Protein 1XM8 (pdb70)

CATH classification: 3.60.15.10

Organism: Arabidopsis thaliana (NCBI:txid3702)

Foldseek 3Di:
DDWDWFDDDPWWTKIWDADDVPRAIEIFQCLAQVSVVVVCVVVVGAYAEYEYQDQDSSRQVHPVVNCVVRVHAYEFAPQCVVRRPRHDHHDDQQDWDDRPNFTWGWHQQAFLHRRGIKIQRVVVLEIEREQLDDQQEHHQRPHDALVSSLVSLVVQLVRDQARWYFYTTQCNQVSLVLQCLQCVPLVLSVVLNVVSVVCVVVPHGPPGDTSNSCCSGHCLNVLQDPSNCVSQVPDNPDDSSRSNVSSSVVSVVD/DDWDWFDDDPWWTKTWDADPVPRAIEIFQCLAQVRVVVVCVVVVGAYAEYEYQDQDSSRQVHPVVNCVVRVHAYEFAPQCVVRRPRHDHHDYQQDWDDDPNFTWGWHQQAFLHRRGIKIDGVVVLEIEREQLDDQQEHHQGPHDALVSSLVNLVVQLVRDQARWYFYTTQCNQVSLVLQCLQCVPLVLSVVLNVVSVVCVVVVHGPDTDTSNSCCSGHVLNVLQPPSNCVSQVNDNPDDSSVSSVSSSVVSVVD

InterPro domains:
  IPR001279 Metallo-beta-lactamase [PF00753] (91-239)
  IPR001279 Metallo-beta-lactamase [SM00849] (81-239)
  IPR017782 Hydroxyacylglutathione hydrolase [MF_01374] (71-324)
  IPR017782 Hydroxyacylglutathione hydrolase [TIGR03413] (74-324)
  IPR032282 Hydroxyacylglutathione hydrolase, C-terminal domain [PF16123] (240-324)
  IPR035680 Hydroxyacylglutathione hydrolase, MBL domain [cd07723] (76-239)
  IPR036866 Ribonuclease Z/Hydroxyacylglutathione hydrolase-like [G3DSA:3.60.15.10] (71-324)
  IPR036866 Ribonuclease Z/Hydroxyacylglutathione hydrolase-like [SSF56281] (71-323)
  IPR050110 Glyoxalase II family hydroxyacylglutathione hydrolases [PTHR43705] (71-324)

Sequence (508 aa):
MQIELVPCLKDNYAYILHDEDTGTVGVVDPSEAEPIIDSLKRSGRNLTYILNTHHHYDHTGGNLELKDRYGAKVIGSAMDKDRIPGIDMALKDGDKWMFAGHEVHVMDTPGHTKGHISLYFPGSRAIFTGDTMFSLSCGKLFEGTPKQMLASLQKITSLPDDTSIYCGHEYTLSNSKFALSLEPNNEVLQSYAAHVAELRSKKLPTIPTTVKMEKACNPFLRSSNTDIRRALRIPEAADEAEALGIIRKAKDDFMQIELVPCLKDNYAYILHDEDTGTVGVVDPSEAEPIIDSLKRSGRNLTYILNTHHHYDHTGGNLELKDRYGAKVIGSAMDKDRIPGIDMALKDGDKWMFAGHEVHVMDTPGHTKGHISLYFPGSRAIFTGDTMFSLSCGKLFEGTPKQMLASLQKITSLPDDTSIYCGHEYTLSNSKFALSLEPNNEVLQSYAAHVAELRSKKLPTIPTTVKMEKACNPFLRSSNTDIRRALRIPEAADEAEALGIIRKAKDDF

Secondary structure (DSSP, 8-state):
-EEEEEEETTTEEEEEEE-TTT--EEEE--SSHHHHHHHHHHHT----EEE-SS--HHHHTTHHHHHHHH-PEEEEEGGGGGGSTTEEEEE-TT-EEEETTEEEEEEE--SSSSS-EEEEEGGGTEEEEETTEETTEE---SSS-HHHHHHHHHHHHTS-TT-EEEESB--HHHHHHHHHHH-TT-HHHHHHHHHHHHHHHTT-----EEHHHHHHH-GGG-TT-HHHHHHHT--TT--HHHHHHHHHHHHHT-/-EEEEEEETTTEEEEEEE-TTT--EEEE--S-HHHHHHHHHHHT----EEE-SS--HHHHTTHHHHHHHH--EEEEEGGGTTTSTTEEEEE-TT-EEEETTEEEEEEE--SSSTT-EEEEEGGGTEEEEETTEETTEE---SSS-HHHHHHHHHHHHTS-TT-EEEESB--HHHHHHHHHHH-TT-HHHHHHHHHHHHHHHTT-----EEHHHHHHH-GGG-TT-HHHHHHHT--TT--HHHHHHHHHHHHHT-

GO terms:
  GO:0005506 iron ion binding (F, IDA)
  GO:0008270 zinc ion binding (F, IDA)
  GO:0004416 hydroxyacylglutathione hydrolase activity (F, IDA)

Structure (mmCIF, N/CA/C/O backbone):
data_1XM8
#
_entry.id   1XM8
#
_cell.length_a   68.494
_cell.length_b   58.782
_cell.length_c   69.049
_cell.angle_alpha   90.00
_cell.angle_beta   109.22
_cell.angle_gamma   90.00
#
_symmetry.space_group_name_H-M   'P 1 21 1'
#
loop_
_entity.id
_entity.type
_entity.pdbx_description
1 polymer 'glyoxalase II'
2 non-polymer 'ZINC ION'
3 non-polymer 'FE (III) ION'
4 non-polymer 'ACETIC ACID'
5 non-polymer DI(HYDROXYETHYL)ETHER
6 water water
#
loop_
_atom_site.group_PDB
_atom_site.id
_atom_site.type_symbol
_atom_site.label_atom_id
_atom_site.label_alt_id
_atom_site.label_comp_id
_atom_site.label_asym_id
_atom_site.label_entity_id
_atom_site.label_seq_id
_atom_site.pdbx_PDB_ins_code
_atom_site.Cartn_x
_atom_site.Cartn_y
_atom_site.Cartn_z
_atom_site.occupancy
_atom_site.B_iso_or_equiv
_atom_site.auth_seq_id
_atom_site.auth_comp_id
_atom_site.auth_asym_id
_atom_site.auth_atom_id
_atom_site.pdbx_PDB_model_num
ATOM 1 N N . MET A 1 1 ? 65.351 22.343 0.955 1.00 23.88 1 MET A N 1
ATOM 2 C CA . MET A 1 1 ? 64.804 23.605 1.562 1.00 22.48 1 MET A CA 1
ATOM 3 C C . MET A 1 1 ? 64.917 23.535 3.086 1.00 21.44 1 MET A C 1
ATOM 4 O O . MET A 1 1 ? 64.513 22.531 3.669 1.00 21.74 1 MET A O 1
ATOM 9 N N . GLN A 1 2 ? 65.463 24.565 3.709 1.00 17.86 2 GLN A N 1
ATOM 10 C CA . GLN A 1 2 ? 65.581 24.616 5.162 1.00 20.35 2 GLN A CA 1
ATOM 11 C C . GLN A 1 2 ? 64.324 25.341 5.637 1.00 18.16 2 GLN A C 1
ATOM 12 O O . GLN A 1 2 ? 63.983 26.362 5.121 1.00 18.00 2 GLN A O 1
ATOM 18 N N . ILE A 1 3 ? 63.627 24.770 6.603 1.00 16.00 3 ILE A N 1
ATOM 19 C CA . ILE A 1 3 ? 62.407 25.366 7.164 1.00 16.39 3 ILE A CA 1
ATOM 20 C C . ILE A 1 3 ? 62.753 25.844 8.575 1.00 16.55 3 ILE A C 1
ATOM 21 O O . ILE A 1 3 ? 63.102 25.017 9.438 1.00 19.63 3 ILE A O 1
ATOM 26 N N . GLU A 1 4 ? 62.692 27.146 8.821 1.00 13.73 4 GLU A N 1
ATOM 27 C CA . GLU A 1 4 ? 63.010 27.701 10.115 1.00 15.14 4 GLU A CA 1
ATOM 28 C C . GLU A 1 4 ? 61.724 28.120 10.809 1.00 14.15 4 GLU A C 1
ATOM 29 O O . GLU A 1 4 ? 61.059 28.995 10.353 1.00 12.84 4 GLU A O 1
ATOM 35 N N . LEU A 1 5 ? 61.447 27.520 11.974 1.00 14.37 5 LEU A N 1
ATOM 36 C CA . LEU A 1 5 ? 60.356 27.996 12.807 1.00 15.03 5 LEU A CA 1
ATOM 37 C C . LEU A 1 5 ? 60.706 29.276 13.451 1.00 17.11 5 LEU A C 1
ATOM 38 O O . LEU A 1 5 ? 61.797 29.429 14.020 1.00 15.86 5 LEU A O 1
ATOM 43 N N . VAL A 1 6 ? 59.763 30.201 13.425 1.00 15.50 6 VAL A N 1
ATOM 44 C CA . VAL A 1 6 ? 59.908 31.518 13.999 1.00 13.06 6 VAL A CA 1
ATOM 45 C C . VAL A 1 6 ? 58.723 31.755 14.947 1.00 13.12 6 VAL A C 1
ATOM 46 O O . VAL A 1 6 ? 57.646 32.030 14.532 1.00 12.41 6 VAL A O 1
ATOM 50 N N . PRO A 1 7 ? 58.959 31.641 16.262 1.00 12.08 7 PRO A N 1
ATOM 51 C CA . PRO A 1 7 ? 57.908 31.983 17.219 1.00 12.21 7 PRO A CA 1
ATOM 52 C C . PRO A 1 7 ? 57.551 33.428 17.163 1.00 12.96 7 PRO A C 1
ATOM 53 O O . PRO A 1 7 ? 58.463 34.292 17.150 1.00 13.66 7 PRO A O 1
ATOM 57 N N . CYS A 1 8 ? 56.252 33.686 17.110 1.00 11.31 8 CYS A N 1
ATOM 58 C CA . CYS A 1 8 ? 55.706 35.015 17.047 1.00 11.09 8 CYS A CA 1
ATOM 59 C C . CYS A 1 8 ? 54.599 35.093 18.034 1.00 11.24 8 CYS A C 1
ATOM 60 O O . CYS A 1 8 ? 53.896 34.075 18.334 1.00 11.69 8 CYS A O 1
ATOM 63 N N . LEU A 1 9 ? 54.308 36.321 18.448 1.00 12.70 9 LEU A N 1
ATOM 64 C CA . LEU A 1 9 ? 53.235 36.573 19.390 1.00 11.48 9 LEU A CA 1
ATOM 65 C C . LEU A 1 9 ? 53.375 35.612 20.567 1.00 12.67 9 LEU A C 1
ATOM 66 O O . LEU A 1 9 ? 54.503 35.424 21.066 1.00 14.66 9 LEU A O 1
ATOM 71 N N . LYS A 1 10 ? 52.270 35.053 21.033 1.00 13.60 10 LYS A N 1
ATOM 72 C CA . LYS A 1 10 ? 52.259 34.183 22.196 1.00 13.90 10 LYS A CA 1
ATOM 73 C C . LYS A 1 10 ? 52.529 32.750 21.853 1.00 12.91 10 LYS A C 1
ATOM 74 O O . LYS A 1 10 ? 53.264 32.066 22.577 1.00 12.04 10 LYS A O 1
ATOM 80 N N . ASP A 1 11 ? 51.966 32.297 20.745 1.00 10.90 11 ASP A N 1
ATOM 81 C CA . ASP A 1 11 ? 52.071 30.884 20.387 1.00 9.06 11 ASP A CA 1
ATOM 82 C C . ASP A 1 11 ? 51.935 30.673 18.938 1.00 10.06 11 ASP A C 1
ATOM 83 O O . ASP A 1 11 ? 51.628 29.562 18.494 1.00 10.54 11 ASP A O 1
ATOM 88 N N . ASN A 1 12 ? 52.193 31.712 18.148 1.00 7.32 12 ASN A N 1
ATOM 89 C CA . ASN A 1 12 ? 52.172 31.482 16.685 1.00 7.39 12 ASN A CA 1
ATOM 90 C C . ASN A 1 12 ? 53.483 30.978 16.178 1.00 9.79 12 ASN A C 1
ATOM 91 O O . ASN A 1 12 ? 54.550 31.294 16.763 1.00 9.40 12 ASN A O 1
ATOM 96 N N . TYR A 1 13 ? 53.435 30.264 15.050 1.00 9.26 13 TYR A N 1
ATOM 97 C CA . TYR A 1 13 ? 54.621 29.954 14.302 1.00 8.68 13 TYR A CA 1
ATOM 98 C C . TYR A 1 13 ? 54.468 30.525 12.909 1.00 7.75 13 TYR A C 1
ATOM 99 O O . TYR A 1 13 ? 53.497 30.246 12.210 1.00 8.45 13 TYR A O 1
ATOM 108 N N . ALA A 1 14 ? 55.441 31.373 12.558 1.00 9.31 14 ALA A N 1
ATOM 109 C CA . ALA A 1 14 ? 55.767 31.686 11.138 1.00 8.93 14 ALA A CA 1
ATOM 110 C C . ALA A 1 14 ? 56.887 30.777 10.716 1.00 10.99 14 ALA A C 1
ATOM 111 O O . ALA A 1 14 ? 57.588 30.246 11.558 1.00 12.20 14 ALA A O 1
ATOM 113 N N . TYR A 1 15 ? 57.007 30.552 9.402 1.00 9.37 15 TYR A N 1
ATOM 114 C CA . TYR A 1 15 ? 58.090 29.700 8.896 1.00 9.35 15 TYR A CA 1
ATOM 115 C C . TYR A 1 15 ? 58.880 30.382 7.814 1.00 12.11 15 TYR A C 1
ATOM 116 O O . TYR A 1 15 ? 58.296 30.834 6.836 1.00 11.83 15 TYR A O 1
ATOM 125 N N . ILE A 1 16 ? 60.180 30.504 8.033 1.00 11.30 16 ILE A N 1
ATOM 126 C CA . ILE A 1 16 ? 61.091 31.086 7.028 1.00 11.48 16 ILE A CA 1
ATOM 127 C C . ILE A 1 16 ? 61.612 29.921 6.218 1.00 11.78 16 ILE A C 1
ATOM 128 O O . ILE A 1 16 ? 62.177 28.969 6.717 1.00 11.13 16 ILE A O 1
ATOM 133 N N . LEU A 1 17 ? 61.370 30.002 4.920 1.00 12.16 17 LEU A N 1
ATOM 134 C CA . LEU A 1 17 ? 61.760 28.995 3.975 1.00 12.28 17 LEU A CA 1
ATOM 135 C C . LEU A 1 17 ? 63.036 29.434 3.245 1.00 12.40 17 LEU A C 1
ATOM 136 O O . LEU A 1 17 ? 63.053 30.478 2.604 1.00 11.99 17 LEU A O 1
ATOM 141 N N . HIS A 1 18 ? 64.065 28.600 3.294 1.00 14.09 18 HIS A N 1
ATOM 142 C CA . HIS A 1 18 ? 65.372 28.990 2.712 1.00 16.58 18 HIS A CA 1
ATOM 143 C C . HIS A 1 18 ? 65.645 27.985 1.594 1.00 17.15 18 HIS A C 1
ATOM 144 O O . HIS A 1 18 ? 65.883 26.796 1.857 1.00 16.49 18 HIS A O 1
ATOM 151 N N . ASP A 1 19 ? 65.666 28.442 0.342 1.00 17.08 19 ASP A N 1
ATOM 152 C CA . ASP A 1 19 ? 66.097 27.550 -0.736 1.00 19.45 19 ASP A CA 1
ATOM 153 C C . ASP A 1 19 ? 67.632 27.414 -0.655 1.00 21.77 19 ASP A C 1
ATOM 154 O O . ASP A 1 19 ? 68.312 28.387 -0.404 1.00 27.14 19 ASP A O 1
ATOM 159 N N . GLU A 1 20 ? 68.169 26.228 -0.879 1.00 21.58 20 GLU A N 1
ATOM 160 C CA . GLU A 1 20 ? 69.618 26.059 -0.780 1.00 25.63 20 GLU A CA 1
ATOM 161 C C . GLU A 1 20 ? 70.366 26.420 -2.065 1.00 28.81 20 GLU A C 1
ATOM 162 O O . GLU A 1 20 ? 71.467 26.994 -1.992 1.00 31.82 20 GLU A O 1
ATOM 168 N N . ASP A 1 21 ? 69.784 26.166 -3.231 1.00 29.98 21 ASP A N 1
ATOM 169 C CA . ASP A 1 21 ? 70.523 26.508 -4.448 1.00 27.15 21 ASP A CA 1
ATOM 170 C C . ASP A 1 21 ? 70.497 28.000 -4.743 1.00 27.10 21 ASP A C 1
ATOM 171 O O . ASP A 1 21 ? 71.492 28.563 -5.239 1.00 29.71 21 ASP A O 1
ATOM 176 N N . THR A 1 22 ? 69.417 28.687 -4.400 1.00 21.76 22 THR A N 1
ATOM 177 C CA . THR A 1 22 ? 69.329 30.093 -4.779 1.00 20.57 22 THR A CA 1
ATOM 178 C C . THR A 1 22 ? 69.346 31.096 -3.664 1.00 21.18 22 THR A C 1
ATOM 179 O O . THR A 1 22 ? 69.487 32.267 -3.912 1.00 23.86 22 THR A O 1
ATOM 183 N N . GLY A 1 23 ? 69.117 30.735 -2.433 1.00 22.77 23 GLY A N 1
ATOM 184 C CA . GLY A 1 23 ? 69.040 31.887 -1.516 1.00 20.20 23 GLY A CA 1
ATOM 185 C C . GLY A 1 23 ? 67.699 32.685 -1.601 1.00 20.46 23 GLY A C 1
ATOM 186 O O . GLY A 1 23 ? 67.509 33.747 -0.980 1.00 18.88 23 GLY A O 1
ATOM 187 N N . THR A 1 24 ? 66.776 32.210 -2.421 1.00 13.58 24 THR A N 1
ATOM 188 C CA . THR A 1 24 ? 65.415 32.691 -2.322 1.00 15.12 24 THR A CA 1
ATOM 189 C C . THR A 1 24 ? 64.902 32.394 -0.906 1.00 11.96 24 THR A C 1
ATOM 190 O O . THR A 1 24 ? 65.100 31.297 -0.383 1.00 14.83 24 THR A O 1
ATOM 194 N N . VAL A 1 25 ? 64.219 33.374 -0.293 1.00 12.65 25 VAL A N 1
ATOM 195 C CA . VAL A 1 25 ? 63.631 33.173 1.031 1.00 12.94 25 VAL A CA 1
ATOM 196 C C . VAL A 1 25 ? 62.151 33.508 0.977 1.00 11.40 25 VAL A C 1
ATOM 197 O O . VAL A 1 25 ? 61.717 34.558 0.416 1.00 12.24 25 VAL A O 1
ATOM 201 N N . GLY A 1 26 ? 61.371 32.644 1.591 1.00 11.43 26 GLY A N 1
ATOM 202 C CA . GLY A 1 26 ? 59.949 32.926 1.798 1.00 12.28 26 GLY A CA 1
ATOM 203 C C . GLY A 1 26 ? 59.604 32.925 3.272 1.00 11.99 26 GLY A C 1
ATOM 204 O O . GLY A 1 26 ? 60.331 32.353 4.090 1.00 11.16 26 GLY A O 1
ATOM 205 N N . VAL A 1 27 ? 58.478 33.510 3.602 1.00 9.08 27 VAL A N 1
ATOM 206 C CA . VAL A 1 27 ? 57.928 33.386 4.937 1.00 9.33 27 VAL A CA 1
ATOM 207 C C . VAL A 1 27 ? 56.433 33.017 4.893 1.00 11.22 27 VAL A C 1
ATOM 208 O O . VAL A 1 27 ? 55.677 33.645 4.191 1.00 12.90 27 VAL A O 1
ATOM 212 N N . VAL A 1 28 ? 56.094 31.990 5.653 1.00 9.83 28 VAL A N 1
ATOM 213 C CA . VAL A 1 28 ? 54.716 31.544 5.790 1.00 10.43 28 VAL A CA 1
ATOM 214 C C . VAL A 1 28 ? 54.137 32.173 7.046 1.00 9.67 28 VAL A C 1
ATOM 215 O O . VAL A 1 28 ? 54.736 32.063 8.161 1.00 8.92 28 VAL A O 1
ATOM 219 N N . ASP A 1 29 ? 53.027 32.871 6.916 1.00 9.26 29 ASP A N 1
ATOM 220 C CA . ASP A 1 29 ? 52.248 33.403 8.063 1.00 10.81 29 ASP A CA 1
ATOM 221 C C . ASP A 1 29 ? 53.058 34.295 9.035 1.00 10.57 29 ASP A C 1
ATOM 222 O O . ASP A 1 29 ? 53.123 34.057 10.246 1.00 9.99 29 ASP A O 1
ATOM 227 N N . PRO A 1 30 ? 53.621 35.395 8.503 1.00 9.59 30 PRO A N 1
ATOM 228 C CA . PRO A 1 30 ? 54.335 36.384 9.346 1.00 12.59 30 PRO A CA 1
ATOM 229 C C . PRO A 1 30 ? 53.388 37.201 10.244 1.00 13.00 30 PRO A C 1
ATOM 230 O O . PRO A 1 30 ? 52.808 38.198 9.819 1.00 14.05 30 PRO A O 1
ATOM 234 N N . SER A 1 31 ? 53.193 36.717 11.475 1.00 11.60 31 SER A N 1
ATOM 235 C CA . SER A 1 31 ? 52.285 37.323 12.431 1.00 13.18 31 SER A CA 1
ATOM 236 C C . SER A 1 31 ? 52.610 38.772 12.704 1.00 15.88 31 SER A C 1
ATOM 237 O O . SER A 1 31 ? 51.728 39.580 12.873 1.00 17.29 31 SER A O 1
ATOM 240 N N . GLU A 1 32 ? 53.901 39.053 12.730 1.00 18.17 32 GLU A N 1
ATOM 241 C CA . GLU A 1 32 ? 54.412 40.386 12.992 1.00 21.59 32 GLU A CA 1
ATOM 242 C C . GLU A 1 32 ? 55.719 40.487 12.194 1.00 21.67 32 GLU A C 1
ATOM 243 O O . GLU A 1 32 ? 56.392 39.489 11.929 1.00 21.48 32 GLU A O 1
ATOM 249 N N . ALA A 1 33 ? 56.077 41.694 11.760 1.00 21.70 33 ALA A N 1
ATOM 250 C CA . ALA A 1 33 ? 57.262 41.855 10.938 1.00 21.12 33 ALA A CA 1
ATOM 251 C C . ALA A 1 33 ? 58.511 41.678 11.718 1.00 21.30 33 ALA A C 1
ATOM 252 O O . ALA A 1 33 ? 59.465 41.053 11.256 1.00 18.33 33 ALA A O 1
ATOM 254 N N . GLU A 1 34 ? 58.554 42.255 12.920 1.00 24.05 34 GLU A N 1
ATOM 255 C CA . GLU A 1 34 ? 59.840 42.285 13.625 1.00 24.99 34 GLU A CA 1
ATOM 256 C C . GLU A 1 34 ? 60.601 40.968 13.783 1.00 22.85 34 GLU A C 1
ATOM 257 O O . GLU A 1 34 ? 61.786 40.922 13.459 1.00 23.17 34 GLU A O 1
ATOM 263 N N . PRO A 1 35 ? 59.954 39.887 14.274 1.00 21.65 35 PRO A N 1
ATOM 264 C CA . PRO A 1 35 ? 60.657 38.602 14.438 1.00 21.35 35 PRO A CA 1
ATOM 265 C C . PRO A 1 35 ? 61.215 37.988 13.141 1.00 18.77 35 PRO A C 1
ATOM 266 O O . PRO A 1 35 ? 62.276 37.296 13.145 1.00 20.21 35 PRO A O 1
ATOM 270 N N . ILE A 1 36 ? 60.545 38.297 12.029 1.00 19.96 36 ILE A N 1
ATOM 271 C CA . ILE A 1 36 ? 61.001 37.888 10.706 1.00 18.23 36 ILE A CA 1
ATOM 272 C C . ILE A 1 36 ? 62.221 38.696 10.272 1.00 18.30 36 ILE A C 1
ATOM 273 O O . ILE A 1 36 ? 63.229 38.143 9.823 1.00 19.12 36 ILE A O 1
ATOM 278 N N . ILE A 1 37 ? 62.122 39.992 10.479 1.00 20.18 37 ILE A N 1
ATOM 279 C CA . ILE A 1 37 ? 63.246 40.898 10.176 1.00 21.84 37 ILE A CA 1
ATOM 280 C C . ILE A 1 37 ? 64.461 40.498 10.961 1.00 21.71 37 ILE A C 1
ATOM 281 O O . ILE A 1 37 ? 65.561 40.374 10.403 1.00 24.40 37 ILE A O 1
ATOM 286 N N . ASP A 1 38 ? 64.257 40.228 12.252 1.00 24.61 38 ASP A N 1
ATOM 287 C CA . ASP A 1 38 ? 65.350 39.790 13.146 1.00 27.14 38 ASP A CA 1
ATOM 288 C C . ASP A 1 38 ? 66.035 38.560 12.655 1.00 29.10 38 ASP A C 1
ATOM 289 O O . ASP A 1 38 ? 67.266 38.525 12.603 1.00 30.95 38 ASP A O 1
ATOM 294 N N . SER A 1 39 ? 65.255 37.567 12.222 1.00 29.68 39 SER A N 1
ATOM 295 C CA . SER A 1 39 ? 65.842 36.345 11.648 1.00 28.86 39 SER A CA 1
ATOM 296 C C . SER A 1 39 ? 66.564 36.557 10.328 1.00 28.45 39 SER A C 1
ATOM 297 O O . SER A 1 39 ? 67.596 35.957 10.094 1.00 30.81 39 SER A O 1
ATOM 300 N N . LEU A 1 40 ? 66.029 37.402 9.459 1.00 27.44 40 LEU A N 1
ATOM 301 C CA . LEU A 1 40 ? 66.644 37.642 8.164 1.00 30.91 40 LEU A CA 1
ATOM 302 C C . LEU A 1 40 ? 67.985 38.399 8.265 1.00 32.60 40 LEU A C 1
ATOM 303 O O . LEU A 1 40 ? 68.938 38.133 7.502 1.00 31.70 40 LEU A O 1
ATOM 308 N N . LYS A 1 41 ? 68.045 39.341 9.191 1.00 36.44 41 LYS A N 1
ATOM 309 C CA . LYS A 1 41 ? 69.277 40.095 9.425 1.00 40.95 41 LYS A CA 1
ATOM 310 C C . LYS A 1 41 ? 70.399 39.127 9.832 1.00 44.77 41 LYS A C 1
ATOM 311 O O . LYS A 1 41 ? 71.540 39.252 9.381 1.00 45.86 41 LYS A O 1
ATOM 317 N N . ARG A 1 42 ? 70.067 38.134 10.644 1.00 48.45 42 ARG A N 1
ATOM 318 C CA . ARG A 1 42 ? 71.027 37.133 11.073 1.00 49.61 42 ARG A CA 1
ATOM 319 C C . ARG A 1 42 ? 71.527 36.330 9.867 1.00 51.48 42 ARG A C 1
ATOM 320 O O . ARG A 1 42 ? 72.724 36.292 9.604 1.00 54.34 42 ARG A O 1
ATOM 328 N N . SER A 1 43 ? 70.626 35.728 9.105 1.00 50.34 43 SER A N 1
ATOM 329 C CA . SER A 1 43 ? 71.041 34.972 7.927 1.00 49.20 43 SER A CA 1
ATOM 330 C C . SER A 1 43 ? 71.609 35.870 6.831 1.00 48.93 43 SER A C 1
ATOM 331 O O . SER A 1 43 ? 72.189 35.381 5.854 1.00 50.01 43 SER A O 1
ATOM 334 N N . GLY A 1 44 ? 71.434 37.177 6.980 1.00 46.76 44 GLY A N 1
ATOM 335 C CA . GLY A 1 44 ? 71.950 38.122 6.017 1.00 45.14 44 GLY A CA 1
ATOM 336 C C . GLY A 1 44 ? 71.289 37.962 4.666 1.00 43.77 44 GLY A C 1
ATOM 337 O O . GLY A 1 44 ? 71.963 38.058 3.644 1.00 43.32 44 GLY A O 1
ATOM 338 N N . ARG A 1 45 ? 69.965 37.739 4.653 1.00 41.90 45 ARG A N 1
ATOM 339 C CA . ARG A 1 45 ? 69.202 37.594 3.395 1.00 39.96 45 ARG A CA 1
ATOM 340 C C . ARG A 1 45 ? 68.014 38.555 3.325 1.00 35.77 45 ARG A C 1
ATOM 341 O O . ARG A 1 45 ? 67.635 39.120 4.338 1.00 35.14 45 ARG A O 1
ATOM 349 N N . ASN A 1 46 ? 67.512 38.756 2.104 1.00 32.50 46 ASN A N 1
ATOM 350 C CA . ASN A 1 46 ? 66.342 39.579 1.752 1.00 27.73 46 ASN A CA 1
ATOM 351 C C . ASN A 1 46 ? 65.179 38.601 1.625 1.00 21.32 46 ASN A C 1
ATOM 352 O O . ASN A 1 46 ? 65.373 37.397 1.373 1.00 21.11 46 ASN A O 1
ATOM 357 N N . LEU A 1 47 ? 63.996 39.114 1.791 1.00 18.87 47 LEU A N 1
ATOM 358 C CA . LEU A 1 47 ? 62.784 38.259 1.703 1.00 17.18 47 LEU A CA 1
ATOM 359 C C . LEU A 1 47 ? 62.207 38.363 0.281 1.00 15.39 47 LEU A C 1
ATOM 360 O O . LEU A 1 47 ? 62.018 39.444 -0.203 1.00 18.07 47 LEU A O 1
ATOM 365 N N . THR A 1 48 ? 61.946 37.230 -0.362 1.00 13.44 48 THR A N 1
ATOM 366 C CA . THR A 1 48 ? 61.390 37.242 -1.704 1.00 13.83 48 THR A CA 1
ATOM 367 C C . THR A 1 48 ? 59.881 37.163 -1.683 1.00 13.73 48 THR A C 1
ATOM 368 O O . THR A 1 48 ? 59.204 37.847 -2.415 1.00 13.99 48 THR A O 1
ATOM 372 N N . TYR A 1 49 ? 59.381 36.224 -0.886 1.00 13.95 49 TYR A N 1
ATOM 373 C CA . TYR A 1 49 ? 57.974 35.878 -0.880 1.00 12.44 49 TYR A CA 1
ATOM 374 C C . TYR A 1 49 ? 57.362 35.829 0.518 1.00 13.53 49 TYR A C 1
ATOM 375 O O . TYR A 1 49 ? 58.023 35.421 1.460 1.00 11.84 49 TYR A O 1
ATOM 384 N N . ILE A 1 50 ? 56.098 36.202 0.600 1.00 11.96 50 ILE A N 1
ATOM 385 C CA . ILE A 1 50 ? 55.265 36.063 1.782 1.00 11.15 50 ILE A CA 1
ATOM 386 C C . ILE A 1 50 ? 54.085 35.185 1.361 1.00 14.89 50 ILE A C 1
ATOM 387 O O . ILE A 1 50 ? 53.482 35.472 0.345 1.00 11.49 50 ILE A O 1
ATOM 392 N N . LEU A 1 51 ? 53.820 34.101 2.105 1.00 12.04 51 LEU A N 1
ATOM 393 C CA . LEU A 1 51 ? 52.692 33.181 1.838 1.00 11.07 51 LEU A CA 1
ATOM 394 C C . LEU A 1 51 ? 51.802 33.119 3.041 1.00 10.58 51 LEU A C 1
ATOM 395 O O . LEU A 1 51 ? 52.298 32.971 4.144 1.00 11.66 51 LEU A O 1
ATOM 400 N N . ASN A 1 52 ? 50.483 33.260 2.830 1.00 9.37 52 ASN A N 1
ATOM 401 C CA . ASN A 1 52 ? 49.544 33.249 3.942 1.00 9.44 52 ASN A CA 1
ATOM 402 C C . ASN A 1 52 ? 48.604 32.085 3.783 1.00 11.00 52 ASN A C 1
ATOM 403 O O . ASN A 1 52 ? 48.040 31.875 2.728 1.00 11.24 52 ASN A O 1
ATOM 408 N N . THR A 1 53 ? 48.383 31.358 4.863 1.00 10.12 53 THR A N 1
ATOM 409 C CA . THR A 1 53 ? 47.427 30.256 4.884 1.00 8.95 53 THR A CA 1
ATOM 410 C C . THR A 1 53 ? 45.978 30.731 5.002 1.00 9.24 53 THR A C 1
ATOM 411 O O . THR A 1 53 ? 45.030 30.086 4.501 1.00 9.39 53 THR A O 1
ATOM 415 N N . HIS A 1 54 ? 45.779 31.842 5.677 1.00 8.98 54 HIS A N 1
ATOM 416 C CA . HIS A 1 54 ? 44.418 32.368 5.910 1.00 10.06 54 HIS A CA 1
ATOM 417 C C . HIS A 1 54 ? 44.548 33.823 6.368 1.00 8.78 54 HIS A C 1
ATOM 418 O O . HIS A 1 54 ? 45.679 34.367 6.512 1.00 9.76 54 HIS A O 1
ATOM 425 N N . HIS A 1 55 ? 43.412 34.494 6.526 1.00 10.25 55 HIS A N 1
ATOM 426 C CA . HIS A 1 55 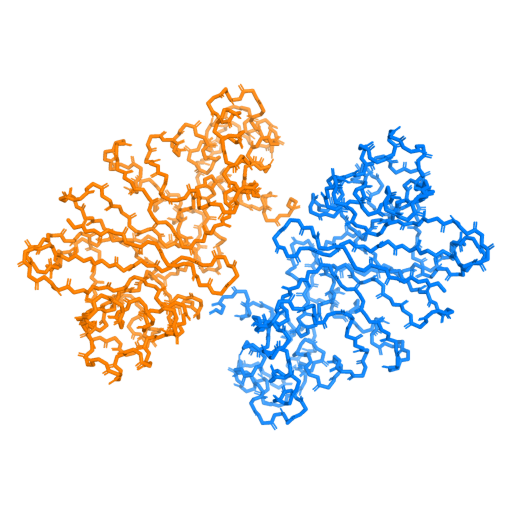? 43.386 35.946 6.618 1.00 10.62 55 HIS A CA 1
ATOM 427 C C . HIS A 1 55 ? 43.564 36.547 8.019 1.00 11.44 55 HIS A C 1
ATOM 428 O O . HIS A 1 55 ? 43.745 37.775 8.191 1.00 10.56 55 HIS A O 1
ATOM 435 N N . HIS A 1 56 ? 43.477 35.700 9.046 1.00 9.41 56 HIS A N 1
ATOM 436 C CA . HIS A 1 56 ? 43.439 36.156 10.399 1.00 9.09 56 HIS A CA 1
ATOM 437 C C . HIS A 1 56 ? 44.639 37.040 10.705 1.00 10.64 56 HIS A C 1
ATOM 438 O O . HIS A 1 56 ? 45.733 36.819 10.193 1.00 10.21 56 HIS A O 1
ATOM 445 N N . TYR A 1 57 ? 44.448 38.059 11.542 1.00 9.96 57 TYR A N 1
ATOM 446 C CA . TYR A 1 57 ? 45.477 39.019 11.809 1.00 9.92 57 TYR A CA 1
ATOM 447 C C . TYR A 1 57 ? 46.790 38.360 12.331 1.00 10.81 57 TYR A C 1
ATOM 448 O O . TYR A 1 57 ? 47.894 38.827 12.072 1.00 12.65 57 TYR A O 1
ATOM 457 N N . ASP A 1 58 ? 46.648 37.296 13.109 1.00 9.83 58 ASP A N 1
ATOM 458 C CA . ASP A 1 58 ? 47.836 36.574 13.629 1.00 9.82 58 ASP A CA 1
ATOM 459 C C . ASP A 1 58 ? 48.616 35.805 12.582 1.00 9.98 58 ASP A C 1
ATOM 460 O O . ASP A 1 58 ? 49.707 35.226 12.901 1.00 11.54 58 ASP A O 1
ATOM 465 N N . HIS A 1 59 ? 48.144 35.818 11.333 1.00 9.74 59 HIS A N 1
ATOM 466 C CA . HIS A 1 59 ? 48.857 35.175 10.222 1.00 10.03 59 HIS A CA 1
ATOM 467 C C . HIS A 1 59 ? 49.259 36.149 9.116 1.00 12.75 59 HIS A C 1
ATOM 468 O O . HIS A 1 59 ? 50.052 35.806 8.240 1.00 9.99 59 HIS A O 1
ATOM 475 N N . THR A 1 60 ? 48.705 37.364 9.183 1.00 12.22 60 THR A N 1
ATOM 476 C CA . THR A 1 60 ? 48.838 38.369 8.073 1.00 13.24 60 THR A CA 1
ATOM 477 C C . THR A 1 60 ? 49.327 39.722 8.629 1.00 12.72 60 THR A C 1
ATOM 478 O O . THR A 1 60 ? 49.579 40.659 7.835 1.00 13.09 60 THR A O 1
ATOM 482 N N . GLY A 1 61 ? 49.491 39.832 9.941 1.00 14.38 61 GLY A N 1
ATOM 483 C CA . GLY A 1 61 ? 49.825 41.122 10.585 1.00 15.57 61 GLY A CA 1
ATOM 484 C C . GLY A 1 61 ? 51.116 41.754 10.108 1.00 17.24 61 GLY A C 1
ATOM 485 O O . GLY A 1 61 ? 51.253 42.994 10.124 1.00 18.57 61 GLY A O 1
ATOM 486 N N . GLY A 1 62 ? 52.099 40.941 9.711 1.00 14.20 62 GLY A N 1
ATOM 487 C CA . GLY A 1 62 ? 53.372 41.464 9.234 1.00 16.34 62 GLY A CA 1
ATOM 488 C C . GLY A 1 62 ? 53.467 41.710 7.739 1.00 14.63 62 GLY A C 1
ATOM 489 O O . GLY A 1 62 ? 54.492 42.204 7.259 1.00 14.29 62 GLY A O 1
ATOM 490 N N . ASN A 1 63 ? 52.439 41.341 6.984 1.00 14.98 63 ASN A N 1
ATOM 491 C CA . ASN A 1 63 ? 52.505 41.370 5.519 1.00 15.82 63 ASN A CA 1
ATOM 492 C C . ASN A 1 63 ? 52.939 42.739 4.944 1.00 17.65 63 ASN A C 1
ATOM 493 O O . ASN A 1 63 ? 53.880 42.813 4.140 1.00 18.44 63 ASN A O 1
ATOM 498 N N . LEU A 1 64 ? 52.221 43.790 5.323 1.00 18.64 64 LEU A N 1
ATOM 499 C CA . LEU A 1 64 ? 52.430 45.073 4.598 1.00 18.93 64 LEU A CA 1
ATOM 500 C C . LEU A 1 64 ? 53.801 45.643 4.912 1.00 18.48 64 LEU A C 1
ATOM 501 O O . LEU A 1 64 ? 54.508 46.152 3.993 1.00 20.20 64 LEU A O 1
ATOM 506 N N . GLU A 1 65 ? 54.236 45.531 6.168 1.00 18.35 65 GLU A N 1
ATOM 507 C CA . GLU A 1 65 ? 55.543 46.019 6.550 1.00 20.75 65 GLU A CA 1
ATOM 508 C C . GLU A 1 65 ? 56.638 45.245 5.828 1.00 19.74 65 GLU A C 1
ATOM 509 O O . GLU A 1 65 ? 57.599 45.824 5.299 1.00 20.53 65 GLU A O 1
ATOM 515 N N . LEU A 1 66 ? 56.512 43.932 5.787 1.00 19.77 66 LEU A N 1
ATOM 516 C CA . LEU A 1 66 ? 57.551 43.128 5.149 1.00 18.47 66 LEU A CA 1
ATOM 517 C C . LEU A 1 66 ? 57.585 43.360 3.646 1.00 18.38 66 LEU A C 1
ATOM 518 O O . LEU A 1 66 ? 58.661 43.430 3.056 1.00 18.43 66 LEU A O 1
ATOM 523 N N . LYS A 1 67 ? 56.420 43.481 3.046 1.00 18.19 67 LYS A N 1
ATOM 524 C CA . LYS A 1 67 ? 56.306 43.712 1.631 1.00 21.77 67 LYS A CA 1
ATOM 525 C C . LYS A 1 67 ? 56.972 45.049 1.320 1.00 24.28 67 LYS A C 1
ATOM 526 O O . LYS A 1 67 ? 57.800 45.117 0.414 1.00 24.68 67 LYS A O 1
ATOM 532 N N . ASP A 1 68 ? 56.615 46.084 2.083 1.00 26.11 68 ASP A N 1
ATOM 533 C CA . ASP A 1 68 ? 57.180 47.434 1.842 1.00 26.21 68 ASP A CA 1
ATOM 534 C C . ASP A 1 68 ? 58.685 47.411 2.067 1.00 26.93 68 ASP A C 1
ATOM 535 O O . ASP A 1 68 ? 59.457 47.961 1.274 1.00 27.81 68 ASP A O 1
ATOM 540 N N . ARG A 1 69 ? 59.133 46.762 3.134 1.00 26.11 69 ARG A N 1
ATOM 541 C CA . ARG A 1 69 ? 60.536 46.761 3.498 1.00 25.40 69 ARG A CA 1
ATOM 542 C C . ARG A 1 69 ? 61.447 46.038 2.514 1.00 26.30 69 ARG A C 1
ATOM 543 O O . ARG A 1 69 ? 62.576 46.497 2.254 1.00 26.97 69 ARG A O 1
ATOM 551 N N . TYR A 1 70 ? 60.980 44.912 1.967 1.00 22.23 70 TYR A N 1
ATOM 552 C CA . TYR A 1 70 ? 61.795 44.058 1.156 1.00 20.96 70 TYR A CA 1
ATOM 553 C C . TYR A 1 70 ? 61.419 44.017 -0.314 1.00 19.54 70 TYR A C 1
ATOM 554 O O . TYR A 1 70 ? 62.161 43.440 -1.141 1.00 22.25 70 TYR A O 1
ATOM 563 N N . GLY A 1 71 ? 60.288 44.578 -0.671 1.00 20.12 71 GLY A N 1
ATOM 564 C CA . GLY A 1 71 ? 59.746 44.372 -2.024 1.00 21.03 71 GLY A CA 1
ATOM 565 C C . GLY A 1 71 ? 59.298 42.956 -2.275 1.00 22.24 71 GLY A C 1
ATOM 566 O O . GLY A 1 71 ? 59.275 42.478 -3.423 1.00 22.24 71 GLY A O 1
ATOM 567 N N . ALA A 1 72 ? 58.949 42.241 -1.196 1.00 20.91 72 ALA A N 1
ATOM 568 C CA . ALA A 1 72 ? 58.505 40.874 -1.315 1.00 19.60 72 ALA A CA 1
ATOM 569 C C . ALA A 1 72 ? 57.144 40.811 -1.989 1.00 18.99 72 ALA A C 1
ATOM 570 O O . ALA A 1 72 ? 56.376 41.808 -1.949 1.00 21.18 72 ALA A O 1
ATOM 572 N N . LYS A 1 73 ? 56.851 39.658 -2.573 1.00 16.07 73 LYS A N 1
ATOM 573 C CA . LYS A 1 73 ? 55.551 39.396 -3.229 1.00 16.60 73 LYS A CA 1
ATOM 574 C C . LYS A 1 73 ? 54.702 38.497 -2.294 1.00 14.80 73 LYS A C 1
ATOM 575 O O . LYS A 1 73 ? 55.222 37.534 -1.769 1.00 15.37 73 LYS A O 1
ATOM 581 N N . VAL A 1 74 ? 53.458 38.908 -2.082 1.00 12.77 74 VAL A N 1
ATOM 582 C CA . VAL A 1 74 ? 52.502 38.167 -1.235 1.00 13.97 74 VAL A CA 1
ATOM 583 C C . VAL A 1 74 ? 51.686 37.223 -2.105 1.00 16.27 74 VAL A C 1
ATOM 584 O O . VAL A 1 74 ? 51.084 37.641 -3.131 1.00 16.53 74 VAL A O 1
ATOM 588 N N . ILE A 1 75 ? 51.662 35.971 -1.662 1.00 14.96 75 ILE A N 1
ATOM 589 C CA . ILE A 1 75 ? 51.055 34.834 -2.344 1.00 15.03 75 ILE A CA 1
ATOM 590 C C . ILE A 1 75 ? 49.981 34.338 -1.363 1.00 16.55 75 ILE A C 1
ATOM 591 O O . ILE A 1 75 ? 50.279 34.041 -0.186 1.00 14.45 75 ILE A O 1
ATOM 596 N N . GLY A 1 76 ? 48.733 34.255 -1.821 1.00 16.10 76 GLY A N 1
ATOM 597 C CA . GLY A 1 76 ? 47.646 33.825 -0.955 1.00 15.14 76 GLY A CA 1
ATOM 598 C C . GLY A 1 76 ? 46.445 33.285 -1.754 1.00 16.22 76 GLY A C 1
ATOM 599 O O . GLY A 1 76 ? 46.527 33.076 -2.980 1.00 18.79 76 GLY A O 1
ATOM 600 N N . SER A 1 77 ? 45.353 33.029 -1.058 1.00 16.00 77 SER A N 1
ATOM 601 C CA . SER A 1 77 ? 44.200 32.327 -1.619 1.00 15.61 77 SER A CA 1
ATOM 602 C C . SER A 1 77 ? 43.328 33.235 -2.505 1.00 16.31 77 SER A C 1
ATOM 603 O O . SER A 1 77 ? 42.939 34.291 -2.084 1.00 13.78 77 SER A O 1
ATOM 606 N N . ALA A 1 78 ? 42.993 32.745 -3.692 1.00 18.92 78 ALA A N 1
ATOM 607 C CA . ALA A 1 78 ? 42.088 33.448 -4.584 1.00 22.33 78 ALA A CA 1
ATOM 608 C C . ALA A 1 78 ? 40.717 33.658 -3.910 1.00 24.21 78 ALA A C 1
ATOM 609 O O . ALA A 1 78 ? 40.124 34.747 -4.013 1.00 23.49 78 ALA A O 1
ATOM 611 N N . MET A 1 79 ? 40.265 32.668 -3.148 1.00 25.27 79 MET A N 1
ATOM 612 C CA . MET A 1 79 ? 39.021 32.820 -2.378 1.00 27.95 79 MET A CA 1
ATOM 613 C C . MET A 1 79 ? 39.020 33.985 -1.425 1.00 26.58 79 MET A C 1
ATOM 614 O O . MET A 1 79 ? 37.970 34.558 -1.168 1.00 28.42 79 MET A O 1
ATOM 619 N N . ASP A 1 80 ? 40.191 34.359 -0.919 1.00 22.03 80 ASP A N 1
ATOM 620 C CA . ASP A 1 80 ? 40.336 35.347 0.085 1.00 20.66 80 ASP A CA 1
ATOM 621 C C . ASP A 1 80 ? 40.995 36.574 -0.401 1.00 20.55 80 ASP A C 1
ATOM 622 O O . ASP A 1 80 ? 41.411 37.386 0.408 1.00 21.69 80 ASP A O 1
ATOM 627 N N . LYS A 1 81 ? 41.033 36.796 -1.718 1.00 19.56 81 LYS A N 1
ATOM 628 C CA . LYS A 1 81 ? 41.886 37.826 -2.283 1.00 22.05 81 LYS A CA 1
ATOM 629 C C . LYS A 1 81 ? 41.682 39.210 -1.655 1.00 23.49 81 LYS A C 1
ATOM 630 O O . LYS A 1 81 ? 42.644 39.918 -1.375 1.00 27.22 81 LYS A O 1
ATOM 636 N N . ASP A 1 82 ? 40.429 39.579 -1.389 1.00 21.35 82 ASP A N 1
ATOM 637 C CA . ASP A 1 82 ? 40.161 40.887 -0.813 1.00 23.02 82 ASP A CA 1
ATOM 638 C C . ASP A 1 82 ? 40.493 40.976 0.687 1.00 21.42 82 ASP A C 1
ATOM 639 O O . ASP A 1 82 ? 40.492 42.068 1.225 1.00 23.21 82 ASP A O 1
ATOM 644 N N . ARG A 1 83 ? 40.894 39.850 1.311 1.00 19.56 83 ARG A N 1
ATOM 645 C CA . ARG A 1 83 ? 41.225 39.797 2.738 1.00 19.18 83 ARG A CA 1
ATOM 646 C C . ARG A 1 83 ? 42.684 39.547 3.097 1.00 16.73 83 ARG A C 1
ATOM 647 O O . ARG A 1 83 ? 43.014 39.601 4.262 1.00 17.21 83 ARG A O 1
ATOM 655 N N . ILE A 1 84 ? 43.535 39.295 2.115 1.00 15.03 84 ILE A N 1
ATOM 656 C CA . ILE A 1 84 ? 44.949 39.024 2.329 1.00 14.99 84 ILE A CA 1
ATOM 657 C C . ILE A 1 84 ? 45.694 40.363 2.058 1.00 15.61 84 ILE A C 1
ATOM 658 O O . ILE A 1 84 ? 45.791 40.811 0.893 1.00 18.11 84 ILE A O 1
ATOM 663 N N . PRO A 1 85 ? 46.203 41.019 3.094 1.00 17.70 85 PRO A N 1
ATOM 664 C CA . PRO A 1 85 ? 46.854 42.293 2.860 1.00 16.62 85 PRO A CA 1
ATOM 665 C C . PRO A 1 85 ? 48.016 42.212 1.907 1.00 19.40 85 PRO A C 1
ATOM 666 O O . PRO A 1 85 ? 48.939 41.396 2.059 1.00 16.14 85 PRO A O 1
ATOM 670 N N . GLY A 1 86 ? 47.972 43.079 0.895 1.00 19.19 86 GLY A N 1
ATOM 671 C CA . GLY A 1 86 ? 49.130 43.199 -0.023 1.00 17.95 86 GLY A CA 1
ATOM 672 C C . GLY A 1 86 ? 49.271 42.107 -1.078 1.00 16.77 86 GLY A C 1
ATOM 673 O O . GLY A 1 86 ? 50.271 42.048 -1.745 1.00 17.99 86 GLY A O 1
ATOM 674 N N . ILE A 1 87 ? 48.272 41.249 -1.233 1.00 16.06 87 ILE A N 1
ATOM 675 C CA . ILE A 1 87 ? 48.351 40.097 -2.084 1.00 16.97 87 ILE A CA 1
ATOM 676 C C . ILE A 1 87 ? 48.687 40.506 -3.538 1.00 20.70 87 ILE A C 1
ATOM 677 O O . ILE A 1 87 ? 48.076 41.432 -4.122 1.00 18.73 87 ILE A O 1
ATOM 682 N N . ASP A 1 88 ? 49.722 39.866 -4.065 1.00 19.74 88 ASP A N 1
ATOM 683 C CA . ASP A 1 88 ? 50.151 40.041 -5.436 1.00 20.34 88 ASP A CA 1
ATOM 684 C C . ASP A 1 88 ? 49.723 38.913 -6.332 1.00 21.92 88 ASP A C 1
ATOM 685 O O . ASP A 1 88 ? 49.538 39.113 -7.561 1.00 25.82 88 ASP A O 1
ATOM 690 N N . MET A 1 89 ? 49.636 37.705 -5.798 1.00 22.97 89 MET A N 1
ATOM 691 C CA . MET A 1 89 ? 49.348 36.511 -6.587 1.00 22.50 89 MET A CA 1
ATOM 692 C C . MET A 1 89 ? 48.308 35.648 -5.856 1.00 22.51 89 MET A C 1
ATOM 693 O O . MET A 1 89 ? 48.497 35.291 -4.671 1.00 20.19 89 MET A O 1
ATOM 698 N N . ALA A 1 90 ? 47.167 35.395 -6.509 1.00 19.62 90 ALA A N 1
ATOM 699 C CA . ALA A 1 90 ? 46.081 34.658 -5.861 1.00 20.69 90 ALA A CA 1
ATOM 700 C C . ALA A 1 90 ? 45.936 33.239 -6.395 1.00 23.30 90 ALA A C 1
ATOM 701 O O . ALA A 1 90 ? 45.769 33.028 -7.606 1.00 26.88 90 ALA A O 1
ATOM 703 N N . LEU A 1 91 ? 45.991 32.249 -5.523 1.00 19.54 91 LEU A N 1
ATOM 704 C CA . LEU A 1 91 ? 46.093 30.851 -5.939 1.00 20.06 91 LEU A CA 1
ATOM 705 C C . LEU A 1 91 ? 44.838 30.071 -5.618 1.00 19.86 91 LEU A C 1
ATOM 706 O O . LEU A 1 91 ? 44.201 30.290 -4.618 1.00 19.01 91 LEU A O 1
ATOM 711 N N . LYS A 1 92 ? 44.530 29.163 -6.520 1.00 20.01 92 LYS A N 1
ATOM 712 C CA . LYS A 1 92 ? 43.341 28.347 -6.515 1.00 21.39 92 LYS A CA 1
ATOM 713 C C . LYS A 1 92 ? 43.648 26.952 -6.077 1.00 17.24 92 LYS A C 1
ATOM 714 O O . LYS A 1 92 ? 44.765 26.474 -6.202 1.00 15.97 92 LYS A O 1
ATOM 720 N N . ASP A 1 93 ? 42.621 26.215 -5.648 1.00 18.21 93 ASP A N 1
ATOM 721 C CA . ASP A 1 93 ? 42.800 24.831 -5.323 1.00 19.58 93 ASP A CA 1
ATOM 722 C C . ASP A 1 93 ? 43.404 24.014 -6.482 1.00 20.39 93 ASP A C 1
ATOM 723 O O . ASP A 1 93 ? 42.995 24.202 -7.631 1.00 20.53 93 ASP A O 1
ATOM 728 N N . GLY A 1 94 ? 44.402 23.191 -6.169 1.00 15.51 94 GLY A N 1
ATOM 729 C CA . GLY A 1 94 ? 45.127 22.372 -7.101 1.00 15.89 94 GLY A CA 1
ATOM 730 C C . GLY A 1 94 ? 46.177 23.096 -7.902 1.00 14.39 94 GLY A C 1
ATOM 731 O O . GLY A 1 94 ? 46.941 22.464 -8.644 1.00 16.62 94 GLY A O 1
ATOM 732 N N . ASP A 1 95 ? 46.299 24.399 -7.708 1.00 15.46 95 ASP A N 1
ATOM 733 C CA . ASP A 1 95 ? 47.351 25.151 -8.386 1.00 14.68 95 ASP A CA 1
ATOM 734 C C . ASP A 1 95 ? 48.678 24.644 -7.925 1.00 15.58 95 ASP A C 1
ATOM 735 O O . ASP A 1 95 ? 48.807 24.244 -6.761 1.00 14.87 95 ASP A O 1
ATOM 740 N N . LYS A 1 96 ? 49.637 24.657 -8.860 1.00 16.06 96 LYS A N 1
ATOM 741 C CA . LYS A 1 96 ? 51.045 24.464 -8.604 1.00 17.19 96 LYS A CA 1
ATOM 742 C C . LYS A 1 96 ? 51.648 25.871 -8.685 1.00 16.79 96 LYS A C 1
ATOM 743 O O . LYS A 1 96 ? 51.257 26.687 -9.536 1.00 17.73 96 LYS A O 1
ATOM 749 N N . TRP A 1 97 ? 52.550 26.147 -7.750 1.00 13.87 97 TRP A N 1
ATOM 750 C CA . TRP A 1 97 ? 53.263 27.437 -7.662 1.00 14.13 97 TRP A CA 1
ATOM 751 C C . TRP A 1 97 ? 54.733 27.091 -7.398 1.00 14.25 97 TRP A C 1
ATOM 752 O O . TRP A 1 97 ? 55.025 26.268 -6.532 1.00 14.83 97 TRP A O 1
ATOM 763 N N . MET A 1 98 ? 55.668 27.760 -8.063 1.00 13.43 98 MET A N 1
ATOM 764 C CA . MET A 1 98 ? 57.087 27.386 -7.918 1.00 12.79 98 MET A CA 1
ATOM 765 C C . MET A 1 98 ? 57.848 28.349 -6.994 1.00 12.27 98 MET A C 1
ATOM 766 O O . MET A 1 98 ? 57.950 29.554 -7.247 1.00 14.81 98 MET A O 1
ATOM 771 N N . PHE A 1 99 ? 58.366 27.789 -5.917 1.00 13.18 99 PHE A N 1
ATOM 772 C CA . PHE A 1 99 ? 59.245 28.463 -4.957 1.00 15.03 99 PHE A CA 1
ATOM 773 C C . PHE A 1 99 ? 60.684 28.162 -5.375 1.00 12.31 99 PHE A C 1
ATOM 774 O O . PHE A 1 99 ? 61.196 27.088 -5.107 1.00 15.25 99 PHE A O 1
ATOM 782 N N . ALA A 1 100 ? 61.264 29.059 -6.191 1.00 13.98 100 ALA A N 1
ATOM 783 C CA . ALA A 1 100 ? 62.573 28.808 -6.773 1.00 14.60 100 ALA A CA 1
ATOM 784 C C . ALA A 1 100 ? 62.597 27.406 -7.388 1.00 16.97 100 ALA A C 1
ATOM 785 O O . ALA A 1 100 ? 63.499 26.607 -7.147 1.00 21.98 100 ALA A O 1
ATOM 787 N N . GLY A 1 101 ? 61.623 27.080 -8.189 1.00 16.83 101 GLY A N 1
ATOM 788 C CA . GLY A 1 101 ? 61.813 25.728 -8.853 1.00 19.81 101 GLY A CA 1
ATOM 789 C C . GLY A 1 101 ? 61.514 24.532 -7.952 1.00 22.92 101 GLY A C 1
ATOM 790 O O . GLY A 1 101 ? 61.744 23.351 -8.324 1.00 24.96 101 GLY A O 1
ATOM 791 N N . HIS A 1 102 ? 60.967 24.801 -6.786 1.00 18.44 102 HIS A N 1
ATOM 792 C CA . HIS A 1 102 ? 60.338 23.719 -5.977 1.00 20.27 102 HIS A CA 1
ATOM 793 C C . HIS A 1 102 ? 58.831 23.883 -6.019 1.00 16.96 102 HIS A C 1
ATOM 794 O O . HIS A 1 102 ? 58.289 24.961 -5.774 1.00 16.42 102 HIS A O 1
ATOM 807 N N . GLU A 1 103 ? 58.182 22.788 -6.322 1.00 15.23 103 GLU A N 1
ATOM 808 C CA . GLU A 1 103 ? 56.729 22.753 -6.476 1.00 17.85 103 GLU A CA 1
ATOM 809 C C . GLU A 1 103 ? 56.032 22.923 -5.149 1.00 14.30 103 GLU A C 1
ATOM 810 O O . GLU A 1 103 ? 56.350 22.252 -4.178 1.00 14.80 103 GLU A O 1
ATOM 821 N N . VAL A 1 104 ? 55.050 23.784 -5.171 1.00 12.54 104 VAL A N 1
ATOM 822 C CA . VAL A 1 104 ? 54.119 23.975 -4.059 1.00 14.33 104 VAL A CA 1
ATOM 823 C C . VAL A 1 104 ? 52.732 23.649 -4.598 1.00 14.23 104 VAL A C 1
ATOM 824 O O . VAL A 1 104 ? 52.327 24.219 -5.594 1.00 17.30 104 VAL A O 1
ATOM 828 N N . HIS A 1 105 ? 52.040 22.720 -3.942 1.00 12.15 105 HIS A N 1
ATOM 829 C CA . HIS A 1 105 ? 50.716 22.318 -4.350 1.00 13.08 105 HIS A CA 1
ATOM 830 C C . HIS A 1 105 ? 49.736 22.940 -3.361 1.00 14.47 105 HIS A C 1
ATOM 831 O O . HIS A 1 105 ? 49.857 22.741 -2.141 1.00 14.29 105 HIS A O 1
ATOM 838 N N . VAL A 1 106 ? 48.849 23.780 -3.906 1.00 11.90 106 VAL A N 1
ATOM 839 C CA . VAL A 1 106 ? 47.866 24.538 -3.144 1.00 12.81 106 VAL A CA 1
ATOM 840 C C . VAL A 1 106 ? 46.625 23.683 -2.895 1.00 15.30 106 VAL A C 1
ATOM 841 O O . VAL A 1 106 ? 46.067 23.118 -3.842 1.00 14.48 106 VAL A O 1
ATOM 845 N N . MET A 1 107 ? 46.194 23.572 -1.629 1.00 13.76 107 MET A N 1
ATOM 846 C CA . MET A 1 107 ? 45.015 22.803 -1.250 1.00 15.04 107 MET A CA 1
ATOM 847 C C . MET A 1 107 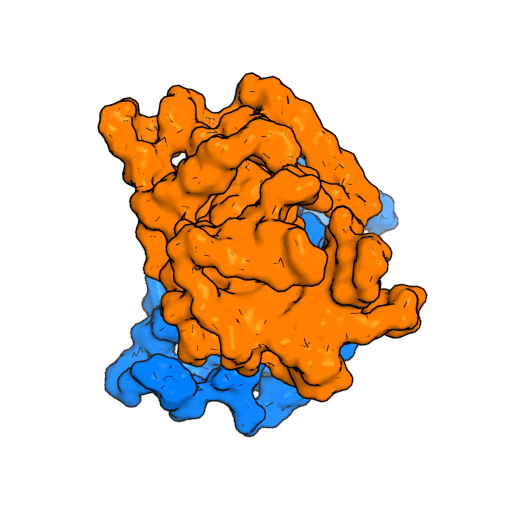? 44.048 23.710 -0.529 1.00 16.08 107 MET A C 1
ATOM 848 O O . MET A 1 107 ? 44.405 24.263 0.528 1.00 13.30 107 MET A O 1
ATOM 853 N N . ASP A 1 108 ? 42.844 23.893 -1.064 1.00 14.32 108 ASP A N 1
ATOM 854 C CA . ASP A 1 108 ? 41.799 24.572 -0.292 1.00 13.02 108 ASP A CA 1
ATOM 855 C C . ASP A 1 108 ? 41.462 23.685 0.911 1.00 13.35 108 ASP A C 1
ATOM 856 O O . ASP A 1 108 ? 41.219 22.492 0.755 1.00 13.89 108 ASP A O 1
ATOM 861 N N . THR A 1 109 ? 41.475 24.293 2.096 1.00 13.57 109 THR A N 1
ATOM 862 C CA . THR A 1 109 ? 41.240 23.578 3.335 1.00 10.68 109 THR A CA 1
ATOM 863 C C . THR A 1 109 ? 40.304 24.346 4.246 1.00 11.23 109 THR A C 1
ATOM 864 O O . THR A 1 109 ? 40.698 24.786 5.369 1.00 12.49 109 THR A O 1
ATOM 868 N N . PRO A 1 110 ? 39.052 24.577 3.770 1.00 11.87 110 PRO A N 1
ATOM 869 C CA . PRO A 1 110 ? 38.067 25.334 4.533 1.00 12.10 110 PRO A CA 1
ATOM 870 C C . PRO A 1 110 ? 37.661 24.640 5.871 1.00 11.83 110 PRO A C 1
ATOM 871 O O . PRO A 1 110 ? 37.827 23.429 6.011 1.00 11.70 110 PRO A O 1
ATOM 875 N N . GLY A 1 111 ? 37.215 25.428 6.835 1.00 14.01 111 GLY A N 1
ATOM 876 C CA . GLY A 1 111 ? 36.772 24.911 8.112 1.00 12.79 111 GLY A CA 1
ATOM 877 C C . GLY A 1 111 ? 36.973 25.979 9.169 1.00 11.85 111 GLY A C 1
ATOM 878 O O . GLY A 1 111 ? 36.025 26.621 9.637 1.00 13.12 111 GLY A O 1
ATOM 879 N N . HIS A 1 112 ? 38.238 26.245 9.528 1.00 11.65 112 HIS A N 1
ATOM 880 C CA . HIS A 1 112 ? 38.525 27.381 10.417 1.00 10.74 112 HIS A CA 1
ATOM 881 C C . HIS A 1 112 ? 38.038 28.704 9.765 1.00 10.19 112 HIS A C 1
ATOM 882 O O . HIS A 1 112 ? 37.365 29.524 10.395 1.00 13.27 112 HIS A O 1
ATOM 889 N N . THR A 1 113 ? 38.433 28.943 8.516 1.00 10.50 113 THR A N 1
ATOM 890 C CA . THR A 1 113 ? 37.874 30.011 7.741 1.00 11.47 113 THR A CA 1
ATOM 891 C C . THR A 1 113 ? 37.450 29.397 6.412 1.00 12.96 113 THR A C 1
ATOM 892 O O . THR A 1 113 ? 37.833 28.253 6.050 1.00 13.51 113 THR A O 1
ATOM 896 N N . LYS A 1 114 ? 36.677 30.199 5.676 1.00 14.67 114 LYS A N 1
ATOM 897 C CA . LYS A 1 114 ? 36.320 29.888 4.303 1.00 18.43 114 LYS A CA 1
ATOM 898 C C . LYS A 1 114 ? 37.344 30.664 3.539 1.00 20.53 114 LYS A C 1
ATOM 899 O O . LYS A 1 114 ? 37.310 31.924 3.510 1.00 24.08 114 LYS A O 1
ATOM 905 N N . GLY A 1 115 ? 38.249 29.958 2.906 1.00 16.67 115 GLY A N 1
ATOM 906 C CA . GLY A 1 115 ? 39.322 30.667 2.195 1.00 14.97 115 GLY A CA 1
ATOM 907 C C . GLY A 1 115 ? 40.691 30.146 2.621 1.00 14.40 115 GLY A C 1
ATOM 908 O O . GLY A 1 115 ? 41.677 30.307 1.894 1.00 13.52 115 GLY A O 1
ATOM 909 N N . HIS A 1 116 ? 40.708 29.414 3.724 1.00 13.51 116 HIS A N 1
ATOM 910 C CA . HIS A 1 116 ? 41.971 28.844 4.231 1.00 12.05 116 HIS A CA 1
ATOM 911 C C . HIS A 1 116 ? 42.531 27.891 3.194 1.00 12.76 116 HIS A C 1
ATOM 912 O O . HIS A 1 116 ? 41.806 27.078 2.613 1.00 11.12 116 HIS A O 1
ATOM 919 N N . ILE A 1 117 ? 43.844 27.989 2.979 1.00 10.92 117 ILE A N 1
ATOM 920 C CA . ILE A 1 117 ? 44.578 27.031 2.174 1.00 12.39 117 ILE A CA 1
ATOM 921 C C . ILE A 1 117 ? 45.715 26.358 2.970 1.00 10.50 117 ILE A C 1
ATOM 922 O O . ILE A 1 117 ? 46.207 26.911 3.987 1.00 11.38 117 ILE A O 1
ATOM 927 N N . SER A 1 118 ? 46.169 25.207 2.488 1.00 10.04 118 SER A N 1
ATOM 928 C CA . SER A 1 118 ? 47.377 24.596 3.021 1.00 10.27 118 SER A CA 1
ATOM 929 C C . SER A 1 118 ? 48.349 24.460 1.848 1.00 10.17 118 SER A C 1
ATOM 930 O O . SER A 1 118 ? 47.923 24.401 0.692 1.00 10.12 118 SER A O 1
ATOM 933 N N . LEU A 1 119 ? 49.644 24.441 2.167 1.00 10.19 119 LEU A N 1
ATOM 934 C CA . LEU A 1 119 ? 50.688 24.494 1.153 1.00 11.56 119 LEU A CA 1
ATOM 935 C C . LEU A 1 119 ? 51.576 23.271 1.262 1.00 11.70 119 LEU A C 1
ATOM 936 O O . LEU A 1 119 ? 52.295 23.117 2.247 1.00 11.29 119 LEU A O 1
ATOM 941 N N . TYR A 1 120 ? 51.515 22.410 0.250 1.00 11.34 120 TYR A N 1
ATOM 942 C CA . TYR A 1 120 ? 52.248 21.167 0.265 1.00 10.55 120 TYR A CA 1
ATOM 943 C C . TYR A 1 120 ? 53.494 21.268 -0.601 1.00 11.61 120 TYR A C 1
ATOM 944 O O . TYR A 1 120 ? 53.395 21.585 -1.771 1.00 11.73 120 TYR A O 1
ATOM 953 N N . PHE A 1 121 ? 54.633 21.017 0.016 1.00 11.78 121 PHE A N 1
ATOM 954 C CA . PHE A 1 121 ? 55.938 20.992 -0.666 1.00 11.92 121 PHE A CA 1
ATOM 955 C C . PHE A 1 121 ? 56.358 19.522 -0.789 1.00 11.18 121 PHE A C 1
ATOM 956 O O . PHE A 1 121 ? 57.075 18.975 0.057 1.00 13.83 121 PHE A O 1
ATOM 964 N N . PRO A 1 122 ? 55.925 18.852 -1.849 1.00 13.16 122 PRO A N 1
ATOM 965 C CA . PRO A 1 122 ? 56.224 17.420 -1.944 1.00 14.54 122 PRO A CA 1
ATOM 966 C C . PRO A 1 122 ? 57.713 17.109 -1.919 1.00 15.76 122 PRO A C 1
ATOM 967 O O . PRO A 1 122 ? 58.129 16.112 -1.337 1.00 17.64 122 PRO A O 1
ATOM 971 N N . GLY A 1 123 ? 58.541 17.984 -2.500 1.00 13.69 123 GLY A N 1
ATOM 972 C CA . GLY A 1 123 ? 59.985 17.739 -2.500 1.00 15.63 123 GLY A CA 1
ATOM 973 C C . GLY A 1 123 ? 60.636 17.769 -1.136 1.00 16.71 123 GLY A C 1
ATOM 974 O O . GLY A 1 123 ? 61.729 17.225 -0.946 1.00 18.79 123 GLY A O 1
ATOM 975 N N . SER A 1 124 ? 59.972 18.412 -0.180 1.00 15.11 124 SER A N 1
ATOM 976 C CA . SER A 1 124 ? 60.468 18.524 1.163 1.00 14.86 124 SER A CA 1
ATOM 977 C C . SER A 1 124 ? 59.649 17.691 2.125 1.00 12.12 124 SER A C 1
ATOM 978 O O . SER A 1 124 ? 59.908 17.774 3.338 1.00 15.25 124 SER A O 1
ATOM 981 N N . ARG A 1 125 ? 58.718 16.927 1.619 1.00 12.64 125 ARG A N 1
ATOM 982 C CA . ARG A 1 125 ? 57.789 16.084 2.393 1.00 12.95 125 ARG A CA 1
ATOM 983 C C . ARG A 1 125 ? 57.185 16.912 3.539 1.00 12.02 125 ARG A C 1
ATOM 984 O O . ARG A 1 125 ? 57.255 16.521 4.717 1.00 14.34 125 ARG A O 1
ATOM 992 N N . ALA A 1 126 ? 56.708 18.075 3.191 1.00 11.97 126 ALA A N 1
ATOM 993 C CA . ALA A 1 126 ? 56.284 19.081 4.186 1.00 10.85 126 ALA A CA 1
ATOM 994 C C . ALA A 1 126 ? 54.980 19.724 3.734 1.00 13.31 126 ALA A C 1
ATOM 995 O O . ALA A 1 126 ? 54.859 20.132 2.565 1.00 12.22 126 ALA A O 1
ATOM 997 N N . ILE A 1 127 ? 54.065 19.911 4.698 1.00 10.34 127 ILE A N 1
ATOM 998 C CA . ILE A 1 127 ? 52.844 20.692 4.455 1.00 9.70 127 ILE A CA 1
ATOM 999 C C . ILE A 1 127 ? 52.671 21.745 5.585 1.00 10.14 127 ILE A C 1
ATOM 1000 O O . ILE A 1 127 ? 52.852 21.461 6.800 1.00 10.42 127 ILE A O 1
ATOM 1005 N N . PHE A 1 128 ? 52.397 22.973 5.139 1.00 9.13 128 PHE A N 1
ATOM 1006 C CA . PHE A 1 128 ? 51.970 24.082 6.005 1.00 8.33 128 PHE A CA 1
ATOM 1007 C C . PHE A 1 128 ? 50.455 24.126 6.091 1.00 8.18 128 PHE A C 1
ATOM 1008 O O . PHE A 1 128 ? 49.769 24.434 5.106 1.00 8.43 128 PHE A O 1
ATOM 1016 N N . THR A 1 129 ? 49.925 23.805 7.272 1.00 8.01 129 THR A N 1
ATOM 1017 C CA . THR A 1 129 ? 48.466 23.617 7.462 1.00 9.97 129 THR A CA 1
ATOM 1018 C C . THR A 1 129 ? 47.779 24.802 8.167 1.00 10.98 129 THR A C 1
ATOM 1019 O O . THR A 1 129 ? 46.587 24.748 8.439 1.00 8.04 129 THR A O 1
ATOM 1023 N N . GLY A 1 130 ? 48.532 25.814 8.538 1.00 8.55 130 GLY A N 1
ATOM 1024 C CA . GLY A 1 130 ? 47.931 26.989 9.196 1.00 8.92 130 GLY A CA 1
ATOM 1025 C C . GLY A 1 130 ? 47.141 26.530 10.415 1.00 9.34 130 GLY A C 1
ATOM 1026 O O . GLY A 1 130 ? 47.617 25.737 11.243 1.00 9.57 130 GLY A O 1
ATOM 1027 N N . ASP A 1 131 ? 45.898 26.981 10.485 1.00 8.50 131 ASP A N 1
ATOM 1028 C CA . ASP A 1 131 ? 45.032 26.638 11.602 1.00 8.55 131 ASP A CA 1
ATOM 1029 C C . ASP A 1 131 ? 43.963 25.599 11.232 1.00 8.66 131 ASP A C 1
ATOM 1030 O O . ASP A 1 131 ? 42.887 25.478 11.890 1.00 11.60 131 ASP A O 1
ATOM 1035 N N . THR A 1 132 ? 44.222 24.834 10.177 1.00 9.00 132 THR A N 1
ATOM 1036 C CA . THR A 1 132 ? 43.332 23.748 9.809 1.00 8.22 132 THR A CA 1
ATOM 1037 C C . THR A 1 132 ? 43.624 22.554 10.725 1.00 8.37 132 THR A C 1
ATOM 1038 O O . THR A 1 132 ? 42.703 22.031 11.417 1.00 11.21 132 THR A O 1
ATOM 1042 N N . MET A 1 133 ? 44.885 22.071 10.724 1.00 8.19 133 MET A N 1
ATOM 1043 C CA . MET A 1 133 ? 45.285 20.943 11.571 1.00 10.47 133 MET A CA 1
ATOM 1044 C C . MET A 1 133 ? 46.426 21.434 12.447 1.00 11.69 133 MET A C 1
ATOM 1045 O O . MET A 1 133 ? 47.386 21.950 11.903 1.00 10.72 133 MET A O 1
ATOM 1050 N N . PHE A 1 134 ? 46.300 21.250 13.774 1.00 8.96 134 PHE A N 1
ATOM 1051 C CA . PHE A 1 134 ? 47.402 21.373 14.722 1.00 9.26 134 PHE A CA 1
ATOM 1052 C C . PHE A 1 134 ? 47.888 20.010 15.126 1.00 11.06 134 PHE A C 1
ATOM 1053 O O . PHE A 1 134 ? 47.371 19.026 14.670 1.00 9.75 134 PHE A O 1
ATOM 1061 N N . SER A 1 135 ? 48.919 19.932 15.961 1.00 9.25 135 SER A N 1
ATOM 1062 C CA . SER A 1 135 ? 49.207 18.636 16.532 1.00 9.35 135 SER A CA 1
ATOM 1063 C C . SER A 1 135 ? 48.218 18.384 17.647 1.00 9.53 135 SER A C 1
ATOM 1064 O O . SER A 1 135 ? 48.182 19.132 18.616 1.00 9.80 135 SER A O 1
ATOM 1067 N N . LEU A 1 136 ? 47.402 17.345 17.410 1.00 8.57 136 LEU A N 1
ATOM 1068 C CA . LEU A 1 136 ? 46.323 16.822 18.277 1.00 10.00 136 LEU A CA 1
ATOM 1069 C C . LEU A 1 136 ? 45.072 17.665 18.345 1.00 11.05 136 LEU A C 1
ATOM 1070 O O . LEU A 1 136 ? 44.248 17.497 19.217 1.00 10.25 136 LEU A O 1
ATOM 1075 N N . SER A 1 137 ? 44.909 18.583 17.396 1.00 10.93 137 SER A N 1
ATOM 1076 C CA . SER A 1 137 ? 43.622 19.272 17.260 1.00 9.38 137 SER A CA 1
ATOM 1077 C C . SER A 1 137 ? 43.433 19.787 15.839 1.00 10.56 137 SER A C 1
ATOM 1078 O O . SER A 1 137 ? 44.226 19.464 14.946 1.00 8.44 137 SER A O 1
ATOM 1083 N N . CYS A 1 138 ? 42.338 20.539 15.650 1.00 11.52 138 CYS A N 1
ATOM 1084 C CA . CYS A 1 138 ? 42.035 21.261 14.397 1.00 10.13 138 CYS A CA 1
ATOM 1085 C C . CYS A 1 138 ? 41.641 22.680 14.794 1.00 11.28 138 CYS A C 1
ATOM 1086 O O . CYS A 1 138 ? 41.441 22.930 15.975 1.00 11.59 138 CYS A O 1
ATOM 1089 N N . GLY A 1 139 ? 41.527 23.618 13.841 1.00 10.01 139 GLY A N 1
ATOM 1090 C CA . GLY A 1 139 ? 41.137 24.976 14.157 1.00 10.49 139 GLY A CA 1
ATOM 1091 C C . GLY A 1 139 ? 39.695 24.999 14.656 1.00 11.31 139 GLY A C 1
ATOM 1092 O O . GLY A 1 139 ? 38.892 24.113 14.335 1.00 10.47 139 GLY A O 1
ATOM 1093 N N . LYS A 1 140 ? 39.401 25.963 15.496 1.00 10.80 140 LYS A N 1
ATOM 1094 C CA . LYS A 1 140 ? 38.009 26.303 15.778 1.00 11.09 140 LYS A CA 1
ATOM 1095 C C . LYS A 1 140 ? 37.288 26.698 14.485 1.00 10.96 140 LYS A C 1
ATOM 1096 O O . LYS A 1 140 ? 37.892 27.280 13.540 1.00 11.44 140 LYS A O 1
ATOM 1102 N N . LEU A 1 141 ? 36.008 26.364 14.403 1.00 10.66 141 LEU A N 1
ATOM 1103 C CA . LEU A 1 141 ? 35.255 26.547 13.153 1.00 12.06 141 LEU A CA 1
ATOM 1104 C C . LEU A 1 141 ? 34.563 27.906 13.185 1.00 14.41 141 LEU A C 1
ATOM 1105 O O . LEU A 1 141 ? 33.358 28.038 13.510 1.00 15.59 141 LEU A O 1
ATOM 1110 N N . PHE A 1 142 ? 35.295 28.945 12.872 1.00 14.65 142 PHE A N 1
ATOM 1111 C CA . PHE A 1 142 ? 34.768 30.311 12.910 1.00 15.21 142 PHE A CA 1
ATOM 1112 C C . PHE A 1 142 ? 33.916 30.583 11.683 1.00 16.55 142 PHE A C 1
ATOM 1113 O O . PHE A 1 142 ? 32.951 31.329 11.791 1.00 17.73 142 PHE A O 1
ATOM 1121 N N . GLU A 1 143 ? 34.273 30.036 10.512 1.00 15.18 143 GLU A N 1
ATOM 1122 C CA . GLU A 1 143 ? 33.489 30.294 9.283 1.00 16.24 143 GLU A CA 1
ATOM 1123 C C . GLU A 1 143 ? 32.951 29.053 8.586 1.00 18.42 143 GLU A C 1
ATOM 1124 O O . GLU A 1 143 ? 31.980 29.181 7.822 1.00 22.67 143 GLU A O 1
ATOM 1130 N N . GLY A 1 144 ? 33.575 27.905 8.757 1.00 16.43 144 GLY A N 1
ATOM 1131 C CA . GLY A 1 144 ? 33.220 26.712 8.031 1.00 16.29 144 GLY A CA 1
ATOM 1132 C C . GLY A 1 144 ? 32.427 25.740 8.899 1.00 16.60 144 GLY A C 1
ATOM 1133 O O . GLY A 1 144 ? 32.133 26.011 10.054 1.00 17.25 144 GLY A O 1
ATOM 1134 N N . THR A 1 145 ? 32.086 24.611 8.294 1.00 16.94 145 THR A N 1
ATOM 1135 C CA . THR A 1 145 ? 31.301 23.604 8.911 1.00 15.48 145 THR A CA 1
ATOM 1136 C C . THR A 1 145 ? 32.154 22.412 9.335 1.00 14.48 145 THR A C 1
ATOM 1137 O O . THR A 1 145 ? 33.253 22.226 8.838 1.00 15.74 145 THR A O 1
ATOM 1141 N N . PRO A 1 146 ? 31.626 21.557 10.223 1.00 14.42 146 PRO A N 1
ATOM 1142 C CA . PRO A 1 146 ? 32.263 20.273 10.529 1.00 14.42 146 PRO A CA 1
ATOM 1143 C C . PRO A 1 146 ? 32.514 19.446 9.301 1.00 11.76 146 PRO A C 1
ATOM 1144 O O . PRO A 1 146 ? 33.543 18.791 9.194 1.00 12.69 146 PRO A O 1
ATOM 1148 N N . LYS A 1 147 ? 31.596 19.488 8.313 1.00 14.58 147 LYS A N 1
ATOM 1149 C CA . LYS A 1 147 ? 31.790 18.694 7.122 1.00 15.66 147 LYS A CA 1
ATOM 1150 C C . LYS A 1 147 ? 33.009 19.183 6.316 1.00 12.95 147 LYS A C 1
ATOM 1151 O O . LYS A 1 147 ? 33.811 18.376 5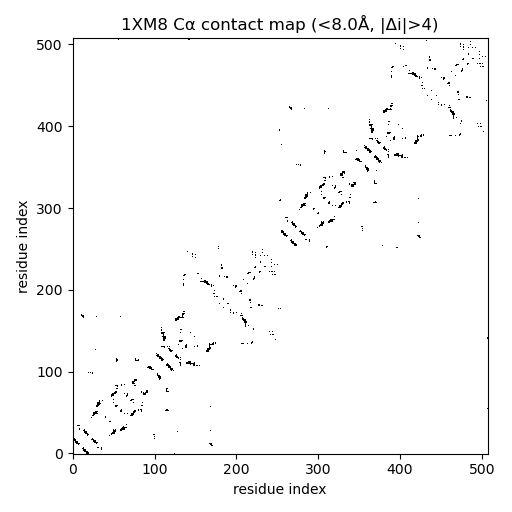.818 1.00 13.56 147 LYS A O 1
ATOM 1157 N N . GLN A 1 148 ? 33.120 20.489 6.198 1.00 12.45 148 GLN A N 1
ATOM 1158 C CA . GLN A 1 148 ? 34.240 21.093 5.514 1.00 12.16 148 GLN A CA 1
ATOM 1159 C C . GLN A 1 148 ? 35.570 20.795 6.226 1.00 12.39 148 GLN A C 1
ATOM 1160 O O . GLN A 1 148 ? 36.543 20.367 5.574 1.00 13.40 148 GLN A O 1
ATOM 1166 N N . MET A 1 149 ? 35.572 20.953 7.534 1.00 13.29 149 MET A N 1
ATOM 1167 C CA . MET A 1 149 ? 36.776 20.641 8.313 1.00 13.07 149 MET A CA 1
ATOM 1168 C C . MET A 1 149 ? 37.188 19.201 8.156 1.00 11.49 149 MET A C 1
ATOM 1169 O O . MET A 1 149 ? 38.370 18.906 7.901 1.00 11.60 149 MET A O 1
ATOM 1174 N N . LEU A 1 150 ? 36.221 18.259 8.231 1.00 12.90 150 LEU A N 1
ATOM 1175 C CA . LEU A 1 150 ? 36.557 16.873 8.050 1.00 13.75 150 LEU A CA 1
ATOM 1176 C C . LEU A 1 150 ? 37.229 16.604 6.683 1.00 11.45 150 LEU A C 1
ATOM 1177 O O . LEU A 1 150 ? 38.258 15.955 6.610 1.00 14.06 150 LEU A O 1
ATOM 1182 N N . ALA A 1 151 ? 36.622 17.132 5.630 1.00 13.47 151 ALA A N 1
ATOM 1183 C CA . ALA A 1 151 ? 37.111 16.977 4.295 1.00 13.11 151 ALA A CA 1
ATOM 1184 C C . ALA A 1 151 ? 38.548 17.532 4.205 1.00 11.55 151 ALA A C 1
ATOM 1185 O O . ALA A 1 151 ? 39.420 16.931 3.558 1.00 12.20 151 ALA A O 1
ATOM 1187 N N . SER A 1 152 ? 38.763 18.714 4.794 1.00 14.51 152 SER A N 1
ATOM 1188 C CA . SER A 1 152 ? 40.094 19.351 4.749 1.00 13.21 152 SER A CA 1
ATOM 1189 C C . SER A 1 152 ? 41.127 18.514 5.466 1.00 12.10 152 SER A C 1
ATOM 1190 O O . SER A 1 152 ? 42.259 18.324 4.977 1.00 11.80 152 SER A O 1
ATOM 1193 N N . LEU A 1 153 ? 40.744 17.966 6.628 1.00 11.23 153 LEU A N 1
ATOM 1194 C CA . LEU A 1 153 ? 41.621 17.124 7.380 1.00 12.50 153 LEU A CA 1
ATOM 1195 C C . LEU A 1 153 ? 41.953 15.854 6.622 1.00 13.95 153 LEU A C 1
ATOM 1196 O O . LEU A 1 153 ? 43.100 15.362 6.694 1.00 14.47 153 LEU A O 1
ATOM 1201 N N . GLN A 1 154 ? 40.933 15.277 5.971 1.00 13.24 154 GLN A N 1
ATOM 1202 C CA . GLN A 1 154 ? 41.160 14.075 5.154 1.00 14.46 154 GLN A CA 1
ATOM 1203 C C . GLN A 1 154 ? 42.095 14.346 3.952 1.00 14.41 154 GLN A C 1
ATOM 1204 O O . GLN A 1 154 ? 42.887 13.439 3.583 1.00 19.71 154 GLN A O 1
ATOM 1210 N N . LYS A 1 155 ? 42.024 15.533 3.308 1.00 15.56 155 LYS A N 1
ATOM 1211 C CA . LYS A 1 155 ? 42.974 15.904 2.249 1.00 16.05 155 LYS A CA 1
ATOM 1212 C C . LYS A 1 155 ? 44.401 15.863 2.780 1.00 15.07 155 LYS A C 1
ATOM 1213 O O . LYS A 1 155 ? 45.300 15.340 2.130 1.00 15.13 155 LYS A O 1
ATOM 1219 N N . ILE A 1 156 ? 44.618 16.406 3.985 1.00 13.72 156 ILE A N 1
ATOM 1220 C CA . ILE A 1 156 ? 45.933 16.441 4.596 1.00 13.41 156 ILE A CA 1
ATOM 1221 C C . ILE A 1 156 ? 46.343 15.025 4.920 1.00 12.77 156 ILE A C 1
ATOM 1222 O O . ILE A 1 156 ? 47.429 14.641 4.594 1.00 15.87 156 ILE A O 1
ATOM 1227 N N . THR A 1 157 ? 45.464 14.223 5.533 1.00 11.99 157 THR A N 1
ATOM 1228 C CA . THR A 1 157 ? 45.868 12.881 5.914 1.00 14.16 157 THR A CA 1
ATOM 1229 C C . THR A 1 157 ? 46.010 11.873 4.763 1.00 16.00 157 THR A C 1
ATOM 1230 O O . THR A 1 157 ? 46.603 10.791 4.967 1.00 18.43 157 THR A O 1
ATOM 1234 N N . SER A 1 158 ? 45.633 12.280 3.584 1.00 14.56 158 SER A N 1
ATOM 1235 C CA . SER A 1 158 ? 45.778 11.441 2.348 1.00 15.87 158 SER A CA 1
ATOM 1236 C C . SER A 1 158 ? 47.199 11.561 1.806 1.00 18.08 158 SER A C 1
ATOM 1237 O O . SER A 1 158 ? 47.641 10.767 0.918 1.00 17.00 158 SER A O 1
ATOM 1242 N N . LEU A 1 159 ? 47.964 12.509 2.337 1.00 13.95 159 LEU A N 1
ATOM 1243 C CA . LEU A 1 159 ? 49.342 12.620 1.968 1.00 14.92 159 LEU A CA 1
ATOM 1244 C C . LEU A 1 159 ? 50.145 11.503 2.656 1.00 16.05 159 LEU A C 1
ATOM 1245 O O . LEU A 1 159 ? 49.614 10.786 3.571 1.00 14.56 159 LEU A O 1
ATOM 1250 N N . PRO A 1 160 ? 51.400 11.266 2.204 1.00 15.24 160 PRO A N 1
ATOM 1251 C CA . PRO A 1 160 ? 52.185 10.206 2.780 1.00 16.47 160 PRO A CA 1
ATOM 1252 C C . PRO A 1 160 ? 52.391 10.354 4.282 1.00 16.80 160 PRO A C 1
ATOM 1253 O O . PRO A 1 160 ? 52.502 11.476 4.810 1.00 14.55 160 PRO A O 1
ATOM 1257 N N . ASP A 1 161 ? 52.439 9.225 4.977 1.00 19.90 161 ASP A N 1
ATOM 1258 C CA . ASP A 1 161 ? 52.562 9.229 6.438 1.00 19.99 161 ASP A CA 1
ATOM 1259 C C . ASP A 1 161 ? 53.781 9.957 6.946 1.00 18.73 161 ASP A C 1
ATOM 1260 O O . ASP A 1 161 ? 53.810 10.435 8.092 1.00 17.78 161 ASP A O 1
ATOM 1265 N N . ASP A 1 162 ? 54.817 9.980 6.140 1.00 15.78 162 ASP A N 1
ATOM 1266 C CA . ASP A 1 162 ? 56.049 10.606 6.532 1.00 16.14 162 ASP A CA 1
ATOM 1267 C C . ASP A 1 162 ? 56.072 12.126 6.259 1.00 14.89 162 ASP A C 1
ATOM 1268 O O . ASP A 1 162 ? 57.084 12.771 6.447 1.00 16.79 162 ASP A O 1
ATOM 1273 N N . THR A 1 163 ? 54.935 12.680 5.882 1.00 15.29 163 THR A N 1
ATOM 1274 C CA . THR A 1 163 ? 54.843 14.118 5.634 1.00 12.06 163 THR A CA 1
ATOM 1275 C C . THR A 1 163 ? 54.899 14.854 6.991 1.00 11.63 163 THR A C 1
ATOM 1276 O O . THR A 1 163 ? 54.057 14.624 7.849 1.00 12.46 163 THR A O 1
ATOM 1280 N N . SER A 1 164 ? 55.780 15.822 7.070 1.00 10.71 164 SER A N 1
ATOM 1281 C CA . SER A 1 164 ? 55.890 16.705 8.228 1.00 11.92 164 SER A CA 1
ATOM 1282 C C . SER A 1 164 ? 54.818 17.795 8.105 1.00 11.59 164 SER A C 1
ATOM 1283 O O . SER A 1 164 ? 54.604 18.372 7.027 1.00 11.76 164 SER A O 1
ATOM 1286 N N . ILE A 1 165 ? 54.165 18.067 9.220 1.00 9.55 165 ILE A N 1
ATOM 1287 C CA . ILE A 1 165 ? 53.079 19.059 9.301 1.00 10.05 165 ILE A CA 1
ATOM 1288 C C . ILE A 1 165 ? 53.547 20.259 10.141 1.00 9.88 165 ILE A C 1
ATOM 1289 O O . ILE A 1 165 ? 53.918 20.121 11.316 1.00 9.59 165 ILE A O 1
ATOM 1294 N N . TYR A 1 166 ? 53.565 21.422 9.520 1.00 8.46 166 TYR A N 1
ATOM 1295 C CA . TYR A 1 166 ? 53.972 22.669 10.143 1.00 8.83 166 TYR A CA 1
ATOM 1296 C C . TYR A 1 166 ? 52.709 23.541 10.257 1.00 9.43 166 TYR A C 1
ATOM 1297 O O . TYR A 1 166 ? 52.219 24.096 9.262 1.00 8.73 166 TYR A O 1
ATOM 1306 N N . CYS A 1 167 ? 52.227 23.697 11.483 1.00 9.43 167 CYS A N 1
ATOM 1307 C CA . CYS A 1 167 ? 50.966 24.279 11.760 1.00 9.16 167 CYS A CA 1
ATOM 1308 C C . CYS A 1 167 ? 51.094 25.653 12.394 1.00 9.00 167 CYS A C 1
ATOM 1309 O O . CYS A 1 167 ? 52.209 26.142 12.683 1.00 8.88 167 CYS A O 1
ATOM 1312 N N . GLY A 1 168 ? 49.971 26.337 12.525 1.00 8.77 168 GLY A N 1
ATOM 1313 C CA . GLY A 1 168 ? 50.028 27.747 12.872 1.00 9.00 168 GLY A CA 1
ATOM 1314 C C . GLY A 1 168 ? 50.379 28.136 14.323 1.00 8.85 168 GLY A C 1
ATOM 1315 O O . GLY A 1 168 ? 50.751 29.279 14.590 1.00 9.52 168 GLY A O 1
ATOM 1316 N N . HIS A 1 169 ? 50.131 27.214 15.250 1.00 8.07 169 HIS A N 1
ATOM 1317 C CA . HIS A 1 169 ? 50.282 27.507 16.687 1.00 6.77 169 HIS A CA 1
ATOM 1318 C C . HIS A 1 169 ? 50.863 26.356 17.448 1.00 8.43 169 HIS A C 1
ATOM 1319 O O . HIS A 1 169 ? 50.726 25.153 17.056 1.00 8.57 169 HIS A O 1
ATOM 1326 N N . GLU A 1 170 ? 51.487 26.734 18.554 1.00 9.48 170 GLU A N 1
ATOM 1327 C CA . GLU A 1 170 ? 51.991 25.793 19.549 1.00 9.50 170 GLU A CA 1
ATOM 1328 C C . GLU A 1 170 ? 50.891 25.543 20.578 1.00 10.37 170 GLU A C 1
ATOM 1329 O O . GLU A 1 170 ? 50.870 26.149 21.669 1.00 10.82 170 GLU A O 1
ATOM 1335 N N . TYR A 1 171 ? 49.968 24.617 20.252 1.00 8.89 171 TYR A N 1
ATOM 1336 C CA . TYR A 1 171 ? 48.838 24.283 21.124 1.00 10.86 171 TYR A CA 1
ATOM 1337 C C . TYR A 1 171 ? 48.923 22.833 21.672 1.00 9.28 171 TYR A C 1
ATOM 1338 O O . TYR A 1 171 ? 47.960 22.321 22.301 1.00 9.25 171 TYR A O 1
ATOM 1347 N N . THR A 1 172 ? 50.002 22.127 21.333 1.00 9.60 172 THR A N 1
ATOM 1348 C CA . THR A 1 172 ? 50.039 20.662 21.446 1.00 10.34 172 THR A CA 1
ATOM 1349 C C . THR A 1 172 ? 49.867 20.187 22.882 1.00 9.29 172 THR A C 1
ATOM 1350 O O . THR A 1 172 ? 49.147 19.216 23.123 1.00 8.11 172 THR A O 1
ATOM 1354 N N . LEU A 1 173 ? 50.470 20.874 23.811 1.00 10.77 173 LEU A N 1
ATOM 1355 C CA . LEU A 1 173 ? 50.341 20.430 25.220 1.00 11.66 173 LEU A CA 1
ATOM 1356 C C . LEU A 1 173 ? 48.888 20.506 25.726 1.00 9.87 173 LEU A C 1
ATOM 1357 O O . LEU A 1 173 ? 48.366 19.525 26.205 1.00 9.02 173 LEU A O 1
ATOM 1362 N N . SER A 1 174 ? 48.214 21.658 25.540 1.00 10.30 174 SER A N 1
ATOM 1363 C CA . SER A 1 174 ? 46.842 21.792 25.944 1.00 10.65 174 SER A CA 1
ATOM 1364 C C . SER A 1 174 ? 46.002 20.814 25.173 1.00 12.19 174 SER A C 1
ATOM 1365 O O . SER A 1 174 ? 45.153 20.150 25.749 1.00 10.58 174 SER A O 1
ATOM 1370 N N . ASN A 1 175 ? 46.249 20.674 23.875 1.00 10.84 175 ASN A N 1
ATOM 1371 C CA . ASN A 1 175 ? 45.544 19.707 23.048 1.00 11.17 175 ASN A CA 1
ATOM 1372 C C . ASN A 1 175 ? 45.656 18.282 23.549 1.00 9.77 175 ASN A C 1
ATOM 1373 O O . ASN A 1 175 ? 44.668 17.533 23.609 1.00 11.58 175 ASN A O 1
ATOM 1378 N N . SER A 1 176 ? 46.854 17.943 24.030 1.00 11.55 176 SER A N 1
ATOM 1379 C CA . SER A 1 176 ? 47.099 16.603 24.532 1.00 11.10 176 SER A CA 1
ATOM 1380 C C . SER A 1 176 ? 46.287 16.273 25.761 1.00 13.18 176 SER A C 1
ATOM 1381 O O . SER A 1 176 ? 45.873 15.104 25.934 1.00 12.86 176 SER A O 1
ATOM 1384 N N . LYS A 1 177 ? 45.999 17.263 26.603 1.00 11.50 177 LYS A N 1
ATOM 1385 C CA . LYS A 1 177 ? 45.207 17.020 27.803 1.00 12.56 177 LYS A CA 1
ATOM 1386 C C . LYS A 1 177 ? 43.766 16.660 27.463 1.00 12.59 177 LYS A C 1
ATOM 1387 O O . LYS A 1 177 ? 43.190 15.678 27.987 1.00 13.22 177 LYS A O 1
ATOM 1393 N N . PHE A 1 178 ? 43.196 17.388 26.527 1.00 11.69 178 PHE A N 1
ATOM 1394 C CA . PHE A 1 178 ? 41.850 17.069 26.063 1.00 10.23 178 PHE A CA 1
ATOM 1395 C C . PHE A 1 178 ? 41.835 15.665 25.367 1.00 9.79 178 PHE A C 1
ATOM 1396 O O . PHE A 1 178 ? 40.943 14.829 25.629 1.00 10.52 178 PHE A O 1
ATOM 1404 N N . ALA A 1 179 ? 42.822 15.393 24.508 1.00 10.01 179 ALA A N 1
ATOM 1405 C CA . ALA A 1 179 ? 42.876 14.102 23.815 1.00 12.17 179 ALA A CA 1
ATOM 1406 C C . ALA A 1 179 ? 42.930 12.918 24.801 1.00 13.13 179 ALA A C 1
ATOM 1407 O O . ALA A 1 179 ? 42.193 11.939 24.656 1.00 11.84 179 ALA A O 1
ATOM 1409 N N . LEU A 1 180 ? 43.704 13.075 25.867 1.00 12.14 180 LEU A N 1
ATOM 1410 C CA . LEU A 1 180 ? 43.857 12.016 26.876 1.00 12.28 180 LEU A CA 1
ATOM 1411 C C . LEU A 1 180 ? 42.612 11.856 27.691 1.00 13.88 180 LEU A C 1
ATOM 1412 O O . LEU A 1 180 ? 42.323 10.731 28.204 1.00 15.74 180 LEU A O 1
ATOM 1417 N N . SER A 1 181 ? 41.829 12.921 27.797 1.00 13.89 181 SER A N 1
ATOM 1418 C CA . SER A 1 181 ? 40.505 12.800 28.469 1.00 13.80 181 SER A CA 1
ATOM 1419 C C . SER A 1 181 ? 39.521 11.932 27.699 1.00 16.63 181 SER A C 1
ATOM 1420 O O . SER A 1 181 ? 38.567 11.374 28.305 1.00 16.25 181 SER A O 1
ATOM 1423 N N . LEU A 1 182 ? 39.737 11.799 26.401 1.00 13.88 182 LEU A N 1
ATOM 1424 C CA . LEU A 1 182 ? 38.860 11.027 25.508 1.00 14.15 182 LEU A CA 1
ATOM 1425 C C . LEU A 1 182 ? 39.399 9.640 25.209 1.00 15.47 182 LEU A C 1
ATOM 1426 O O . LEU A 1 182 ? 38.592 8.727 25.046 1.00 15.61 182 LEU A O 1
ATOM 1431 N N . GLU A 1 183 ? 40.705 9.477 25.071 1.00 13.34 183 GLU A N 1
ATOM 1432 C CA . GLU A 1 183 ? 41.279 8.196 24.621 1.00 14.28 183 GLU A CA 1
ATOM 1433 C C . GLU A 1 183 ? 42.438 7.801 25.488 1.00 14.21 183 GLU A C 1
ATOM 1434 O O . GLU A 1 183 ? 43.559 7.690 25.007 1.00 13.19 183 GLU A O 1
ATOM 1440 N N . PRO A 1 184 ? 42.194 7.630 26.774 1.00 12.97 184 PRO A N 1
ATOM 1441 C CA . PRO A 1 184 ? 43.309 7.379 27.688 1.00 14.73 184 PRO A CA 1
ATOM 1442 C C . PRO A 1 184 ? 44.045 6.077 27.475 1.00 14.77 184 PRO A C 1
ATOM 1443 O O . PRO A 1 184 ? 45.234 5.913 27.901 1.00 18.33 184 PRO A O 1
ATOM 1447 N N . ASN A 1 185 ? 43.415 5.157 26.777 1.00 12.31 185 ASN A N 1
ATOM 1448 C CA . ASN A 1 185 ? 44.043 3.839 26.557 1.00 14.67 185 ASN A CA 1
ATOM 1449 C C . ASN A 1 185 ? 44.838 3.774 25.278 1.00 14.82 185 ASN A C 1
ATOM 1450 O O . ASN A 1 185 ? 45.395 2.719 24.944 1.00 15.59 185 ASN A O 1
ATOM 1455 N N . ASN A 1 186 ? 45.005 4.914 24.597 1.00 12.44 186 ASN A N 1
ATOM 1456 C CA . ASN A 1 186 ? 45.792 4.973 23.393 1.00 12.52 186 ASN A CA 1
ATOM 1457 C C . ASN A 1 186 ? 47.216 5.170 23.797 1.00 14.62 186 ASN A C 1
ATOM 1458 O O . ASN A 1 186 ? 47.611 6.234 24.255 1.00 13.34 186 ASN A O 1
ATOM 1463 N N . GLU A 1 187 ? 48.047 4.140 23.650 1.00 16.74 187 GLU A N 1
ATOM 1464 C CA . GLU A 1 187 ? 49.405 4.226 24.192 1.00 16.72 187 GLU A CA 1
ATOM 1465 C C . GLU A 1 187 ? 50.333 5.078 23.353 1.00 14.87 187 GLU A C 1
ATOM 1466 O O . GLU A 1 187 ? 51.325 5.527 23.870 1.00 15.53 187 GLU A O 1
ATOM 1472 N N . VAL A 1 188 ? 50.058 5.207 22.065 1.00 12.75 188 VAL A N 1
ATOM 1473 C CA . VAL A 1 188 ? 50.844 6.026 21.202 1.00 14.61 188 VAL A CA 1
ATOM 1474 C C . VAL A 1 188 ? 50.607 7.455 21.671 1.00 10.69 188 VAL A C 1
ATOM 1475 O O . VAL A 1 188 ? 51.557 8.261 21.832 1.00 12.67 188 VAL A O 1
ATOM 1479 N N . LEU A 1 189 ? 49.336 7.762 21.939 1.00 12.28 189 LEU A N 1
ATOM 1480 C CA . LEU A 1 189 ? 48.993 9.103 22.489 1.00 12.61 189 LEU A CA 1
ATOM 1481 C C . LEU A 1 189 ? 49.645 9.342 23.863 1.00 11.41 189 LEU A C 1
ATOM 1482 O O . LEU A 1 189 ? 50.192 10.414 24.152 1.00 10.99 189 LEU A O 1
ATOM 1487 N N . GLN A 1 190 ? 49.625 8.330 24.739 1.00 11.99 190 GLN A N 1
ATOM 1488 C CA . GLN A 1 190 ? 50.287 8.456 26.026 1.00 13.22 190 GLN A CA 1
ATOM 1489 C C . GLN A 1 190 ? 51.738 8.825 25.902 1.00 12.30 190 GLN A C 1
ATOM 1490 O O . GLN A 1 190 ? 52.223 9.747 26.555 1.00 11.52 190 GLN A O 1
ATOM 1496 N N . SER A 1 191 ? 52.426 8.118 25.043 1.00 12.57 191 SER A N 1
ATOM 1497 C CA . SER A 1 191 ? 53.839 8.317 24.826 1.00 12.06 191 SER A CA 1
ATOM 1498 C C . SER A 1 191 ? 54.124 9.702 24.212 1.00 10.72 191 SER A C 1
ATOM 1499 O O . SER A 1 191 ? 55.055 10.449 24.659 1.00 12.67 191 SER A O 1
ATOM 1504 N N . TYR A 1 192 ? 53.345 10.023 23.179 1.00 9.56 192 TYR A N 1
ATOM 1505 C CA . TYR A 1 192 ? 53.514 11.327 22.534 1.00 10.08 192 TYR A CA 1
ATOM 1506 C C . TYR A 1 192 ? 53.252 12.471 23.492 1.00 9.82 192 TYR A C 1
ATOM 1507 O O . TYR A 1 192 ? 54.022 13.484 23.525 1.00 10.39 192 TYR A O 1
ATOM 1516 N N . ALA A 1 193 ? 52.147 12.372 24.231 1.00 9.41 193 ALA A N 1
ATOM 1517 C CA . ALA A 1 193 ? 51.762 13.402 25.170 1.00 10.07 193 ALA A CA 1
ATOM 1518 C C . ALA A 1 193 ? 52.848 13.612 26.206 1.00 10.04 193 ALA A C 1
ATOM 1519 O O . ALA A 1 193 ? 53.150 14.745 26.573 1.00 9.63 193 ALA A O 1
ATOM 1521 N N . ALA A 1 194 ? 53.481 12.536 26.674 1.00 10.01 194 ALA A N 1
ATOM 1522 C CA . ALA A 1 194 ? 54.611 12.698 27.597 1.00 11.26 194 ALA A CA 1
ATOM 1523 C C . ALA A 1 194 ? 55.786 13.408 26.967 1.00 11.00 194 ALA A C 1
ATOM 1524 O O . ALA A 1 194 ? 56.397 14.251 27.587 1.00 10.09 194 ALA A O 1
ATOM 1526 N N . HIS A 1 195 ? 56.137 13.023 25.751 1.00 10.77 195 HIS A N 1
ATOM 1527 C CA . HIS A 1 195 ? 57.246 13.664 25.047 1.00 11.38 195 HIS A CA 1
ATOM 1528 C C . HIS A 1 195 ? 56.963 15.153 24.853 1.00 9.85 195 HIS A C 1
ATOM 1529 O O . HIS A 1 195 ? 57.868 15.997 24.998 1.00 10.02 195 HIS A O 1
ATOM 1536 N N . VAL A 1 196 ? 55.716 15.470 24.523 1.00 10.56 196 VAL A N 1
ATOM 1537 C CA . VAL A 1 196 ? 55.267 16.868 24.369 1.00 11.17 196 VAL A CA 1
ATOM 1538 C C . VAL A 1 196 ? 55.488 17.636 25.688 1.00 9.46 196 VAL A C 1
ATOM 1539 O O . VAL A 1 196 ? 55.997 18.780 25.667 1.00 9.68 196 VAL A O 1
ATOM 1543 N N . ALA A 1 197 ? 55.102 17.051 26.799 1.00 7.95 197 ALA A N 1
ATOM 1544 C CA . ALA A 1 197 ? 55.274 17.661 28.110 1.00 8.50 197 ALA A CA 1
ATOM 1545 C C . ALA A 1 197 ? 56.760 17.909 28.357 1.00 9.93 197 ALA A C 1
ATOM 1546 O O . ALA A 1 197 ? 57.155 18.979 28.827 1.00 11.13 197 ALA A O 1
ATOM 1548 N N . GLU A 1 198 ? 57.610 16.955 28.003 1.00 11.71 198 GLU A N 1
ATOM 1549 C CA . GLU A 1 198 ? 59.076 17.157 28.151 1.00 11.33 198 GLU A CA 1
ATOM 1550 C C . GLU A 1 198 ? 59.594 18.313 27.310 1.00 11.19 198 GLU A C 1
ATOM 1551 O O . GLU A 1 198 ? 60.347 19.151 27.782 1.00 12.28 198 GLU A O 1
ATOM 1557 N N . LEU A 1 199 ? 59.158 18.384 26.052 1.00 13.01 199 LEU A N 1
ATOM 1558 C CA . LEU A 1 199 ? 59.605 19.450 25.138 1.00 11.76 199 LEU A CA 1
ATOM 1559 C C . LEU A 1 199 ? 59.190 20.796 25.695 1.00 11.20 199 LEU A C 1
ATOM 1560 O O . LEU A 1 199 ? 59.983 21.742 25.788 1.00 11.99 199 LEU A O 1
ATOM 1565 N N . ARG A 1 200 ? 57.925 20.887 26.066 1.00 10.41 200 ARG A N 1
ATOM 1566 C CA . ARG A 1 200 ? 57.419 22.150 26.562 1.00 10.00 200 ARG A CA 1
ATOM 1567 C C . ARG A 1 200 ? 58.036 22.576 27.894 1.00 12.09 200 ARG A C 1
ATOM 1568 O O . ARG A 1 200 ? 58.188 23.772 28.149 1.00 13.91 200 ARG A O 1
ATOM 1576 N N . SER A 1 201 ? 58.426 21.606 28.716 1.00 14.25 201 SER A N 1
ATOM 1577 C CA . SER A 1 201 ? 59.079 21.947 29.986 1.00 14.36 201 SER A CA 1
ATOM 1578 C C . SER A 1 201 ? 60.405 22.629 29.760 1.00 15.18 201 SER A C 1
ATOM 1579 O O . SER A 1 201 ? 60.881 23.333 30.670 1.00 19.14 201 SER A O 1
ATOM 1586 N N . LYS A 1 202 ? 61.048 22.382 28.613 1.00 13.50 202 LYS A N 1
ATOM 1587 C CA . LYS A 1 202 ? 62.248 23.086 28.230 1.00 16.61 202 LYS A CA 1
ATOM 1588 C C . LYS A 1 202 ? 62.101 24.077 27.100 1.00 13.11 202 LYS A C 1
ATOM 1589 O O . LYS A 1 202 ? 63.085 24.519 26.497 1.00 18.77 202 LYS A O 1
ATOM 1595 N N . LYS A 1 203 ? 60.861 24.503 26.907 1.00 15.72 203 LYS A N 1
ATOM 1596 C CA . LYS A 1 203 ? 60.492 25.613 26.059 1.00 18.05 203 LYS A CA 1
ATOM 1597 C C . LYS A 1 203 ? 60.867 25.359 24.611 1.00 15.70 203 LYS A C 1
ATOM 1598 O O . LYS A 1 203 ? 61.194 26.284 23.886 1.00 18.21 203 LYS A O 1
ATOM 1604 N N . LEU A 1 204 ? 60.827 24.112 24.185 1.00 12.88 204 LEU A N 1
ATOM 1605 C CA . LEU A 1 204 ? 61.059 23.787 22.801 1.00 12.48 204 LEU A CA 1
ATOM 1606 C C . LEU A 1 204 ? 59.731 23.478 22.071 1.00 12.75 204 LEU A C 1
ATOM 1607 O O . LEU A 1 204 ? 58.743 23.066 22.677 1.00 11.74 204 LEU A O 1
ATOM 1612 N N . PRO A 1 205 ? 59.715 23.719 20.764 1.00 12.90 205 PRO A N 1
ATOM 1613 C CA . PRO A 1 205 ? 58.543 23.425 19.941 1.00 11.59 205 PRO A CA 1
ATOM 1614 C C . PRO A 1 205 ? 58.219 21.977 19.897 1.00 11.81 205 PRO A C 1
ATOM 1615 O O . PRO A 1 205 ? 59.113 21.132 20.023 1.00 12.58 205 PRO A O 1
ATOM 1619 N N . THR A 1 206 ? 56.939 21.686 19.625 1.00 10.26 206 THR A N 1
ATOM 1620 C CA . THR A 1 206 ? 56.455 20.338 19.355 1.00 9.67 206 THR A CA 1
ATOM 1621 C C . THR A 1 206 ? 56.181 20.116 17.847 1.00 10.58 206 THR A C 1
ATOM 1622 O O . THR A 1 206 ? 55.638 19.102 17.472 1.00 9.76 206 THR A O 1
ATOM 1626 N N . ILE A 1 207 ? 56.506 21.143 17.060 1.00 9.39 207 ILE A N 1
ATOM 1627 C CA . ILE A 1 207 ? 56.215 21.175 15.632 1.00 10.53 207 ILE A CA 1
ATOM 1628 C C . ILE A 1 207 ? 57.556 21.135 14.893 1.00 11.21 207 ILE A C 1
ATOM 1629 O O . ILE A 1 207 ? 58.568 21.749 15.332 1.00 13.33 207 ILE A O 1
ATOM 1634 N N . PRO A 1 208 ? 57.614 20.363 13.806 1.00 10.50 208 PRO A N 1
ATOM 1635 C CA . PRO A 1 208 ? 56.567 19.712 13.074 1.00 9.88 208 PRO A CA 1
ATOM 1636 C C . PRO A 1 208 ? 56.072 18.427 13.739 1.00 7.97 208 PRO A C 1
ATOM 1637 O O . PRO A 1 208 ? 56.869 17.738 14.462 1.00 10.70 208 PRO A O 1
ATOM 1641 N N . THR A 1 209 ? 54.826 18.048 13.426 1.00 9.23 209 THR A N 1
ATOM 1642 C CA . THR A 1 209 ? 54.340 16.732 13.680 1.00 9.20 209 THR A CA 1
ATOM 1643 C C . THR A 1 209 ? 54.398 15.986 12.311 1.00 10.30 209 THR A C 1
ATOM 1644 O O . THR A 1 209 ? 55.024 16.479 11.365 1.00 9.57 209 THR A O 1
ATOM 1648 N N . THR A 1 210 ? 53.769 14.821 12.254 1.00 11.46 210 THR A N 1
ATOM 1649 C CA . THR A 1 210 ? 53.680 14.080 10.987 1.00 11.13 210 THR A CA 1
ATOM 1650 C C . THR A 1 210 ? 52.289 13.575 10.755 1.00 10.63 210 THR A C 1
ATOM 1651 O O . THR A 1 210 ? 51.539 13.372 11.717 1.00 11.73 210 THR A O 1
ATOM 1655 N N . VAL A 1 211 ? 51.968 13.212 9.517 1.00 9.93 211 VAL A N 1
ATOM 1656 C CA . VAL A 1 211 ? 50.716 12.572 9.218 1.00 11.24 211 VAL A CA 1
ATOM 1657 C C . VAL A 1 211 ? 50.519 11.304 10.053 1.00 10.42 211 VAL A C 1
ATOM 1658 O O . VAL A 1 211 ? 49.455 11.090 10.624 1.00 11.08 211 VAL A O 1
ATOM 1662 N N . LYS A 1 212 ? 51.577 10.484 10.158 1.00 12.55 212 LYS A N 1
ATOM 1663 C CA . LYS A 1 212 ? 51.498 9.219 10.868 1.00 12.90 212 LYS A CA 1
ATOM 1664 C C . LYS A 1 212 ? 51.112 9.469 12.299 1.00 13.06 212 LYS A C 1
ATOM 1665 O O . LYS A 1 212 ? 50.158 8.857 12.823 1.00 13.49 212 LYS A O 1
ATOM 1671 N N . MET A 1 213 ? 51.816 10.400 12.930 1.00 12.56 213 MET A N 1
ATOM 1672 C CA . MET A 1 213 ? 51.507 10.709 14.330 1.00 11.14 213 MET A CA 1
ATOM 1673 C C . MET A 1 213 ? 50.104 11.203 14.523 1.00 11.11 213 MET A C 1
ATOM 1674 O O . MET A 1 213 ? 49.436 10.834 15.466 1.00 11.99 213 MET A O 1
ATOM 1679 N N . GLU A 1 214 ? 49.651 12.099 13.669 1.00 11.70 214 GLU A N 1
ATOM 1680 C CA . GLU A 1 214 ? 48.333 12.684 13.883 1.00 12.36 214 GLU A CA 1
ATOM 1681 C C . GLU A 1 214 ? 47.225 11.639 13.645 1.00 12.50 214 GLU A C 1
ATOM 1682 O O . GLU A 1 214 ? 46.245 11.595 14.375 1.00 12.63 214 GLU A O 1
ATOM 1688 N N . LYS A 1 215 ? 47.396 10.798 12.630 1.00 12.62 215 LYS A N 1
ATOM 1689 C CA . LYS A 1 215 ? 46.439 9.698 12.443 1.00 12.66 215 LYS A CA 1
ATOM 1690 C C . LYS A 1 215 ? 46.301 8.844 13.702 1.00 14.04 215 LYS A C 1
ATOM 1691 O O . LYS A 1 215 ? 45.182 8.465 14.101 1.00 16.17 215 LYS A O 1
ATOM 1697 N N . ALA A 1 216 ? 47.439 8.628 14.359 1.00 12.97 216 ALA A N 1
ATOM 1698 C CA . ALA A 1 216 ? 47.517 7.725 15.512 1.00 15.08 216 ALA A CA 1
ATOM 1699 C C . ALA A 1 216 ? 46.976 8.384 16.795 1.00 16.78 216 ALA A C 1
ATOM 1700 O O . ALA A 1 216 ? 46.471 7.693 17.678 1.00 14.49 216 ALA A O 1
ATOM 1702 N N . CYS A 1 217 ? 47.039 9.740 16.863 1.00 12.09 217 CYS A N 1
ATOM 1703 C CA . CYS A 1 217 ? 46.798 10.447 18.144 1.00 12.14 217 CYS A CA 1
ATOM 1704 C C . CYS A 1 217 ? 45.778 11.534 18.161 1.00 11.64 217 CYS A C 1
ATOM 1705 O O . CYS A 1 217 ? 45.298 11.866 19.223 1.00 11.20 217 CYS A O 1
ATOM 1708 N N . ASN A 1 218 ? 45.467 12.152 17.008 1.00 12.08 218 ASN A N 1
ATOM 1709 C CA . ASN A 1 218 ? 44.676 13.369 16.972 1.00 10.63 218 ASN A CA 1
ATOM 1710 C C . ASN A 1 218 ? 43.193 12.975 16.984 1.00 13.75 218 ASN A C 1
ATOM 1711 O O . ASN A 1 218 ? 42.730 12.324 16.046 1.00 13.89 218 ASN A O 1
ATOM 1716 N N . PRO A 1 219 ? 42.447 13.386 18.024 1.00 13.30 219 PRO A N 1
ATOM 1717 C CA . PRO A 1 219 ? 41.010 12.949 18.099 1.00 13.82 219 PRO A CA 1
ATOM 1718 C C . PRO A 1 219 ? 40.164 13.339 16.931 1.00 14.33 219 PRO A C 1
ATOM 1719 O O . PRO A 1 219 ? 39.196 12.680 16.615 1.00 13.82 219 PRO A O 1
ATOM 1723 N N . PHE A 1 220 ? 40.490 14.431 16.297 1.00 11.59 220 PHE A N 1
ATOM 1724 C CA . PHE A 1 220 ? 39.701 14.861 15.170 1.00 12.38 220 PHE A CA 1
ATOM 1725 C C . PHE A 1 220 ? 39.870 13.950 13.958 1.00 13.14 220 PHE A C 1
ATOM 1726 O O . PHE A 1 220 ? 39.041 14.000 13.077 1.00 14.36 220 PHE A O 1
ATOM 1734 N N . LEU A 1 221 ? 40.956 13.187 13.900 1.00 13.19 221 LEU A N 1
ATOM 1735 C CA . LEU A 1 221 ? 41.205 12.247 12.833 1.00 14.78 221 LEU A CA 1
ATOM 1736 C C . LEU A 1 221 ? 40.732 10.854 13.235 1.00 16.11 221 LEU A C 1
ATOM 1737 O O . LEU A 1 221 ? 40.912 9.872 12.477 1.00 16.78 221 LEU A O 1
ATOM 1742 N N . ARG A 1 222 ? 40.156 10.738 14.431 1.00 15.75 222 ARG A N 1
ATOM 1743 C CA . ARG A 1 222 ? 39.876 9.421 15.029 1.00 16.47 222 ARG A CA 1
ATOM 1744 C C . ARG A 1 222 ? 38.408 9.341 15.584 1.00 18.59 222 ARG A C 1
ATOM 1745 O O . ARG A 1 222 ? 38.129 8.632 16.552 1.00 21.53 222 ARG A O 1
ATOM 1753 N N . SER A 1 223 ? 37.551 10.060 14.952 1.00 18.29 223 SER A N 1
ATOM 1754 C CA . SER A 1 223 ? 36.174 10.329 15.422 1.00 20.63 223 SER A CA 1
ATOM 1755 C C . SER A 1 223 ? 35.249 9.110 15.324 1.00 23.86 223 SER A C 1
ATOM 1756 O O . SER A 1 223 ? 34.109 9.179 15.825 1.00 25.13 223 SER A O 1
ATOM 1759 N N . SER A 1 224 ? 35.703 8.031 14.685 1.00 22.31 224 SER A N 1
ATOM 1760 C CA . SER A 1 224 ? 34.917 6.779 14.674 1.00 22.15 224 SER A CA 1
ATOM 1761 C C . SER A 1 224 ? 35.417 5.837 15.791 1.00 22.16 224 SER A C 1
ATOM 1762 O O . SER A 1 224 ? 34.903 4.725 16.033 1.00 22.91 224 SER A O 1
ATOM 1765 N N . ASN A 1 225 ? 36.455 6.260 16.521 1.00 22.47 225 ASN A N 1
ATOM 1766 C CA . ASN A 1 225 ? 36.937 5.492 17.600 1.00 19.64 225 ASN A CA 1
ATOM 1767 C C . ASN A 1 225 ? 35.861 5.304 18.674 1.00 20.27 225 ASN A C 1
ATOM 1768 O O . ASN A 1 225 ? 35.210 6.246 19.102 1.00 19.81 225 ASN A O 1
ATOM 1773 N N . THR A 1 226 ? 35.701 4.057 19.104 1.00 21.70 226 THR A N 1
ATOM 1774 C CA . THR A 1 226 ? 34.662 3.685 20.047 1.00 21.39 226 THR A CA 1
ATOM 1775 C C . THR A 1 226 ? 34.815 4.432 21.385 1.00 21.09 226 THR A C 1
ATOM 1776 O O . THR A 1 226 ? 33.839 4.805 22.006 1.00 19.48 226 THR A O 1
ATOM 1780 N N . ASP A 1 227 ? 36.042 4.573 21.863 1.00 21.96 227 ASP A N 1
ATOM 1781 C CA . ASP A 1 227 ? 36.259 5.190 23.185 1.00 20.08 227 ASP A CA 1
ATOM 1782 C C . ASP A 1 227 ? 35.975 6.661 23.147 1.00 18.94 227 ASP A C 1
ATOM 1783 O O . ASP A 1 227 ? 35.378 7.200 24.088 1.00 17.12 227 ASP A O 1
ATOM 1788 N N . ILE A 1 228 ? 36.415 7.322 22.072 1.00 16.32 228 ILE A N 1
ATOM 1789 C CA . ILE A 1 228 ? 36.146 8.747 21.905 1.00 18.15 228 ILE A CA 1
ATOM 1790 C C . ILE A 1 228 ? 34.633 8.945 21.851 1.00 16.90 228 ILE A C 1
ATOM 1791 O O . ILE A 1 228 ? 34.099 9.798 22.531 1.00 16.56 228 ILE A O 1
ATOM 1796 N N . ARG A 1 229 ? 33.921 8.096 21.085 1.00 18.07 229 ARG A N 1
ATOM 1797 C CA . ARG A 1 229 ? 32.476 8.290 20.967 1.00 17.64 229 ARG A CA 1
ATOM 1798 C C . ARG A 1 229 ? 31.742 8.059 22.282 1.00 15.60 229 ARG A C 1
ATOM 1799 O O . ARG A 1 229 ? 30.798 8.778 22.647 1.00 17.89 229 ARG A O 1
ATOM 1807 N N . ARG A 1 230 ? 32.166 7.046 22.999 1.00 19.30 230 ARG A N 1
ATOM 1808 C CA . ARG A 1 230 ? 31.558 6.767 24.298 1.00 20.12 230 ARG A CA 1
ATOM 1809 C C . ARG A 1 230 ? 31.838 7.904 25.283 1.00 17.30 230 ARG A C 1
ATOM 1810 O O . ARG A 1 230 ? 30.932 8.319 26.016 1.00 15.43 230 ARG A O 1
ATOM 1818 N N . ALA A 1 231 ? 33.060 8.427 25.275 1.00 15.75 231 ALA A N 1
ATOM 1819 C CA . ALA A 1 231 ? 33.418 9.536 26.199 1.00 17.08 231 ALA A CA 1
ATOM 1820 C C . ALA A 1 231 ? 32.538 10.757 26.000 1.00 16.00 231 ALA A C 1
ATOM 1821 O O . ALA A 1 231 ? 32.256 11.514 26.968 1.00 17.71 231 ALA A O 1
ATOM 1823 N N . LEU A 1 232 ? 32.113 10.991 24.757 1.00 12.66 232 LEU A N 1
ATOM 1824 C CA . LEU A 1 232 ? 31.272 12.145 24.408 1.00 13.40 232 LEU A CA 1
ATOM 1825 C C . LEU A 1 232 ? 29.817 11.843 24.082 1.00 14.66 232 LEU A C 1
ATOM 1826 O O . LEU A 1 232 ? 29.080 12.746 23.669 1.00 15.43 232 LEU A O 1
ATOM 1831 N N . ARG A 1 233 ? 29.400 10.613 24.342 1.00 19.12 233 ARG A N 1
ATOM 1832 C CA . ARG A 1 233 ? 28.045 10.154 24.021 1.00 18.79 233 ARG A CA 1
ATOM 1833 C C . ARG A 1 233 ? 27.677 10.523 22.606 1.00 18.30 233 ARG A C 1
ATOM 1834 O O . ARG A 1 233 ? 26.591 11.044 22.291 1.00 17.81 233 ARG A O 1
ATOM 1842 N N . ILE A 1 234 ? 28.619 10.265 21.714 1.00 16.93 234 ILE A N 1
ATOM 1843 C CA . ILE A 1 234 ? 28.332 10.440 20.298 1.00 13.97 234 ILE A CA 1
ATOM 1844 C C . ILE A 1 234 ? 27.677 9.091 19.836 1.00 13.00 234 ILE A C 1
ATOM 1845 O O . ILE A 1 234 ? 28.259 8.018 19.985 1.00 12.09 234 ILE A O 1
ATOM 1850 N N . PRO A 1 235 ? 26.480 9.178 19.272 1.00 14.02 235 PRO A N 1
ATOM 1851 C CA . PRO A 1 235 ? 25.796 8.005 18.774 1.00 14.24 235 PRO A CA 1
ATOM 1852 C C . PRO A 1 235 ? 26.628 7.175 17.788 1.00 14.63 235 PRO A C 1
ATOM 1853 O O . PRO A 1 235 ? 27.338 7.721 16.951 1.00 13.43 235 PRO A O 1
ATOM 1857 N N . GLU A 1 236 ? 26.538 5.863 17.887 1.00 14.55 236 GLU A N 1
ATOM 1858 C CA . GLU A 1 236 ? 27.184 5.004 16.894 1.00 16.21 236 GLU A CA 1
ATOM 1859 C C . GLU A 1 236 ? 26.754 5.346 15.489 1.00 13.88 236 GLU A C 1
ATOM 1860 O O . GLU A 1 236 ? 27.567 5.217 14.527 1.00 14.82 236 GLU A O 1
ATOM 1866 N N . ALA A 1 237 ? 25.505 5.750 15.331 1.00 12.91 237 ALA A N 1
ATOM 1867 C CA . ALA A 1 237 ? 24.978 6.090 14.021 1.00 13.54 237 ALA A CA 1
ATOM 1868 C C . ALA A 1 237 ? 25.449 7.403 13.457 1.00 15.01 237 ALA A C 1
ATOM 1869 O O . ALA A 1 237 ? 25.146 7.686 12.306 1.00 15.54 237 ALA A O 1
ATOM 1871 N N . ALA A 1 238 ? 26.086 8.256 14.245 1.00 12.49 238 ALA A N 1
ATOM 1872 C CA . ALA A 1 238 ? 26.511 9.548 13.693 1.00 15.09 238 ALA A CA 1
ATOM 1873 C C . ALA A 1 238 ? 27.587 9.309 12.630 1.00 14.67 238 ALA A C 1
ATOM 1874 O O . ALA A 1 238 ? 28.393 8.387 12.752 1.00 15.95 238 ALA A O 1
ATOM 1876 N N . ASP A 1 239 ? 27.589 10.091 11.572 1.00 17.48 239 ASP A N 1
ATOM 1877 C CA . ASP A 1 239 ? 28.691 9.961 10.644 1.00 18.59 239 ASP A CA 1
ATOM 1878 C C . ASP A 1 239 ? 29.910 10.748 11.177 1.00 20.86 239 ASP A C 1
ATOM 1879 O O . ASP A 1 239 ? 29.843 11.381 12.245 1.00 20.43 239 ASP A O 1
ATOM 1884 N N . GLU A 1 240 ? 31.008 10.681 10.435 1.00 20.26 240 GLU A N 1
ATOM 1885 C CA . GLU A 1 240 ? 32.298 11.244 10.910 1.00 20.11 240 GLU A CA 1
ATOM 1886 C C . GLU A 1 240 ? 32.218 12.763 11.063 1.00 19.54 240 GLU A C 1
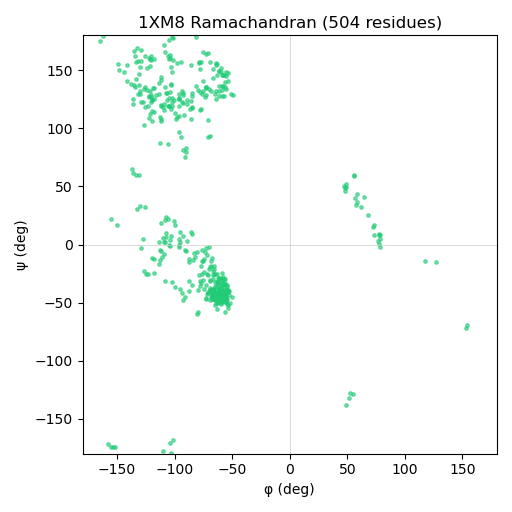ATOM 1887 O O . GLU A 1 240 ? 32.860 13.334 12.003 1.00 19.85 240 GLU A O 1
ATOM 1898 N N . ALA A 1 241 ? 31.484 13.432 10.179 1.00 16.36 241 ALA A N 1
ATOM 1899 C CA . ALA A 1 241 ? 31.348 14.889 10.204 1.00 18.10 241 ALA A CA 1
ATOM 1900 C C . ALA A 1 241 ? 30.558 15.345 11.445 1.00 19.49 241 ALA A C 1
ATOM 1901 O O . ALA A 1 241 ? 30.936 16.319 12.188 1.00 14.78 241 ALA A O 1
ATOM 1903 N N . GLU A 1 242 ? 29.460 14.627 11.716 1.00 15.20 242 GLU A N 1
ATOM 1904 C CA . GLU A 1 242 ? 28.700 14.908 12.930 1.00 15.99 242 GLU A CA 1
ATOM 1905 C C . GLU A 1 242 ? 29.545 14.655 14.186 1.00 13.91 242 GLU A C 1
ATOM 1906 O O . GLU A 1 242 ? 29.499 15.490 15.158 1.00 15.96 242 GLU A O 1
ATOM 1917 N N . ALA A 1 243 ? 30.296 13.541 14.198 1.00 14.58 243 ALA A N 1
ATOM 1918 C CA . ALA A 1 243 ? 31.158 13.209 15.338 1.00 14.06 243 ALA A CA 1
ATOM 1919 C C . ALA A 1 243 ? 32.221 14.320 15.532 1.00 14.22 243 ALA A C 1
ATOM 1920 O O . ALA A 1 243 ? 32.405 14.849 16.622 1.00 12.75 243 ALA A O 1
ATOM 1922 N N . LEU A 1 244 ? 32.852 14.717 14.441 1.00 12.85 244 LEU A N 1
ATOM 1923 C CA . LEU A 1 244 ? 33.835 15.829 14.534 1.00 13.89 244 LEU A CA 1
ATOM 1924 C C . LEU A 1 244 ? 33.245 17.071 15.151 1.00 13.36 244 LEU A C 1
ATOM 1925 O O . LEU A 1 244 ? 33.885 17.689 16.032 1.00 11.50 244 LEU A O 1
ATOM 1930 N N . GLY A 1 245 ? 32.051 17.476 14.711 1.00 16.48 245 GLY A N 1
ATOM 1931 C CA . GLY A 1 245 ? 31.389 18.653 15.243 1.00 14.88 245 GLY A CA 1
ATOM 1932 C C . GLY A 1 245 ? 31.147 18.552 16.785 1.00 15.45 245 GLY A C 1
ATOM 1933 O O . GLY A 1 245 ? 31.382 19.537 17.526 1.00 15.52 245 GLY A O 1
ATOM 1934 N N . ILE A 1 246 ? 30.770 17.372 17.262 1.00 14.67 246 ILE A N 1
ATOM 1935 C CA . ILE A 1 246 ? 30.605 17.137 18.717 1.00 13.05 246 ILE A CA 1
ATOM 1936 C C . ILE A 1 246 ? 31.928 17.234 19.472 1.00 12.02 246 ILE A C 1
ATOM 1937 O O . ILE A 1 246 ? 31.995 17.881 20.520 1.00 12.77 246 ILE A O 1
ATOM 1942 N N . ILE A 1 247 ? 32.982 16.618 18.916 1.00 11.15 247 ILE A N 1
ATOM 1943 C CA . ILE A 1 247 ? 34.316 16.690 19.492 1.00 11.24 247 ILE A CA 1
ATOM 1944 C C . ILE A 1 247 ? 34.768 18.148 19.573 1.00 10.15 247 ILE A C 1
ATOM 1945 O O . ILE A 1 247 ? 35.305 18.597 20.607 1.00 10.20 247 ILE A O 1
ATOM 1950 N N . ARG A 1 248 ? 34.521 18.896 18.495 1.00 12.90 248 ARG A N 1
ATOM 1951 C CA . ARG A 1 248 ? 34.983 20.290 18.415 1.00 11.43 248 ARG A CA 1
ATOM 1952 C C . ARG A 1 248 ? 34.256 21.119 19.442 1.00 11.66 248 ARG A C 1
ATOM 1953 O O . ARG A 1 248 ? 34.813 21.951 20.124 1.00 11.08 248 ARG A O 1
ATOM 1961 N N . LYS A 1 249 ? 32.974 20.904 19.593 1.00 11.59 249 LYS A N 1
ATOM 1962 C CA . LYS A 1 249 ? 32.250 21.687 20.615 1.00 13.49 249 LYS A CA 1
ATOM 1963 C C . LYS A 1 249 ? 32.710 21.329 22.024 1.00 13.00 249 LYS A C 1
ATOM 1964 O O . LYS A 1 249 ? 32.797 22.186 22.890 1.00 11.62 249 LYS A O 1
ATOM 1970 N N . ALA A 1 250 ? 32.943 20.057 22.274 1.00 11.79 250 ALA A N 1
ATOM 1971 C CA . ALA A 1 250 ? 33.426 19.599 23.574 1.00 10.95 250 ALA A CA 1
ATOM 1972 C C . ALA A 1 250 ? 34.788 20.219 23.921 1.00 9.77 250 ALA A C 1
ATOM 1973 O O . ALA A 1 250 ? 35.055 20.655 25.056 1.00 10.37 250 ALA A O 1
ATOM 1975 N N . LYS A 1 251 ? 35.669 20.243 22.926 1.00 10.31 251 LYS A N 1
ATOM 1976 C CA . LYS A 1 251 ? 36.980 20.817 23.121 1.00 9.56 251 LYS A CA 1
ATOM 1977 C C . LYS A 1 251 ? 36.897 22.291 23.393 1.00 9.29 251 LYS A C 1
ATOM 1978 O O . LYS A 1 251 ? 37.576 22.794 24.302 1.00 10.74 251 LYS A O 1
ATOM 1984 N N . ASP A 1 252 ? 36.027 22.990 22.641 1.00 10.22 252 ASP A N 1
ATOM 1985 C CA . ASP A 1 252 ? 35.864 24.432 22.864 1.00 10.53 252 ASP A CA 1
ATOM 1986 C C . ASP A 1 252 ? 35.504 24.693 24.322 1.00 11.32 252 ASP A C 1
ATOM 1987 O O . ASP A 1 252 ? 36.040 25.630 24.933 1.00 11.23 252 ASP A O 1
ATOM 1992 N N . ASP A 1 253 ? 34.655 23.852 24.910 1.00 10.66 253 ASP A N 1
ATOM 1993 C CA . ASP A 1 253 ? 34.119 24.069 26.260 1.00 11.67 253 ASP A CA 1
ATOM 1994 C C . ASP A 1 253 ? 34.791 23.283 27.375 1.00 12.94 253 ASP A C 1
ATOM 1995 O O . ASP A 1 253 ? 34.230 23.152 28.507 1.00 11.79 253 ASP A O 1
ATOM 2000 N N . PHE A 1 254 ? 35.995 22.766 27.096 1.00 11.82 254 PHE A N 1
ATOM 2001 C CA . PHE A 1 254 ? 36.756 21.894 27.976 1.00 10.19 254 PHE A CA 1
ATOM 2002 C C . PHE A 1 254 ? 37.549 22.752 29.004 1.00 12.45 254 PHE A C 1
ATOM 2003 O O . PHE A 1 254 ? 37.590 22.424 30.193 1.00 12.78 254 PHE A O 1
ATOM 2012 N N . MET B 1 1 ? 44.928 42.650 52.194 1.00 21.08 1 MET B N 1
ATOM 2013 C CA . MET B 1 1 ? 45.104 41.338 51.525 1.00 17.47 1 MET B CA 1
ATOM 2014 C C . MET B 1 1 ? 46.131 41.483 50.405 1.00 16.68 1 MET B C 1
ATOM 2015 O O . MET B 1 1 ? 46.064 42.432 49.626 1.00 19.93 1 MET B O 1
ATOM 2020 N N . GLN B 1 2 ? 47.091 40.587 50.349 1.00 15.92 2 GLN B N 1
ATOM 2021 C CA . GLN B 1 2 ? 48.082 40.618 49.304 1.00 17.35 2 GLN B CA 1
ATOM 2022 C C . GLN B 1 2 ? 47.537 39.693 48.212 1.00 16.47 2 GLN B C 1
ATOM 2023 O O . GLN B 1 2 ? 47.054 38.620 48.512 1.00 16.94 2 GLN B O 1
ATOM 2034 N N . ILE B 1 3 ? 47.560 40.179 46.979 1.00 14.37 3 ILE B N 1
ATOM 2035 C CA . ILE B 1 3 ? 47.105 39.424 45.791 1.00 12.87 3 ILE B CA 1
ATOM 2036 C C . ILE B 1 3 ? 48.335 39.138 44.927 1.00 15.06 3 ILE B C 1
ATOM 2037 O O . ILE B 1 3 ? 48.950 40.058 44.356 1.00 16.27 3 ILE B O 1
ATOM 2042 N N . GLU B 1 4 ? 48.725 37.868 44.879 1.00 13.24 4 GLU B N 1
ATOM 2043 C CA . GLU B 1 4 ? 49.916 37.440 44.145 1.00 13.18 4 GLU B CA 1
ATOM 2044 C C . GLU B 1 4 ? 49.458 36.791 42.860 1.00 11.07 4 GLU B C 1
ATOM 2045 O O . GLU B 1 4 ? 48.831 35.736 42.884 1.00 13.60 4 GLU B O 1
ATOM 2051 N N . LEU B 1 5 ? 49.831 37.403 41.743 1.00 10.18 5 LEU B N 1
ATOM 2052 C CA . LEU B 1 5 ? 49.528 36.840 40.422 1.00 9.87 5 LEU B CA 1
ATOM 2053 C C . LEU B 1 5 ? 50.505 35.692 40.185 1.00 12.26 5 LEU B C 1
ATOM 2054 O O . LEU B 1 5 ? 51.763 35.840 40.371 1.00 14.00 5 LEU B O 1
ATOM 2059 N N . VAL B 1 6 ? 49.964 34.545 39.798 1.00 11.51 6 VAL B N 1
ATOM 2060 C CA . VAL B 1 6 ? 50.730 33.348 39.461 1.00 10.56 6 VAL B CA 1
ATOM 2061 C C . VAL B 1 6 ? 50.485 32.917 38.017 1.00 11.26 6 VAL B C 1
ATOM 2062 O O . VAL B 1 6 ? 49.444 32.356 37.702 1.00 12.48 6 VAL B O 1
ATOM 2066 N N . PRO B 1 7 ? 51.460 33.134 37.122 1.00 9.98 7 PRO B N 1
ATOM 2067 C CA . PRO B 1 7 ? 51.303 32.652 35.785 1.00 11.94 7 PRO B CA 1
ATOM 2068 C C . PRO B 1 7 ? 51.346 31.140 35.763 1.00 12.96 7 PRO B C 1
ATOM 2069 O O . PRO B 1 7 ? 52.246 30.541 36.405 1.00 13.26 7 PRO B O 1
ATOM 2073 N N . CYS B 1 8 ? 50.362 30.546 35.069 1.00 11.03 8 CYS B N 1
ATOM 2074 C CA . CYS B 1 8 ? 50.197 29.157 34.844 1.00 11.27 8 CYS B CA 1
ATOM 2075 C C . CYS B 1 8 ? 49.972 28.823 33.376 1.00 9.62 8 CYS B C 1
ATOM 2076 O O . CYS B 1 8 ? 49.437 29.633 32.604 1.00 10.40 8 CYS B O 1
ATOM 2079 N N . LEU B 1 9 ? 50.367 27.608 33.017 1.00 11.50 9 LEU B N 1
ATOM 2080 C CA . LEU B 1 9 ? 50.217 27.130 31.653 1.00 12.13 9 LEU B CA 1
ATOM 2081 C C . LEU B 1 9 ? 50.823 28.195 30.727 1.00 11.66 9 LEU B C 1
ATOM 2082 O O . LEU B 1 9 ? 51.944 28.650 30.958 1.00 13.57 9 LEU B O 1
ATOM 2087 N N . LYS B 1 10 ? 50.101 28.563 29.695 1.00 10.88 10 LYS B N 1
ATOM 2088 C CA . LYS B 1 10 ? 50.660 29.445 28.672 1.00 11.28 10 LYS B CA 1
ATOM 2089 C C . LYS B 1 10 ? 50.342 30.870 28.953 1.00 9.98 10 LYS B C 1
ATOM 2090 O O . LYS B 1 10 ? 51.152 31.755 28.752 1.00 11.78 10 LYS B O 1
ATOM 2101 N N . ASP B 1 11 ? 49.102 31.100 29.371 1.00 10.80 11 ASP B N 1
ATOM 2102 C CA . ASP B 1 11 ? 48.626 32.452 29.580 1.00 10.22 11 ASP B CA 1
ATOM 2103 C C . ASP B 1 11 ? 47.554 32.569 30.665 1.00 11.45 11 ASP B C 1
ATOM 2104 O O . ASP B 1 11 ? 46.818 33.565 30.669 1.00 12.05 11 ASP B O 1
ATOM 2109 N N . ASN B 1 12 ? 47.422 31.533 31.512 1.00 8.90 12 ASN B N 1
ATOM 2110 C CA . ASN B 1 12 ? 46.542 31.627 32.645 1.00 9.37 12 ASN B CA 1
ATOM 2111 C C . ASN B 1 12 ? 47.134 32.416 33.796 1.00 9.38 12 ASN B C 1
ATOM 2112 O O . ASN B 1 12 ? 48.363 32.415 34.001 1.00 11.14 12 ASN B O 1
ATOM 2117 N N . TYR B 1 13 ? 46.261 33.050 34.570 1.00 7.81 13 TYR B N 1
ATOM 2118 C CA . TYR B 1 13 ? 46.599 33.579 35.888 1.00 8.73 13 TYR B CA 1
ATOM 2119 C C . TYR B 1 13 ? 45.770 32.902 36.984 1.00 8.69 13 TYR B C 1
ATOM 2120 O O . TYR B 1 13 ? 44.533 32.906 36.947 1.00 9.49 13 TYR B O 1
ATOM 2129 N N . ALA B 1 14 ? 46.487 32.360 37.964 1.00 10.32 14 ALA B N 1
ATOM 2130 C CA . ALA B 1 14 ? 45.912 31.986 39.273 1.00 10.64 14 ALA B CA 1
ATOM 2131 C C . ALA B 1 14 ? 46.335 33.123 40.195 1.00 11.14 14 ALA B C 1
ATOM 2132 O O . ALA B 1 14 ? 47.269 33.878 39.917 1.00 11.19 14 ALA B O 1
ATOM 2134 N N . TYR B 1 15 ? 45.614 33.271 41.299 1.00 9.24 15 TYR B N 1
ATOM 2135 C CA . TYR B 1 15 ? 45.904 34.321 42.259 1.00 7.98 15 TYR B CA 1
ATOM 2136 C C . TYR B 1 15 ? 46.006 33.748 43.628 1.00 8.91 15 TYR B C 1
ATOM 2137 O O . TYR B 1 15 ? 45.016 33.125 44.120 1.00 11.96 15 TYR B O 1
ATOM 2146 N N . ILE B 1 16 ? 47.140 33.957 44.274 1.00 10.41 16 ILE B N 1
ATOM 2147 C CA . ILE B 1 16 ? 47.317 33.506 45.652 1.00 9.45 16 ILE B CA 1
ATOM 2148 C C . ILE B 1 16 ? 46.946 34.683 46.541 1.00 12.01 16 ILE B C 1
ATOM 2149 O O . ILE B 1 16 ? 47.497 35.795 46.422 1.00 11.36 16 ILE B O 1
ATOM 2154 N N . LEU B 1 17 ? 45.969 34.458 47.419 1.00 11.86 17 LEU B N 1
ATOM 2155 C CA . LEU B 1 17 ? 45.455 35.530 48.278 1.00 10.84 17 LEU B CA 1
ATOM 2156 C C . LEU B 1 17 ? 45.991 35.313 49.664 1.00 12.46 17 LEU B C 1
ATOM 2157 O O . LEU B 1 17 ? 45.853 34.208 50.200 1.00 12.73 17 LEU B O 1
ATOM 2162 N N . HIS B 1 18 ? 46.622 36.343 50.218 1.00 15.64 18 HIS B N 1
ATOM 2163 C CA . HIS B 1 18 ? 47.303 36.251 51.525 1.00 16.60 18 HIS B CA 1
ATOM 2164 C C . HIS B 1 18 ? 46.643 37.252 52.493 1.00 16.39 18 HIS B C 1
ATOM 2165 O O . HIS B 1 18 ? 46.706 38.468 52.300 1.00 14.44 18 HIS B O 1
ATOM 2172 N N . ASP B 1 19 ? 46.000 36.760 53.548 1.00 15.35 19 ASP B N 1
ATOM 2173 C CA . ASP B 1 19 ? 45.497 37.652 54.576 1.00 18.30 19 ASP B CA 1
ATOM 2174 C C . ASP B 1 19 ? 46.662 38.033 55.469 1.00 22.00 19 ASP B C 1
ATOM 2175 O O . ASP B 1 19 ? 47.372 37.168 55.955 1.00 26.09 19 ASP B O 1
ATOM 2180 N N . GLU B 1 20 ? 46.807 39.301 55.763 1.00 23.15 20 GLU B N 1
ATOM 2181 C CA . GLU B 1 20 ? 48.013 39.736 56.467 1.00 24.75 20 GLU B CA 1
ATOM 2182 C C . GLU B 1 20 ? 47.865 39.415 57.967 1.00 27.04 20 GLU B C 1
ATOM 2183 O O . GLU B 1 20 ? 48.780 38.878 58.586 1.00 28.86 20 GLU B O 1
ATOM 2194 N N . ASP B 1 21 ? 46.669 39.605 58.512 1.00 24.55 21 ASP B N 1
ATOM 2195 C CA . ASP B 1 21 ? 46.442 39.352 59.934 1.00 24.31 21 ASP B CA 1
ATOM 2196 C C . ASP B 1 21 ? 46.576 37.902 60.367 1.00 24.96 21 ASP B C 1
ATOM 2197 O O . ASP B 1 21 ? 47.117 37.627 61.438 1.00 27.30 21 ASP B O 1
ATOM 2202 N N . THR B 1 22 ? 46.070 36.964 59.574 1.00 21.39 22 THR B N 1
ATOM 2203 C CA . THR B 1 22 ? 46.111 35.559 59.977 1.00 19.62 22 THR B CA 1
ATOM 2204 C C . THR B 1 22 ? 47.036 34.666 59.117 1.00 21.22 22 THR B C 1
ATOM 2205 O O . THR B 1 22 ? 47.307 33.501 59.435 1.00 23.89 22 THR B O 1
ATOM 2209 N N . GLY B 1 23 ? 47.489 35.116 57.983 1.00 21.82 23 GLY B N 1
ATOM 2210 C CA . GLY B 1 23 ? 48.229 34.094 57.239 1.00 22.52 23 GLY B CA 1
ATOM 2211 C C . GLY B 1 23 ? 47.364 32.991 56.599 1.00 21.98 23 GLY B C 1
ATOM 2212 O O . GLY B 1 23 ? 47.870 31.960 56.111 1.00 20.29 23 GLY B O 1
ATOM 2213 N N . THR B 1 24 ? 46.053 33.175 56.644 1.00 17.89 24 THR B N 1
ATOM 2214 C CA . THR B 1 24 ? 45.150 32.398 55.765 1.00 17.29 24 THR B CA 1
ATOM 2215 C C . THR B 1 24 ? 45.579 32.665 54.312 1.00 15.65 24 THR B C 1
ATOM 2216 O O . THR B 1 24 ? 45.785 33.798 53.919 1.00 17.52 24 THR B O 1
ATOM 2220 N N . VAL B 1 25 ? 45.625 31.604 53.532 1.00 13.60 25 VAL B N 1
ATOM 2221 C CA . VAL B 1 25 ? 45.942 31.692 52.092 1.00 11.76 25 VAL B CA 1
ATOM 2222 C C . VAL B 1 25 ? 44.842 31.000 51.274 1.00 11.73 25 VAL B C 1
ATOM 2223 O O . VAL B 1 25 ? 44.349 29.882 51.604 1.00 11.58 25 VAL B O 1
ATOM 2227 N N . GLY B 1 26 ? 44.412 31.695 50.217 1.00 12.25 26 GLY B N 1
ATOM 2228 C CA . GLY B 1 26 ? 43.511 31.110 49.219 1.00 12.17 26 GLY B CA 1
ATOM 2229 C C . GLY B 1 26 ? 44.163 31.143 47.853 1.00 14.74 26 GLY B C 1
ATOM 2230 O O . GLY B 1 26 ? 45.139 31.867 47.659 1.00 11.04 26 GLY B O 1
ATOM 2231 N N . VAL B 1 27 ? 43.705 30.302 46.939 1.00 9.86 27 VAL B N 1
ATOM 2232 C CA . VAL B 1 27 ? 44.171 30.393 45.518 1.00 10.40 27 VAL B CA 1
ATOM 2233 C C . VAL B 1 27 ? 42.927 30.408 44.633 1.00 13.09 27 VAL B C 1
ATOM 2234 O O . VAL B 1 27 ? 42.036 29.563 44.776 1.00 11.98 27 VAL B O 1
ATOM 2238 N N . VAL B 1 28 ? 42.865 31.386 43.731 1.00 9.39 28 VAL B N 1
ATOM 2239 C CA . VAL B 1 28 ? 41.809 31.496 42.743 1.00 9.54 28 VAL B CA 1
ATOM 2240 C C . VAL B 1 28 ? 42.320 30.863 41.462 1.00 9.30 28 VAL B C 1
ATOM 2241 O O . VAL B 1 28 ? 43.388 31.255 40.947 1.00 8.87 28 VAL B O 1
ATOM 2245 N N . ASP B 1 29 ? 41.554 29.911 40.972 1.00 10.07 29 ASP B N 1
ATOM 2246 C CA . ASP B 1 29 ? 41.745 29.274 39.662 1.00 8.69 29 ASP B CA 1
ATOM 2247 C C . ASP B 1 29 ? 43.116 28.675 39.481 1.00 9.17 29 ASP B C 1
ATOM 2248 O O . ASP B 1 29 ? 43.832 29.063 38.569 1.00 10.51 29 ASP B O 1
ATOM 2253 N N . PRO B 1 30 ? 43.482 27.723 40.338 1.00 10.04 30 PRO B N 1
ATOM 2254 C CA . PRO B 1 30 ? 44.760 26.989 40.180 1.00 9.90 30 PRO B CA 1
ATOM 2255 C C . PRO B 1 30 ? 44.750 26.063 38.971 1.00 11.98 30 PRO B C 1
ATOM 2256 O O . PRO B 1 30 ? 44.289 24.913 39.030 1.00 13.06 30 PRO B O 1
ATOM 2260 N N . SER B 1 31 ? 45.232 26.578 37.828 1.00 11.58 31 SER B N 1
ATOM 2261 C CA . SER B 1 31 ? 45.276 25.841 36.549 1.00 10.94 31 SER B CA 1
ATOM 2262 C C . SER B 1 31 ? 46.026 24.531 36.677 1.00 13.68 31 SER B C 1
ATOM 2263 O O . SER B 1 31 ? 45.621 23.514 36.063 1.00 15.69 31 SER B O 1
ATOM 2266 N N . GLU B 1 32 ? 47.101 24.591 37.436 1.00 15.64 32 GLU B N 1
ATOM 2267 C CA . GLU B 1 32 ? 47.981 23.476 37.754 1.00 18.16 32 GLU B CA 1
ATOM 2268 C C . GLU B 1 32 ? 48.471 23.618 39.198 1.00 18.36 32 GLU B C 1
ATOM 2269 O O . GLU B 1 32 ? 48.662 24.727 39.698 1.00 17.55 32 GLU B O 1
ATOM 2275 N N . ALA B 1 33 ? 48.709 22.488 39.886 1.00 19.12 33 ALA B N 1
ATOM 2276 C CA . ALA B 1 33 ? 49.237 22.551 41.281 1.00 19.88 33 ALA B CA 1
ATOM 2277 C C . ALA B 1 33 ? 50.667 23.100 41.457 1.00 20.39 33 ALA B C 1
ATOM 2278 O O . ALA B 1 33 ? 50.952 23.862 42.388 1.00 21.21 33 ALA B O 1
ATOM 2280 N N . GLU B 1 34 ? 51.555 22.744 40.529 1.00 23.12 34 GLU B N 1
ATOM 2281 C CA . GLU B 1 34 ? 53.022 22.959 40.719 1.00 22.17 34 GLU B CA 1
ATOM 2282 C C . GLU B 1 34 ? 53.361 24.364 41.054 1.00 21.66 34 GLU B C 1
ATOM 2283 O O . GLU B 1 34 ? 54.017 24.637 42.073 1.00 22.81 34 GLU B O 1
ATOM 2289 N N . PRO B 1 35 ? 52.868 25.312 40.230 1.00 21.09 35 PRO B N 1
ATOM 2290 C CA . PRO B 1 35 ? 53.257 26.687 40.557 1.00 22.36 35 PRO B CA 1
ATOM 2291 C C . PRO B 1 35 ? 52.718 27.235 41.853 1.00 19.89 35 PRO B C 1
ATOM 2292 O O . PRO B 1 35 ? 53.342 28.123 42.452 1.00 20.45 35 PRO B O 1
ATOM 2296 N N . ILE B 1 36 ? 51.579 26.702 42.303 1.00 19.90 36 ILE B N 1
ATOM 2297 C CA . ILE B 1 36 ? 51.003 27.109 43.565 1.00 20.85 36 ILE B CA 1
ATOM 2298 C C . ILE B 1 36 ? 51.825 26.544 44.743 1.00 20.76 36 ILE B C 1
ATOM 2299 O O . ILE B 1 36 ? 52.207 27.263 45.707 1.00 19.68 36 ILE B O 1
ATOM 2304 N N . ILE B 1 37 ? 52.128 25.260 44.630 1.00 21.40 37 ILE B N 1
ATOM 2305 C CA . ILE B 1 37 ? 53.005 24.627 45.639 1.00 22.74 37 ILE B CA 1
ATOM 2306 C C . ILE B 1 37 ? 54.361 25.341 45.809 1.00 21.94 37 ILE B C 1
ATOM 2307 O O . ILE B 1 37 ? 54.804 25.612 46.920 1.00 24.48 37 ILE B O 1
ATOM 2312 N N . ASP B 1 38 ? 54.999 25.696 44.707 1.00 24.64 38 ASP B N 1
ATOM 2313 C CA . ASP B 1 38 ? 56.247 26.467 44.775 1.00 25.75 38 ASP B CA 1
ATOM 2314 C C . ASP B 1 38 ? 56.140 27.740 45.548 1.00 26.55 38 ASP B C 1
ATOM 2315 O O . ASP B 1 38 ? 57.023 28.037 46.342 1.00 28.07 38 ASP B O 1
ATOM 2320 N N . SER B 1 39 ? 55.094 28.545 45.271 1.00 23.57 39 SER B N 1
ATOM 2321 C CA . SER B 1 39 ? 54.927 29.798 45.994 1.00 25.79 39 SER B CA 1
ATOM 2322 C C . SER B 1 39 ? 54.701 29.575 47.452 1.00 25.72 39 SER B C 1
ATOM 2323 O O . SER B 1 39 ? 55.262 30.294 48.301 1.00 27.14 39 SER B O 1
ATOM 2326 N N . LEU B 1 40 ? 53.888 28.567 47.779 1.00 26.75 40 LEU B N 1
ATOM 2327 C CA . LEU B 1 40 ? 53.571 28.290 49.172 1.00 28.54 40 LEU B CA 1
ATOM 2328 C C . LEU B 1 40 ? 54.797 27.806 49.934 1.00 28.34 40 LEU B C 1
ATOM 2329 O O . LEU B 1 40 ? 54.958 28.131 51.090 1.00 29.02 40 LEU B O 1
ATOM 2334 N N . LYS B 1 41 ? 55.625 27.004 49.278 1.00 32.02 41 LYS B N 1
ATOM 2335 C CA . LYS B 1 41 ? 56.871 26.511 49.905 1.00 35.87 41 LYS B CA 1
ATOM 2336 C C . LYS B 1 41 ? 57.826 27.665 50.251 1.00 38.28 41 LYS B C 1
ATOM 2337 O O . LYS B 1 41 ? 58.574 27.563 51.225 1.00 39.33 41 LYS B O 1
ATOM 2343 N N . ARG B 1 42 ? 57.760 28.760 49.493 1.00 39.62 42 ARG B N 1
ATOM 2344 C CA . ARG B 1 42 ? 58.640 29.931 49.694 1.00 39.77 42 ARG B CA 1
ATOM 2345 C C . ARG B 1 42 ? 58.071 30.922 50.714 1.00 40.36 42 ARG B C 1
ATOM 2346 O O . ARG B 1 42 ? 58.804 31.630 51.428 1.00 39.92 42 ARG B O 1
ATOM 2354 N N . SER B 1 43 ? 56.753 30.980 50.747 1.00 39.60 43 SER B N 1
ATOM 2355 C CA . SER B 1 43 ? 56.011 31.667 51.793 1.00 40.28 43 SER B CA 1
ATOM 2356 C C . SER B 1 43 ? 56.177 31.012 53.160 1.00 39.49 43 SER B C 1
ATOM 2357 O O . SER B 1 43 ? 55.967 31.668 54.196 1.00 41.27 43 SER B O 1
ATOM 2360 N N . GLY B 1 44 ? 56.483 29.717 53.151 1.00 38.56 44 GLY B N 1
ATOM 2361 C CA . GLY B 1 44 ? 56.292 28.880 54.316 1.00 37.47 44 GLY B CA 1
ATOM 2362 C C . GLY B 1 44 ? 54.847 28.942 54.762 1.00 37.74 44 GLY B C 1
ATOM 2363 O O . GLY B 1 44 ? 54.574 29.020 55.955 1.00 39.72 44 GLY B O 1
ATOM 2364 N N . ARG B 1 45 ? 53.906 28.945 53.814 1.00 35.14 45 ARG B N 1
ATOM 2365 C CA . ARG B 1 45 ? 52.503 28.927 54.190 1.00 33.05 45 ARG B CA 1
ATOM 2366 C C . ARG B 1 45 ? 51.808 27.658 53.672 1.00 30.09 45 ARG B C 1
ATOM 2367 O O . ARG B 1 45 ? 52.335 26.940 52.813 1.00 30.49 45 ARG B O 1
ATOM 2382 N N . ASN B 1 46 ? 50.680 27.311 54.277 1.00 27.39 46 ASN B N 1
ATOM 2383 C CA . ASN B 1 46 ? 49.894 26.192 53.738 1.00 25.36 46 ASN B CA 1
ATOM 2384 C C . ASN B 1 46 ? 48.647 26.818 53.119 1.00 19.89 46 ASN B C 1
ATOM 2385 O O . ASN B 1 46 ? 48.397 27.979 53.363 1.00 21.25 46 ASN B O 1
ATOM 2390 N N . LEU B 1 47 ? 47.919 26.049 52.317 1.00 16.69 47 LEU B N 1
ATOM 2391 C CA . LEU B 1 47 ? 46.767 26.542 51.594 1.00 14.34 47 LEU B CA 1
ATOM 2392 C C . LEU B 1 47 ? 45.456 26.253 52.329 1.00 13.77 47 LEU B C 1
ATOM 2393 O O . LEU B 1 47 ? 45.216 25.124 52.714 1.00 15.40 47 LEU B O 1
ATOM 2398 N N . THR B 1 48 ? 44.645 27.276 52.579 1.00 12.50 48 THR B N 1
ATOM 2399 C CA . THR B 1 48 ? 43.393 27.086 53.258 1.00 13.28 48 THR B CA 1
ATOM 2400 C C . THR B 1 48 ? 42.218 26.834 52.316 1.00 15.35 48 THR B C 1
ATOM 2401 O O . THR B 1 48 ? 41.355 25.970 52.603 1.00 14.72 48 THR B O 1
ATOM 2405 N N . TYR B 1 49 ? 42.154 27.646 51.250 1.00 13.66 49 TYR B N 1
ATOM 2406 C CA . TYR B 1 49 ? 41.006 27.673 50.371 1.00 11.10 49 TYR B CA 1
ATOM 2407 C C . TYR B 1 49 ? 41.432 27.646 48.896 1.00 10.71 49 TYR B C 1
ATOM 2408 O O . TYR B 1 49 ? 42.446 28.222 48.553 1.00 9.79 49 TYR B O 1
ATOM 2417 N N . ILE B 1 50 ? 40.672 26.948 48.096 1.00 10.87 50 ILE B N 1
ATOM 2418 C CA . ILE B 1 50 ? 40.714 26.983 46.629 1.00 10.16 50 ILE B CA 1
ATOM 2419 C C . ILE B 1 50 ? 39.393 27.589 46.176 1.00 12.61 50 ILE B C 1
ATOM 2420 O O . ILE B 1 50 ? 38.339 27.131 46.581 1.00 11.38 50 ILE B O 1
ATOM 2425 N N . LEU B 1 51 ? 39.447 28.599 45.311 1.00 10.75 51 LEU B N 1
ATOM 2426 C CA . LEU B 1 51 ? 38.249 29.237 44.780 1.00 11.76 51 LEU B CA 1
ATOM 2427 C C . LEU B 1 51 ? 38.277 29.181 43.248 1.00 12.34 51 LEU B C 1
ATOM 2428 O O . LEU B 1 51 ? 39.275 29.523 42.650 1.00 11.64 51 LEU B O 1
ATOM 2433 N N . ASN B 1 52 ? 37.157 28.788 42.637 1.00 11.21 52 ASN B N 1
ATOM 2434 C CA . ASN B 1 52 ? 37.110 28.629 41.196 1.00 8.95 52 ASN B CA 1
ATOM 2435 C C . ASN B 1 52 ? 36.041 29.546 40.585 1.00 9.41 52 ASN B C 1
ATOM 2436 O O . ASN B 1 52 ? 34.879 29.560 41.030 1.00 9.85 52 ASN B O 1
ATOM 2441 N N . THR B 1 53 ? 36.449 30.323 39.578 1.00 8.32 53 THR B N 1
ATOM 2442 C CA . THR B 1 53 ? 35.457 31.155 38.849 1.00 9.13 53 THR B CA 1
ATOM 2443 C C . THR B 1 53 ? 34.532 30.325 37.935 1.00 7.99 53 THR B C 1
ATOM 2444 O O . THR B 1 53 ? 33.362 30.677 37.704 1.00 9.25 53 THR B O 1
ATOM 2448 N N . HIS B 1 54 ? 35.074 29.249 37.343 1.00 7.71 54 HIS B N 1
ATOM 2449 C CA . HIS B 1 54 ? 34.292 28.389 36.459 1.00 8.89 54 HIS B CA 1
ATOM 2450 C C . HIS B 1 54 ? 34.967 27.048 36.267 1.00 9.68 54 HIS B C 1
ATOM 2451 O O . HIS B 1 54 ? 36.037 26.845 36.842 1.00 8.73 54 HIS B O 1
ATOM 2458 N N . HIS B 1 55 ? 34.356 26.142 35.483 1.00 9.69 55 HIS B N 1
ATOM 2459 C CA . HIS B 1 55 ? 34.711 24.704 35.536 1.00 10.64 55 HIS B CA 1
ATOM 2460 C C . HIS B 1 55 ? 35.851 24.276 34.640 1.00 10.51 55 HIS B C 1
ATOM 2461 O O . HIS B 1 55 ? 36.425 23.148 34.807 1.00 9.94 55 HIS B O 1
ATOM 2468 N N . HIS B 1 56 ? 36.205 25.150 33.690 1.00 10.41 56 HIS B N 1
ATOM 2469 C CA . HIS B 1 56 ? 37.113 24.748 32.642 1.00 9.71 56 HIS B CA 1
ATOM 2470 C C . HIS B 1 56 ? 38.409 24.210 33.264 1.00 8.88 56 HIS B C 1
ATOM 2471 O O . HIS B 1 56 ? 38.898 24.637 34.324 1.00 10.38 56 HIS B O 1
ATOM 2478 N N . TYR B 1 57 ? 39.021 23.252 32.554 1.00 10.54 57 TYR B N 1
ATOM 2479 C CA . TYR B 1 57 ? 40.174 22.548 33.033 1.00 12.09 57 TYR B CA 1
ATOM 2480 C C . TYR B 1 57 ? 41.344 23.485 33.364 1.00 10.35 57 TYR B C 1
ATOM 2481 O O . TYR B 1 57 ? 42.101 23.239 34.304 1.00 12.71 57 TYR B O 1
ATOM 2490 N N . ASP B 1 58 ? 41.470 24.574 32.585 1.00 10.28 58 ASP B N 1
ATOM 2491 C CA . ASP B 1 58 ? 42.508 25.543 32.842 1.00 9.36 58 ASP B CA 1
ATOM 2492 C C . ASP B 1 58 ? 42.269 26.405 34.082 1.00 8.92 58 ASP B C 1
ATOM 2493 O O . ASP B 1 58 ? 43.165 27.173 34.445 1.00 10.36 58 ASP B O 1
ATOM 2498 N N . HIS B 1 59 ? 41.135 26.234 34.758 1.00 8.62 59 HIS B N 1
ATOM 2499 C CA . HIS B 1 59 ? 40.864 26.913 35.974 1.00 7.79 59 HIS B CA 1
ATOM 2500 C C . HIS B 1 59 ? 40.689 25.979 37.167 1.00 10.50 59 HIS B C 1
ATOM 2501 O O . HIS B 1 59 ? 40.731 26.442 38.304 1.00 10.90 59 HIS B O 1
ATOM 2508 N N . THR B 1 60 ? 40.547 24.674 36.917 1.00 10.92 60 THR B N 1
ATOM 2509 C CA . THR B 1 60 ? 40.288 23.719 38.001 1.00 10.66 60 THR B CA 1
ATOM 2510 C C . THR B 1 60 ? 41.275 22.558 37.998 1.00 13.94 60 THR B C 1
ATOM 2511 O O . THR B 1 60 ? 41.122 21.638 38.825 1.00 12.18 60 THR B O 1
ATOM 2515 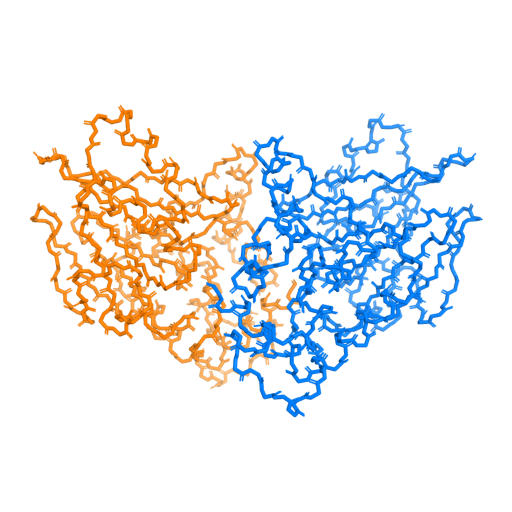N N . GLY B 1 61 ? 42.271 22.602 37.118 1.00 13.57 61 GLY B N 1
ATOM 2516 C CA . GLY B 1 61 ? 43.144 21.431 36.907 1.00 14.48 61 GLY B CA 1
ATOM 2517 C C . GLY B 1 61 ? 43.925 21.076 38.157 1.00 16.35 61 GLY B C 1
ATOM 2518 O O . GLY B 1 61 ? 44.187 19.900 38.411 1.00 18.18 61 GLY B O 1
ATOM 2519 N N . GLY B 1 62 ? 44.265 22.088 38.942 1.00 14.10 62 GLY B N 1
ATOM 2520 C CA . GLY B 1 62 ? 45.014 21.902 40.180 1.00 14.13 62 GLY B CA 1
ATOM 2521 C C . GLY B 1 62 ? 44.193 21.528 41.397 1.00 13.54 62 GLY B C 1
ATOM 2522 O O . GLY B 1 62 ? 44.774 21.222 42.459 1.00 14.65 62 GLY B O 1
ATOM 2523 N N . ASN B 1 63 ? 42.875 21.531 41.302 1.00 12.57 63 ASN B N 1
ATOM 2524 C CA . ASN B 1 63 ? 42.011 21.459 42.497 1.00 12.38 63 ASN B CA 1
ATOM 2525 C C . ASN B 1 63 ? 42.304 20.240 43.348 1.00 15.30 63 ASN B C 1
ATOM 2526 O O . ASN B 1 63 ? 42.543 20.346 44.546 1.00 15.09 63 ASN B O 1
ATOM 2531 N N . LEU B 1 64 ? 42.183 19.075 42.721 1.00 16.25 64 LEU B N 1
ATOM 2532 C CA . LEU B 1 64 ? 42.164 17.829 43.503 1.00 17.16 64 LEU B CA 1
ATOM 2533 C C . LEU B 1 64 ? 43.543 17.609 44.149 1.00 18.61 64 LEU B C 1
ATOM 2534 O O . LEU B 1 64 ? 43.667 17.213 45.346 1.00 20.53 64 LEU B O 1
ATOM 2539 N N . GLU B 1 65 ? 44.597 17.923 43.413 1.00 19.14 65 GLU B N 1
ATOM 2540 C CA . GLU B 1 65 ? 45.927 17.760 43.968 1.00 18.99 65 GLU B CA 1
ATOM 2541 C C . GLU B 1 65 ? 46.151 18.667 45.172 1.00 19.28 65 GLU B C 1
ATOM 2542 O O . GLU B 1 65 ? 46.710 18.278 46.209 1.00 18.33 65 GLU B O 1
ATOM 2548 N N . LEU B 1 66 ? 45.766 19.927 45.009 1.00 16.19 66 LEU B N 1
ATOM 2549 C CA . LEU B 1 66 ? 45.966 20.895 46.062 1.00 16.01 66 LEU B CA 1
ATOM 2550 C C . LEU B 1 66 ? 45.106 20.608 47.258 1.00 18.16 66 LEU B C 1
ATOM 2551 O O . LEU B 1 66 ? 45.559 20.830 48.398 1.00 17.05 66 LEU B O 1
ATOM 2556 N N . LYS B 1 67 ? 43.859 20.177 47.009 1.00 18.09 67 LYS B N 1
ATOM 2557 C CA . LYS B 1 67 ? 42.925 19.854 48.097 1.00 17.78 67 LYS B CA 1
ATOM 2558 C C . LYS B 1 67 ? 43.506 18.693 48.898 1.00 19.40 67 LYS B C 1
ATOM 2559 O O . LYS B 1 67 ? 43.571 18.755 50.127 1.00 20.66 67 LYS B O 1
ATOM 2565 N N . ASP B 1 68 ? 44.054 17.710 48.200 1.00 20.13 68 ASP B N 1
ATOM 2566 C CA . ASP B 1 68 ? 44.633 16.553 48.890 1.00 22.01 68 ASP B CA 1
ATOM 2567 C C . ASP B 1 68 ? 45.904 16.920 49.655 1.00 24.68 68 ASP B C 1
ATOM 2568 O O . ASP B 1 68 ? 46.067 16.543 50.822 1.00 23.88 68 ASP B O 1
ATOM 2573 N N . ARG B 1 69 ? 46.820 17.644 49.014 1.00 21.51 69 ARG B N 1
ATOM 2574 C CA . ARG B 1 69 ? 48.052 18.022 49.679 1.00 22.65 69 ARG B CA 1
ATOM 2575 C C . ARG B 1 69 ? 47.880 18.871 50.945 1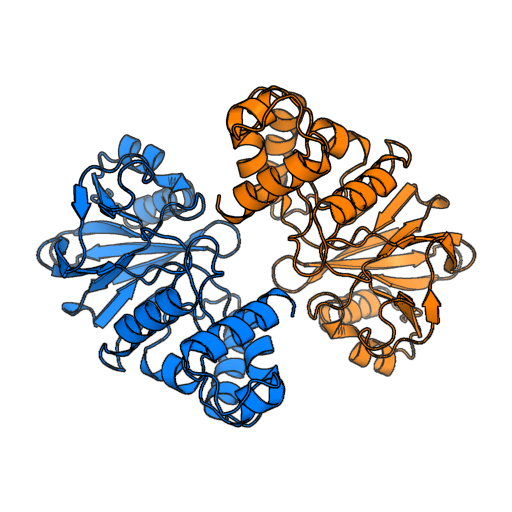.00 23.07 69 ARG B C 1
ATOM 2576 O O . ARG B 1 69 ? 48.605 18.716 51.950 1.00 20.24 69 ARG B O 1
ATOM 2584 N N . TYR B 1 70 ? 46.962 19.831 50.907 1.00 21.40 70 TYR B N 1
ATOM 2585 C CA . TYR B 1 70 ? 46.876 20.813 51.968 1.00 20.38 70 TYR B CA 1
ATOM 2586 C C . TYR B 1 70 ? 45.681 20.665 52.849 1.00 18.98 70 TYR B C 1
ATOM 2587 O O . TYR B 1 70 ? 45.563 21.392 53.859 1.00 19.79 70 TYR B O 1
ATOM 2596 N N . GLY B 1 71 ? 44.769 19.784 52.473 1.00 17.99 71 GLY B N 1
ATOM 2597 C CA . GLY B 1 71 ? 43.444 19.759 53.078 1.00 19.14 71 GLY B CA 1
ATOM 2598 C C . GLY B 1 71 ? 42.665 21.046 52.945 1.00 18.08 71 GLY B C 1
ATOM 2599 O O . GLY B 1 71 ? 41.980 21.441 53.852 1.00 18.34 71 GLY B O 1
ATOM 2600 N N . ALA B 1 72 ? 42.822 21.704 51.800 1.00 16.65 72 ALA B N 1
ATOM 2601 C CA . ALA B 1 72 ? 42.179 22.990 51.503 1.00 15.97 72 ALA B CA 1
ATOM 2602 C C . ALA B 1 72 ? 40.708 22.706 51.143 1.00 14.02 72 ALA B C 1
ATOM 2603 O O . ALA B 1 72 ? 40.383 21.585 50.791 1.00 17.26 72 ALA B O 1
ATOM 2605 N N . LYS B 1 73 ? 39.850 23.713 51.297 1.00 14.26 73 LYS B N 1
ATOM 2606 C CA . LYS B 1 73 ? 38.438 23.575 51.078 1.00 14.50 73 LYS B CA 1
ATOM 2607 C C . LYS B 1 73 ? 38.228 24.310 49.751 1.00 12.56 73 LYS B C 1
ATOM 2608 O O . LYS B 1 73 ? 38.740 25.414 49.574 1.00 11.41 73 LYS B O 1
ATOM 2614 N N . VAL B 1 74 ? 37.539 23.632 48.858 1.00 11.88 74 VAL B N 1
ATOM 2615 C CA . VAL B 1 74 ? 37.155 24.186 47.525 1.00 11.48 74 VAL B CA 1
ATOM 2616 C C . VAL B 1 74 ? 35.793 24.912 47.591 1.00 12.29 74 VAL B C 1
ATOM 2617 O O . VAL B 1 74 ? 34.779 24.365 48.041 1.00 13.96 74 VAL B O 1
ATOM 2621 N N . ILE B 1 75 ? 35.847 26.164 47.167 1.00 12.45 75 ILE B N 1
ATOM 2622 C CA . ILE B 1 75 ? 34.738 27.122 47.159 1.00 12.05 75 ILE B CA 1
ATOM 2623 C C . ILE B 1 75 ? 34.360 27.412 45.715 1.00 13.92 75 ILE B C 1
ATOM 2624 O O . ILE B 1 75 ? 35.168 27.956 44.946 1.00 13.74 75 ILE B O 1
ATOM 2629 N N . GLY B 1 76 ? 33.113 27.120 45.321 1.00 12.88 76 GLY B N 1
ATOM 2630 C CA . GLY B 1 76 ? 32.704 27.346 43.966 1.00 10.25 76 GLY B CA 1
ATOM 2631 C C . GLY B 1 76 ? 31.222 27.615 43.821 1.00 11.35 76 GLY B C 1
ATOM 2632 O O . GLY B 1 76 ? 30.467 27.702 44.816 1.00 10.55 76 GLY B O 1
ATOM 2633 N N . SER B 1 77 ? 30.794 27.713 42.579 1.00 12.02 77 SER B N 1
ATOM 2634 C CA . SER B 1 77 ? 29.416 28.052 42.268 1.00 12.02 77 SER B CA 1
ATOM 2635 C C . SER B 1 77 ? 28.435 26.920 42.547 1.00 13.63 77 SER B C 1
ATOM 2636 O O . SER B 1 77 ? 28.588 25.790 42.068 1.00 11.02 77 SER B O 1
ATOM 2639 N N . ALA B 1 78 ? 27.330 27.272 43.180 1.00 13.88 78 ALA B N 1
ATOM 2640 C CA . ALA B 1 78 ? 26.226 26.318 43.397 1.00 14.86 78 ALA B CA 1
ATOM 2641 C C . ALA B 1 78 ? 25.524 25.951 42.093 1.00 17.46 78 ALA B C 1
ATOM 2642 O O . ALA B 1 78 ? 24.808 24.960 42.010 1.00 21.61 78 ALA B O 1
ATOM 2644 N N . MET B 1 79 ? 25.683 26.756 41.068 1.00 15.66 79 MET B N 1
ATOM 2645 C CA . MET B 1 79 ? 25.166 26.363 39.763 1.00 19.32 79 MET B CA 1
ATOM 2646 C C . MET B 1 79 ? 26.021 25.302 39.086 1.00 18.58 79 MET B C 1
ATOM 2647 O O . MET B 1 79 ? 25.558 24.702 38.102 1.00 23.74 79 MET B O 1
ATOM 2655 N N . ASP B 1 80 ? 27.242 25.045 39.550 1.00 16.41 80 ASP B N 1
ATOM 2656 C CA . ASP B 1 80 ? 28.201 24.128 38.930 1.00 16.86 80 ASP B CA 1
ATOM 2657 C C . ASP B 1 80 ? 28.695 23.106 39.860 1.00 17.81 80 ASP B C 1
ATOM 2658 O O . ASP B 1 80 ? 29.850 22.655 39.796 1.00 18.45 80 ASP B O 1
ATOM 2663 N N . LYS B 1 81 ? 27.837 22.710 40.794 1.00 16.00 81 LYS B N 1
ATOM 2664 C CA . LYS B 1 81 ? 28.237 21.765 41.838 1.00 19.50 81 LYS B CA 1
ATOM 2665 C C . LYS B 1 81 ? 28.792 20.468 41.262 1.00 18.88 81 LYS B C 1
ATOM 2666 O O . LYS B 1 81 ? 29.635 19.835 41.873 1.00 22.64 81 LYS B O 1
ATOM 2672 N N . ASP B 1 82 ? 28.285 20.041 40.119 1.00 14.93 82 ASP B N 1
ATOM 2673 C CA . ASP B 1 82 ? 28.677 18.765 39.567 1.00 16.74 82 ASP B CA 1
ATOM 2674 C C . ASP B 1 82 ? 29.968 18.881 38.769 1.00 15.79 82 ASP B C 1
ATOM 2675 O O . ASP B 1 82 ? 30.560 17.848 38.379 1.00 17.95 82 ASP B O 1
ATOM 2680 N N . ARG B 1 83 ? 30.402 20.114 38.459 1.00 13.85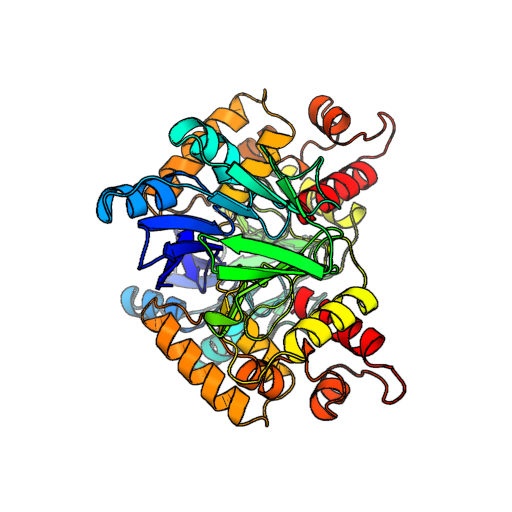 83 ARG B N 1
ATOM 2681 C CA . ARG B 1 83 ? 31.578 20.347 37.585 1.00 13.54 83 ARG B CA 1
ATOM 2682 C C . ARG B 1 83 ? 32.832 20.948 38.236 1.00 14.78 83 ARG B C 1
ATOM 2683 O O . ARG B 1 83 ? 33.833 21.092 37.580 1.00 13.57 83 ARG B O 1
ATOM 2691 N N . ILE B 1 84 ? 32.762 21.331 39.508 1.00 11.66 84 ILE B N 1
ATOM 2692 C CA . ILE B 1 84 ? 33.861 21.860 40.200 1.00 11.64 84 ILE B CA 1
ATOM 2693 C C . ILE B 1 84 ? 34.476 20.715 41.023 1.00 14.14 84 ILE B C 1
ATOM 2694 O O . ILE B 1 84 ? 33.849 20.220 42.008 1.00 13.99 84 ILE B O 1
ATOM 2699 N N . PRO B 1 85 ? 35.669 20.267 40.624 1.00 14.78 85 PRO B N 1
ATOM 2700 C CA . PRO B 1 85 ? 36.268 19.137 41.325 1.00 12.73 85 PRO B CA 1
ATOM 2701 C C . PRO B 1 85 ? 36.528 19.439 42.803 1.00 13.25 85 PRO B C 1
ATOM 2702 O O . PRO B 1 85 ? 37.152 20.466 43.185 1.00 12.71 85 PRO B O 1
ATOM 2706 N N . GLY B 1 86 ? 36.029 18.535 43.626 1.00 12.68 86 GLY B N 1
ATOM 2707 C CA . GLY B 1 86 ? 36.310 18.573 45.058 1.00 15.80 86 GLY B CA 1
ATOM 2708 C C . GLY B 1 86 ? 35.502 19.601 45.831 1.00 14.09 86 GLY B C 1
ATOM 2709 O O . GLY B 1 86 ? 35.816 19.908 47.002 1.00 14.23 86 GLY B O 1
ATOM 2710 N N . ILE B 1 87 ? 34.536 20.228 45.188 1.00 14.24 87 ILE B N 1
ATOM 2711 C CA . ILE B 1 87 ? 33.815 21.326 45.797 1.00 13.88 87 ILE B CA 1
ATOM 2712 C C . ILE B 1 87 ? 33.264 20.980 47.199 1.00 14.25 87 ILE B C 1
ATOM 2713 O O . ILE B 1 87 ? 32.600 19.937 47.381 1.00 12.85 87 ILE B O 1
ATOM 2718 N N . ASP B 1 88 ? 33.544 21.866 48.156 1.00 13.60 88 ASP B N 1
ATOM 2719 C CA . ASP B 1 88 ? 33.127 21.724 49.537 1.00 15.01 88 ASP B CA 1
ATOM 2720 C C . ASP B 1 88 ? 32.029 22.694 49.921 1.00 16.51 88 ASP B C 1
ATOM 2721 O O . ASP B 1 88 ? 31.235 22.425 50.806 1.00 16.76 88 ASP B O 1
ATOM 2726 N N . MET B 1 89 ? 32.040 23.866 49.296 1.00 14.74 89 MET B N 1
ATOM 2727 C CA . MET B 1 89 ? 31.089 24.940 49.591 1.00 15.44 89 MET B CA 1
ATOM 2728 C C . MET B 1 89 ? 30.589 25.551 48.334 1.00 16.10 89 MET B C 1
ATOM 2729 O O . MET B 1 89 ? 31.371 25.931 47.441 1.00 15.95 89 MET B O 1
ATOM 2738 N N . ALA B 1 90 ? 29.261 25.556 48.217 1.00 14.03 90 ALA B N 1
ATOM 2739 C CA . ALA B 1 90 ? 28.625 25.945 46.987 1.00 13.02 90 ALA B CA 1
ATOM 2740 C C . ALA B 1 90 ? 27.943 27.283 47.162 1.00 19.46 90 ALA B C 1
ATOM 2741 O O . ALA B 1 90 ? 27.017 27.400 47.960 1.00 24.70 90 ALA B O 1
ATOM 2743 N N . LEU B 1 91 ? 28.328 28.276 46.368 1.00 14.49 91 LEU B N 1
ATOM 2744 C CA . LEU B 1 91 ? 27.948 29.632 46.626 1.00 13.63 91 LEU B CA 1
ATOM 2745 C C . LEU B 1 91 ? 26.986 30.162 45.581 1.00 13.76 91 LEU B C 1
ATOM 2746 O O . LEU B 1 91 ? 27.080 29.830 44.391 1.00 12.82 91 LEU B O 1
ATOM 2751 N N . LYS B 1 92 ? 26.014 30.949 46.063 1.00 13.77 92 LYS B N 1
ATOM 2752 C CA . LYS B 1 92 ? 24.956 31.456 45.222 1.00 14.06 92 LYS B CA 1
ATOM 2753 C C . LYS B 1 92 ? 25.163 32.890 44.910 1.00 12.59 92 LYS B C 1
ATOM 2754 O O . LYS B 1 92 ? 25.872 33.601 45.610 1.00 13.35 92 LYS B O 1
ATOM 2760 N N . ASP B 1 93 ? 24.525 33.355 43.830 1.00 13.06 93 ASP B N 1
ATOM 2761 C CA . ASP B 1 93 ? 24.536 34.756 43.526 1.00 13.83 93 ASP B CA 1
ATOM 2762 C C . ASP B 1 93 ? 24.153 35.641 44.735 1.00 14.59 93 ASP B C 1
ATOM 2763 O O . ASP B 1 93 ? 23.148 35.412 45.410 1.00 12.50 93 ASP B O 1
ATOM 2768 N N . GLY B 1 94 ? 24.988 36.621 45.009 1.00 10.45 94 GLY B N 1
ATOM 2769 C CA . GLY B 1 94 ? 24.821 37.526 46.099 1.00 12.34 94 GLY B CA 1
ATOM 2770 C C . GLY B 1 94 ? 25.192 36.995 47.457 1.00 11.67 94 GLY B C 1
ATOM 2771 O O . GLY B 1 94 ? 25.030 37.691 48.443 1.00 13.38 94 GLY B O 1
ATOM 2772 N N . ASP B 1 95 ? 25.652 35.744 47.555 1.00 10.37 95 ASP B N 1
ATOM 2773 C CA . ASP B 1 95 ? 26.183 35.275 48.841 1.00 12.69 95 ASP B CA 1
ATOM 2774 C C . ASP B 1 95 ? 27.375 36.083 49.294 1.00 14.99 95 ASP B C 1
ATOM 2775 O O . ASP B 1 95 ? 28.167 36.585 48.478 1.00 14.74 95 ASP B O 1
ATOM 2780 N N . LYS B 1 96 ? 27.511 36.174 50.610 1.00 14.50 96 LYS B N 1
ATOM 2781 C CA . LYS B 1 96 ? 28.679 36.692 51.251 1.00 18.34 96 LYS B CA 1
ATOM 2782 C C . LYS B 1 96 ? 29.452 35.475 51.764 1.00 17.53 96 LYS B C 1
ATOM 2783 O O . LYS B 1 96 ? 28.825 34.489 52.193 1.00 17.16 96 LYS B O 1
ATOM 2789 N N . TRP B 1 97 ? 30.777 35.486 51.594 1.00 15.49 97 TRP B N 1
ATOM 2790 C CA . TRP B 1 97 ? 31.640 34.469 52.073 1.00 15.82 97 TRP B CA 1
ATOM 2791 C C . TRP B 1 97 ? 32.820 35.132 52.728 1.00 15.74 97 TRP B C 1
ATOM 2792 O O . TRP B 1 97 ? 33.328 36.130 52.211 1.00 16.03 97 TRP B O 1
ATOM 2803 N N . MET B 1 98 ? 33.213 34.624 53.914 1.00 14.67 98 MET B N 1
ATOM 2804 C CA . MET B 1 98 ? 34.283 35.259 54.669 1.00 14.26 98 MET B CA 1
ATOM 2805 C C . MET B 1 98 ? 35.617 34.605 54.409 1.00 13.34 98 MET B C 1
ATOM 2806 O O . MET B 1 98 ? 35.854 33.428 54.755 1.00 14.95 98 MET B O 1
ATOM 2811 N N . PHE B 1 99 ? 36.545 35.401 53.883 1.00 12.62 99 PHE B N 1
ATOM 2812 C CA . PHE B 1 99 ? 37.957 35.011 53.781 1.00 13.50 99 PHE B CA 1
ATOM 2813 C C . PHE B 1 99 ? 38.710 35.596 54.986 1.00 14.27 99 PHE B C 1
ATOM 2814 O O . PHE B 1 99 ? 39.058 36.759 54.988 1.00 14.46 99 PHE B O 1
ATOM 2822 N N . ALA B 1 100 ? 38.891 34.780 56.032 1.00 15.80 100 ALA B N 1
ATOM 2823 C CA . ALA B 1 100 ? 39.473 35.272 57.278 1.00 16.47 100 ALA B CA 1
ATOM 2824 C C . ALA B 1 100 ? 38.823 36.579 57.701 1.00 18.40 100 ALA B C 1
ATOM 2825 O O . ALA B 1 100 ? 39.485 37.558 58.001 1.00 20.13 100 ALA B O 1
ATOM 2827 N N . GLY B 1 101 ? 37.517 36.610 57.742 1.00 18.23 101 GLY B N 1
ATOM 2828 C CA . GLY B 1 101 ? 36.890 37.853 58.193 1.00 20.40 101 GLY B CA 1
ATOM 2829 C C . GLY B 1 101 ? 36.793 39.019 57.230 1.00 21.15 101 GLY B C 1
ATOM 2830 O O . GLY B 1 101 ? 36.352 40.112 57.619 1.00 24.65 101 GLY B O 1
ATOM 2831 N N . HIS B 1 102 ? 37.195 38.809 55.983 1.00 17.54 102 HIS B N 1
ATOM 2832 C CA . HIS B 1 102 ? 36.955 39.831 54.961 1.00 19.57 102 HIS B CA 1
ATOM 2833 C C . HIS B 1 102 ? 35.878 39.342 54.036 1.00 17.43 102 HIS B C 1
ATOM 2834 O O . HIS B 1 102 ? 35.932 38.210 53.603 1.00 17.16 102 HIS B O 1
ATOM 2841 N N . GLU B 1 103 ? 34.948 40.216 53.728 1.00 18.19 103 GLU B N 1
ATOM 2842 C CA . GLU B 1 103 ? 33.793 39.868 52.982 1.00 20.29 103 GLU B CA 1
ATOM 2843 C C . GLU B 1 103 ? 34.152 39.688 51.499 1.00 19.05 103 GLU B C 1
ATOM 2844 O O . GLU B 1 103 ? 34.882 40.501 50.850 1.00 17.33 103 GLU B O 1
ATOM 2850 N N . VAL B 1 104 ? 33.665 38.587 50.995 1.00 15.52 104 VAL B N 1
ATOM 2851 C CA . VAL B 1 104 ? 33.682 38.315 49.573 1.00 15.06 104 VAL B CA 1
ATOM 2852 C C . VAL B 1 104 ? 32.225 38.248 49.108 1.00 14.64 104 VAL B C 1
ATOM 2853 O O . VAL B 1 104 ? 31.418 37.510 49.681 1.00 17.20 104 VAL B O 1
ATOM 2857 N N . HIS B 1 105 ? 31.914 39.001 48.068 1.00 13.41 105 HIS B N 1
ATOM 2858 C CA . HIS B 1 105 ? 30.612 39.026 47.457 1.00 16.49 105 HIS B CA 1
ATOM 2859 C C . HIS B 1 105 ? 30.599 38.276 46.130 1.00 13.67 105 HIS B C 1
ATOM 2860 O O . HIS B 1 105 ? 31.348 38.612 45.214 1.00 14.95 105 HIS B O 1
ATOM 2867 N N . VAL B 1 106 ? 29.766 37.245 46.097 1.00 13.31 106 VAL B N 1
ATOM 2868 C CA . VAL B 1 106 ? 29.627 36.364 44.951 1.00 12.86 106 VAL B CA 1
ATOM 2869 C C . VAL B 1 106 ? 28.648 36.923 43.903 1.00 13.67 106 VAL B C 1
ATOM 2870 O O . VAL B 1 106 ? 27.520 37.307 44.229 1.00 11.32 106 VAL B O 1
ATOM 2874 N N . MET B 1 107 ? 29.083 36.936 42.633 1.00 12.50 107 MET B N 1
ATOM 2875 C CA . MET B 1 107 ? 28.254 37.424 41.547 1.00 12.72 107 MET B CA 1
ATOM 2876 C C . MET B 1 107 ? 28.168 36.380 40.492 1.00 13.58 107 MET B C 1
ATOM 2877 O O . MET B 1 107 ? 29.175 35.927 39.988 1.00 15.23 107 MET B O 1
ATOM 2882 N N . ASP B 1 108 ? 26.976 35.916 40.229 1.00 11.76 108 ASP B N 1
ATOM 2883 C CA . ASP B 1 108 ? 26.749 35.043 39.060 1.00 11.57 108 ASP B CA 1
ATOM 2884 C C . ASP B 1 108 ? 27.049 35.853 37.773 1.00 12.45 108 ASP B C 1
ATOM 2885 O O . ASP B 1 108 ? 26.474 36.927 37.551 1.00 11.07 108 ASP B O 1
ATOM 2894 N N . THR B 1 109 ? 27.935 35.351 36.921 1.00 12.72 109 THR B N 1
ATOM 2895 C CA . THR B 1 109 ? 28.339 36.077 35.714 1.00 10.67 109 THR B CA 1
ATOM 2896 C C . THR B 1 109 ? 28.394 35.088 34.528 1.00 12.19 109 THR B C 1
ATOM 2897 O O . THR B 1 109 ? 29.484 34.846 33.960 1.00 10.00 109 THR B O 1
ATOM 2901 N N . PRO B 1 110 ? 27.227 34.523 34.143 1.00 10.68 110 PRO B N 1
ATOM 2902 C CA . PRO B 1 110 ? 27.131 33.606 33.006 1.00 10.98 110 PRO B CA 1
ATOM 2903 C C . PRO B 1 110 ? 27.481 34.298 31.694 1.00 12.12 110 PRO B C 1
ATOM 2904 O O . PRO B 1 110 ? 27.395 35.513 31.577 1.00 11.54 110 PRO B O 1
ATOM 2908 N N . GLY B 1 111 ? 27.896 33.503 30.730 1.00 11.09 111 GLY B N 1
ATOM 2909 C CA . GLY B 1 111 ? 28.201 33.954 29.389 1.00 12.60 111 GLY B CA 1
ATOM 2910 C C . GLY B 1 111 ? 29.209 33.013 28.774 1.00 12.87 111 GLY B C 1
ATOM 2911 O O . GLY B 1 111 ? 28.905 32.302 27.820 1.00 12.82 111 GLY B O 1
ATOM 2912 N N . HIS B 1 112 ? 30.444 33.053 29.307 1.00 10.80 112 HIS B N 1
ATOM 2913 C CA . HIS B 1 112 ? 31.502 32.143 28.835 1.00 9.23 112 HIS B CA 1
ATOM 2914 C C . HIS B 1 112 ? 31.031 30.709 29.147 1.00 9.70 112 HIS B C 1
ATOM 2915 O O . HIS B 1 112 ? 31.085 29.829 28.292 1.00 10.05 112 HIS B O 1
ATOM 2922 N N . THR B 1 113 ? 30.619 30.507 30.401 1.00 10.00 113 THR B N 1
ATOM 2923 C CA . THR B 1 113 ? 29.964 29.282 30.844 1.00 9.34 113 THR B CA 1
ATOM 2924 C C . THR B 1 113 ? 28.675 29.638 31.575 1.00 10.41 113 THR B C 1
ATOM 2925 O O . THR B 1 113 ? 28.541 30.769 32.047 1.00 12.57 113 THR B O 1
ATOM 2929 N N . LYS B 1 114 ? 27.753 28.688 31.642 1.00 12.61 114 LYS B N 1
ATOM 2930 C CA . LYS B 1 114 ? 26.624 28.809 32.520 1.00 14.48 114 LYS B CA 1
ATOM 2931 C C . LYS B 1 114 ? 27.122 28.255 33.853 1.00 16.39 114 LYS B C 1
ATOM 2932 O O . LYS B 1 114 ? 27.434 27.056 33.977 1.00 20.43 114 LYS B O 1
ATOM 2938 N N . GLY B 1 115 ? 27.157 29.117 34.834 1.00 15.41 115 GLY B N 1
ATOM 2939 C CA . GLY B 1 115 ? 27.745 28.781 36.162 1.00 11.93 115 GLY B CA 1
ATOM 2940 C C . GLY B 1 115 ? 28.973 29.580 36.628 1.00 11.39 115 GLY B C 1
ATOM 2941 O O . GLY B 1 115 ? 29.361 29.522 37.800 1.00 11.20 115 GLY B O 1
ATOM 2942 N N . HIS B 1 116 ? 29.577 30.300 35.694 1.00 10.60 116 HIS B N 1
ATOM 2943 C CA . HIS B 1 116 ? 30.685 31.193 35.990 1.00 10.28 116 HIS B CA 1
ATOM 2944 C C . HIS B 1 116 ? 30.247 32.194 37.046 1.00 9.59 116 HIS B C 1
ATOM 2945 O O . HIS B 1 116 ? 29.109 32.711 36.963 1.00 10.40 116 HIS B O 1
ATOM 2952 N N . ILE B 1 117 ? 31.101 32.414 38.015 1.00 10.59 117 ILE B N 1
ATOM 2953 C CA . ILE B 1 117 ? 30.961 33.436 39.048 1.00 10.44 117 ILE B CA 1
ATOM 2954 C C . ILE B 1 117 ? 32.183 34.372 39.014 1.00 11.28 117 ILE B C 1
ATOM 2955 O O . ILE B 1 117 ? 33.276 34.032 38.554 1.00 12.94 117 ILE B O 1
ATOM 2960 N N . SER B 1 118 ? 31.996 35.538 39.600 1.00 10.54 118 SER B N 1
ATOM 2961 C CA . SER B 1 118 ? 33.044 36.465 39.843 1.00 9.19 118 SER B CA 1
ATOM 2962 C C . SER B 1 118 ? 33.013 36.747 41.355 1.00 10.31 118 SER B C 1
ATOM 2963 O O . SER B 1 118 ? 31.957 36.633 42.005 1.00 9.60 118 SER B O 1
ATOM 2966 N N . LEU B 1 119 ? 34.168 37.074 41.887 1.00 8.55 119 LEU B N 1
ATOM 2967 C CA . LEU B 1 119 ? 34.400 37.131 43.322 1.00 9.78 119 LEU B CA 1
ATOM 2968 C C . LEU B 1 119 ? 34.877 38.557 43.650 1.00 10.10 119 LEU B C 1
ATOM 2969 O O . LEU B 1 119 ? 35.979 38.931 43.332 1.00 9.31 119 LEU B O 1
ATOM 2974 N N . TYR B 1 120 ? 34.037 39.344 44.313 1.00 9.88 120 TYR B N 1
ATOM 2975 C CA . TYR B 1 120 ? 34.342 40.741 44.652 1.00 10.26 120 TYR B CA 1
ATOM 2976 C C . TYR B 1 120 ? 34.743 40.905 46.115 1.00 12.83 120 TYR B C 1
ATOM 2977 O O . TYR B 1 120 ? 34.011 40.424 46.988 1.00 12.74 120 TYR B O 1
ATOM 2986 N N . PHE B 1 121 ? 35.904 41.514 46.334 1.00 12.84 121 PHE B N 1
ATOM 2987 C CA . PHE B 1 121 ? 36.505 41.748 47.647 1.00 11.47 121 PHE B CA 1
ATOM 2988 C C . PHE B 1 121 ? 36.478 43.279 47.870 1.00 12.27 121 PHE B C 1
ATOM 2989 O O . PHE B 1 121 ? 37.447 43.994 47.575 1.00 12.37 121 PHE B O 1
ATOM 2997 N N . PRO B 1 122 ? 35.370 43.773 48.404 1.00 12.50 122 PRO B N 1
ATOM 2998 C CA . PRO B 1 122 ? 35.208 45.224 48.499 1.00 13.93 122 PRO B CA 1
ATOM 2999 C C . PRO B 1 122 ? 36.309 45.852 49.367 1.00 16.45 122 PRO B C 1
ATOM 3000 O O . PRO B 1 122 ? 36.790 46.953 49.078 1.00 15.30 122 PRO B O 1
ATOM 3004 N N . GLY B 1 123 ? 36.713 45.162 50.428 1.00 17.05 123 GLY B N 1
ATOM 3005 C CA . GLY B 1 123 ? 37.801 45.659 51.274 1.00 17.64 123 GLY B CA 1
ATOM 3006 C C . GLY B 1 123 ? 39.133 45.891 50.596 1.00 18.37 123 GLY B C 1
ATOM 3007 O O . GLY B 1 123 ? 39.965 46.723 51.041 1.00 18.77 123 GLY B O 1
ATOM 3008 N N . SER B 1 124 ? 39.342 45.179 49.479 1.00 15.23 124 SER B N 1
ATOM 3009 C CA . SER B 1 124 ? 40.556 45.235 48.757 1.00 13.64 124 SER B CA 1
ATOM 3010 C C . SER B 1 124 ? 40.345 45.973 47.416 1.00 12.97 124 SER B C 1
ATOM 3011 O O . SER B 1 124 ? 41.291 46.014 46.604 1.00 14.07 124 SER B O 1
ATOM 3014 N N . ARG B 1 125 ? 39.139 46.455 47.168 1.00 13.01 125 ARG B N 1
ATOM 3015 C CA . ARG B 1 125 ? 38.773 47.085 45.896 1.00 15.00 125 ARG B CA 1
ATOM 3016 C C . ARG B 1 125 ? 39.234 46.180 44.730 1.00 13.20 125 ARG B C 1
ATOM 3017 O O . ARG B 1 125 ? 39.960 46.599 43.874 1.00 11.68 125 ARG B O 1
ATOM 3025 N N . ALA B 1 126 ? 38.854 44.923 44.796 1.00 12.61 126 ALA B N 1
ATOM 3026 C CA . ALA B 1 126 ? 39.324 43.958 43.791 1.00 12.55 126 ALA B CA 1
ATOM 3027 C C . ALA B 1 126 ? 38.247 43.000 43.432 1.00 11.29 126 ALA B C 1
ATOM 3028 O O . ALA B 1 126 ? 37.496 42.492 44.299 1.00 10.29 126 ALA B O 1
ATOM 3030 N N . ILE B 1 127 ? 38.172 42.670 42.144 1.00 11.86 127 ILE B N 1
ATOM 3031 C CA . ILE B 1 127 ? 37.255 41.601 41.716 1.00 9.84 127 ILE B CA 1
ATOM 3032 C C . ILE B 1 127 ? 37.992 40.578 40.797 1.00 9.15 127 ILE B C 1
ATOM 3033 O O . ILE B 1 127 ? 38.771 40.997 39.937 1.00 9.57 127 ILE B O 1
ATOM 3038 N N . PHE B 1 128 ? 37.733 39.297 41.017 1.00 7.96 128 PHE B N 1
ATOM 3039 C CA . PHE B 1 128 ? 38.244 38.218 40.195 1.00 8.42 128 PHE B CA 1
ATOM 3040 C C . PHE B 1 128 ? 37.163 37.795 39.242 1.00 10.21 128 PHE B C 1
ATOM 3041 O O . PHE B 1 128 ? 36.117 37.300 39.660 1.00 7.80 128 PHE B O 1
ATOM 3049 N N . THR B 1 129 ? 37.405 38.054 37.950 1.00 9.31 129 THR B N 1
ATOM 3050 C CA . THR B 1 129 ? 36.404 37.941 36.904 1.00 7.80 129 THR B CA 1
ATOM 3051 C C . THR B 1 129 ? 36.566 36.708 36.031 1.00 10.50 129 THR B C 1
ATOM 3052 O O . THR B 1 129 ? 35.801 36.491 35.068 1.00 9.59 129 THR B O 1
ATOM 3056 N N . GLY B 1 130 ? 37.609 35.904 36.327 1.00 8.87 130 GLY B N 1
ATOM 3057 C CA . GLY B 1 130 ? 37.821 34.704 35.538 1.00 9.23 130 GLY B CA 1
ATOM 3058 C C . GLY B 1 130 ? 37.851 35.024 34.040 1.00 7.66 130 GLY B C 1
ATOM 3059 O O . GLY B 1 130 ? 38.579 35.957 33.610 1.00 10.06 130 GLY B O 1
ATOM 3060 N N . ASP B 1 131 ? 37.031 34.295 33.253 1.00 8.32 131 ASP B N 1
ATOM 3061 C CA . ASP B 1 131 ? 36.993 34.499 31.821 1.00 7.90 131 ASP B CA 1
ATOM 3062 C C . ASP B 1 131 ? 35.691 35.208 31.379 1.00 8.86 131 ASP B C 1
ATOM 3063 O O . ASP B 1 131 ? 35.263 35.107 30.217 1.00 11.47 131 ASP B O 1
ATOM 3068 N N . THR B 1 132 ? 35.064 35.952 32.302 1.00 8.21 132 THR B N 1
ATOM 3069 C CA . THR B 1 132 ? 33.956 36.760 31.984 1.00 9.02 132 THR B CA 1
ATOM 3070 C C . THR B 1 132 ? 34.465 38.055 31.355 1.00 8.05 132 THR B C 1
ATOM 3071 O O . THR B 1 132 ? 34.087 38.358 30.206 1.00 10.10 132 THR B O 1
ATOM 3075 N N . MET B 1 133 ? 35.285 38.821 32.080 1.00 9.23 133 MET B N 1
ATOM 3076 C CA . MET B 1 133 ? 35.879 40.037 31.533 1.00 11.80 133 MET B CA 1
ATOM 3077 C C . MET B 1 133 ? 37.376 39.942 31.604 1.00 11.75 133 MET B C 1
ATOM 3078 O O . MET B 1 133 ? 37.923 39.626 32.676 1.00 11.43 133 MET B O 1
ATOM 3083 N N . PHE B 1 134 ? 38.040 40.160 30.447 1.00 10.45 134 PHE B N 1
ATOM 3084 C CA . PHE B 1 134 ? 39.479 40.293 30.355 1.00 8.83 134 PHE B CA 1
ATOM 3085 C C . PHE B 1 134 ? 39.822 41.794 30.243 1.00 9.66 134 PHE B C 1
ATOM 3086 O O . PHE B 1 134 ? 38.908 42.635 30.142 1.00 9.74 134 PHE B O 1
ATOM 3094 N N . SER B 1 135 ? 41.103 42.119 30.191 1.00 8.06 135 SER B N 1
ATOM 3095 C CA . SER B 1 135 ? 41.412 43.499 29.823 1.00 8.06 135 SER B CA 1
ATOM 3096 C C . SER B 1 135 ? 41.229 43.621 28.306 1.00 9.57 135 SER B C 1
ATOM 3097 O O . SER B 1 135 ? 41.919 42.955 27.533 1.00 10.71 135 SER B O 1
ATOM 3100 N N . LEU B 1 136 ? 40.280 44.457 27.903 1.00 8.55 136 LEU B N 1
ATOM 3101 C CA . LEU B 1 136 ? 39.891 44.756 26.514 1.00 8.88 136 LEU B CA 1
ATOM 3102 C C . LEU B 1 136 ? 39.137 43.651 25.780 1.00 9.24 136 LEU B C 1
ATOM 3103 O O . LEU B 1 136 ? 38.967 43.726 24.554 1.00 11.67 136 LEU B O 1
ATOM 3108 N N . SER B 1 137 ? 38.622 42.646 26.502 1.00 9.39 137 SER B N 1
ATOM 3109 C CA . SER B 1 137 ? 37.722 41.639 25.898 1.00 9.58 137 SER B CA 1
ATOM 3110 C C . SER B 1 137 ? 36.810 41.048 26.926 1.00 8.95 137 SER B C 1
ATOM 3111 O O . SER B 1 137 ? 36.794 41.458 28.100 1.00 9.73 137 SER B O 1
ATOM 3114 N N . CYS B 1 138 ? 36.064 40.046 26.484 1.00 10.36 138 CYS B N 1
ATOM 3115 C CA . CYS B 1 138 ? 35.233 39.222 27.343 1.00 9.28 138 CYS B CA 1
ATOM 3116 C C . CYS B 1 138 ? 35.485 37.772 26.900 1.00 8.74 138 CYS B C 1
ATOM 3117 O O . CYS B 1 138 ? 36.146 37.503 25.866 1.00 10.43 138 CYS B O 1
ATOM 3120 N N . GLY B 1 139 ? 35.056 36.827 27.706 1.00 8.82 139 GLY B N 1
ATOM 3121 C CA . GLY B 1 139 ? 35.167 35.423 27.317 1.00 9.84 139 GLY B CA 1
ATOM 3122 C C . GLY B 1 139 ? 34.428 35.060 26.050 1.00 10.96 139 GLY B C 1
ATOM 3123 O O . GLY B 1 139 ? 33.380 35.653 25.715 1.00 8.37 139 GLY B O 1
ATOM 3124 N N . LYS B 1 140 ? 34.947 34.095 25.300 1.00 9.32 140 LYS B N 1
ATOM 3125 C CA . LYS B 1 140 ? 34.110 33.512 24.260 1.00 8.42 140 LYS B CA 1
ATOM 3126 C C . LYS B 1 140 ? 32.897 32.877 24.892 1.00 9.72 140 LYS B C 1
ATOM 3127 O O . LYS B 1 140 ? 32.937 32.419 26.076 1.00 8.11 140 LYS B O 1
ATOM 3133 N N . LEU B 1 141 ? 31.794 32.878 24.134 1.00 9.66 141 LEU B N 1
ATOM 3134 C CA . LEU B 1 141 ? 30.538 32.399 24.613 1.00 10.64 141 LEU B CA 1
ATOM 3135 C C . LEU B 1 141 ? 30.289 30.945 24.356 1.00 13.59 141 LEU B C 1
ATOM 3136 O O . LEU B 1 141 ? 29.438 30.533 23.523 1.00 14.35 141 LEU B O 1
ATOM 3141 N N . PHE B 1 142 ? 30.951 30.122 25.133 1.00 11.66 142 PHE B N 1
ATOM 3142 C CA . PHE B 1 142 ? 30.847 28.695 24.888 1.00 11.50 142 PHE B CA 1
ATOM 3143 C C . PHE B 1 142 ? 29.486 28.134 25.347 1.00 15.16 142 PHE B C 1
ATOM 3144 O O . PHE B 1 142 ? 28.950 27.245 24.662 1.00 17.48 142 PHE B O 1
ATOM 3152 N N . GLU B 1 143 ? 28.934 28.598 26.459 1.00 11.98 143 GLU B N 1
ATOM 3153 C CA . GLU B 1 143 ? 27.674 28.094 26.970 1.00 12.75 143 GLU B CA 1
ATOM 3154 C C . GLU B 1 143 ? 26.578 29.117 27.038 1.00 15.91 143 GLU B C 1
ATOM 3155 O O . GLU B 1 143 ? 25.443 28.709 26.976 1.00 17.68 143 GLU B O 1
ATOM 3161 N N . GLY B 1 144 ? 26.873 30.408 27.120 1.00 15.41 144 GLY B N 1
ATOM 3162 C CA . GLY B 1 144 ? 25.827 31.382 27.419 1.00 12.10 144 GLY B CA 1
ATOM 3163 C C . GLY B 1 144 ? 25.538 32.208 26.227 1.00 12.32 144 GLY B C 1
ATOM 3164 O O . GLY B 1 144 ? 26.085 31.965 25.151 1.00 13.51 144 GLY B O 1
ATOM 3165 N N . THR B 1 145 ? 24.628 33.174 26.413 1.00 13.15 145 THR B N 1
ATOM 3166 C CA . THR B 1 145 ? 24.199 34.031 25.337 1.00 13.43 145 THR B CA 1
ATOM 3167 C C . THR B 1 145 ? 24.787 35.436 25.444 1.00 12.64 145 THR B C 1
ATOM 3168 O O . THR B 1 145 ? 25.318 35.838 26.481 1.00 10.95 145 THR B O 1
ATOM 3172 N N . PRO B 1 146 ? 24.761 36.185 24.344 1.00 12.21 146 PRO B N 1
ATOM 3173 C CA . PRO B 1 146 ? 25.177 37.580 24.408 1.00 12.62 146 PRO B CA 1
ATOM 3174 C C . PRO B 1 146 ? 24.446 38.377 25.469 1.00 13.23 146 PRO B C 1
ATOM 3175 O O . PRO B 1 146 ? 25.047 39.178 26.100 1.00 11.31 146 PRO B O 1
ATOM 3179 N N . LYS B 1 147 ? 23.155 38.159 25.653 1.00 15.40 147 LYS B N 1
ATOM 3180 C CA . LYS B 1 147 ? 22.374 38.877 26.659 1.00 14.56 147 LYS B CA 1
ATOM 3181 C C . LYS B 1 147 ? 22.897 38.600 28.058 1.00 13.00 147 LYS B C 1
ATOM 3182 O O . LYS B 1 147 ? 23.070 39.520 28.874 1.00 13.01 147 LYS B O 1
ATOM 3188 N N . GLN B 1 148 ? 23.256 37.346 28.297 1.00 11.58 148 GLN B N 1
ATOM 3189 C CA . GLN B 1 148 ? 23.838 36.939 29.583 1.00 12.84 148 GLN B CA 1
ATOM 3190 C C . GLN B 1 148 ? 25.193 37.604 29.791 1.00 12.21 148 GLN B C 1
ATOM 3191 O O . GLN B 1 148 ? 25.467 38.127 30.877 1.00 11.19 148 GLN B O 1
ATOM 3197 N N . MET B 1 149 ? 26.048 37.558 28.764 1.00 8.99 149 MET B N 1
ATOM 3198 C CA . MET B 1 149 ? 27.382 38.188 28.915 1.00 11.47 149 MET B CA 1
ATOM 3199 C C . MET B 1 149 ? 27.245 39.668 29.168 1.00 11.32 149 MET B C 1
ATOM 3200 O O . MET B 1 149 ? 27.945 40.256 29.991 1.00 11.17 149 MET B O 1
ATOM 3205 N N . LEU B 1 150 ? 26.379 40.296 28.391 1.00 11.01 150 LEU B N 1
ATOM 3206 C CA . LEU B 1 150 ? 26.138 41.750 28.537 1.00 12.13 150 LEU B CA 1
ATOM 3207 C C . LEU B 1 150 ? 25.733 42.031 29.969 1.00 11.29 150 LEU B C 1
ATOM 3208 O O . LEU B 1 150 ? 26.299 42.927 30.612 1.00 13.40 150 LEU B O 1
ATOM 3213 N N . ALA B 1 151 ? 24.761 41.274 30.509 1.00 11.12 151 ALA B N 1
ATOM 3214 C CA . ALA B 1 151 ? 24.339 41.489 31.888 1.00 13.24 151 ALA B CA 1
ATOM 3215 C C . ALA B 1 151 ? 25.469 41.300 32.884 1.00 12.22 151 ALA B C 1
ATOM 3216 O O . ALA B 1 151 ? 25.604 42.047 33.837 1.00 11.42 151 ALA B O 1
ATOM 3218 N N . SER B 1 152 ? 26.294 40.275 32.651 1.00 11.65 152 SER B N 1
ATOM 3219 C CA . SER B 1 152 ? 27.451 40.001 33.534 1.00 11.97 152 SER B CA 1
ATOM 3220 C C . SER B 1 152 ? 28.471 41.119 33.528 1.00 11.22 152 SER B C 1
ATOM 3221 O O . SER B 1 152 ? 28.978 41.548 34.585 1.00 10.78 152 SER B O 1
ATOM 3224 N N . LEU B 1 153 ? 28.793 41.599 32.331 1.00 11.24 153 LEU B N 1
ATOM 3225 C CA . LEU B 1 153 ? 29.734 42.677 32.201 1.00 12.12 153 LEU B CA 1
ATOM 3226 C C . LEU B 1 153 ? 29.260 43.985 32.894 1.00 12.03 153 LEU B C 1
ATOM 3227 O O . LEU B 1 153 ? 30.032 44.692 33.553 1.00 13.17 153 LEU B O 1
ATOM 3232 N N . GLN B 1 154 ? 27.977 44.251 32.755 1.00 12.00 154 GLN B N 1
ATOM 3233 C CA . GLN B 1 154 ? 27.286 45.375 33.424 1.00 13.18 154 GLN B CA 1
ATOM 3234 C C . GLN B 1 154 ? 27.297 45.281 34.929 1.00 13.26 154 GLN B C 1
ATOM 3235 O O . GLN B 1 154 ? 27.545 46.297 35.635 1.00 14.93 154 GLN B O 1
ATOM 3241 N N . LYS B 1 155 ? 27.095 44.081 35.452 1.00 14.28 155 LYS B N 1
ATOM 3242 C CA . LYS B 1 155 ? 27.278 43.848 36.871 1.00 15.75 155 LYS B CA 1
ATOM 3243 C C . LYS B 1 155 ? 28.678 44.285 37.334 1.00 14.98 155 LYS B C 1
ATOM 3244 O O . LYS B 1 155 ? 28.863 44.972 38.335 1.00 15.45 155 LYS B O 1
ATOM 3250 N N . ILE B 1 156 ? 29.688 43.812 36.639 1.00 13.82 156 ILE B N 1
ATOM 3251 C CA . ILE B 1 156 ? 31.049 44.133 36.998 1.00 12.65 156 ILE B CA 1
ATOM 3252 C C . ILE B 1 156 ? 31.294 45.640 36.914 1.00 13.51 156 ILE B C 1
ATOM 3253 O O . ILE B 1 156 ? 31.901 46.202 37.794 1.00 14.67 156 ILE B O 1
ATOM 3258 N N . THR B 1 157 ? 30.806 46.296 35.845 1.00 12.57 157 THR B N 1
ATOM 3259 C CA . THR B 1 157 ? 31.130 47.689 35.614 1.00 14.05 157 THR B CA 1
ATOM 3260 C C . THR B 1 157 ? 30.252 48.609 36.478 1.00 14.55 157 THR B C 1
ATOM 3261 O O . THR B 1 157 ? 30.536 49.826 36.572 1.00 15.46 157 THR B O 1
ATOM 3265 N N . SER B 1 158 ? 29.288 48.024 37.176 1.00 13.66 158 SER B N 1
ATOM 3266 C CA . SER B 1 158 ? 28.510 48.791 38.165 1.00 15.74 158 SER B CA 1
ATOM 3267 C C . SER B 1 158 ? 29.300 49.017 39.453 1.00 15.80 158 SER B C 1
ATOM 3268 O O . SER B 1 158 ? 28.882 49.849 40.311 1.00 13.12 158 SER B O 1
ATOM 3271 N N . LEU B 1 159 ? 30.405 48.294 39.650 1.00 14.05 159 LEU B N 1
ATOM 3272 C CA . LEU B 1 159 ? 31.285 48.481 40.783 1.00 15.16 159 LEU B CA 1
ATOM 3273 C C . LEU B 1 159 ? 32.099 49.794 40.653 1.00 12.72 159 LEU B C 1
ATOM 3274 O O . LEU B 1 159 ? 32.172 50.380 39.569 1.00 13.20 159 LEU B O 1
ATOM 3279 N N . PRO B 1 160 ? 32.701 50.254 41.768 1.00 13.73 160 PRO B N 1
ATOM 3280 C CA . PRO B 1 160 ? 33.447 51.509 41.632 1.00 14.89 160 PRO B CA 1
ATOM 3281 C C . PRO B 1 160 ? 34.531 51.517 40.598 1.00 14.56 160 PRO B C 1
ATOM 3282 O O . PRO B 1 160 ? 35.209 50.487 40.357 1.00 13.24 160 PRO B O 1
ATOM 3286 N N . ASP B 1 161 ? 34.722 52.675 39.972 1.00 15.98 161 ASP B N 1
ATOM 3287 C CA . ASP B 1 161 ? 35.694 52.791 38.905 1.00 15.75 161 ASP B CA 1
ATOM 3288 C C . ASP B 1 161 ? 37.107 52.378 39.275 1.00 15.43 161 ASP B C 1
ATOM 3289 O O . ASP B 1 161 ? 37.859 51.966 38.419 1.00 15.58 161 ASP B O 1
ATOM 3294 N N . ASP B 1 162 ? 37.478 52.542 40.547 1.00 15.74 162 ASP B N 1
ATOM 3295 C CA . ASP B 1 162 ? 38.802 52.231 41.012 1.00 14.92 162 ASP B CA 1
ATOM 3296 C C . ASP B 1 162 ? 38.966 50.765 41.400 1.00 13.69 162 ASP B C 1
ATOM 3297 O O . ASP B 1 162 ? 39.970 50.395 41.965 1.00 16.16 162 ASP B O 1
ATOM 3302 N N . THR B 1 163 ? 37.991 49.918 41.081 1.00 14.38 163 THR B N 1
ATOM 3303 C CA . THR B 1 163 ? 38.083 48.544 41.392 1.00 12.96 163 THR B CA 1
ATOM 3304 C C . THR B 1 163 ? 39.094 47.845 40.448 1.00 12.91 163 THR B C 1
ATOM 3305 O O . THR B 1 163 ? 38.912 47.929 39.232 1.00 14.35 163 THR B O 1
ATOM 3309 N N . SER B 1 164 ? 40.064 47.139 41.012 1.00 12.17 164 SER B N 1
ATOM 3310 C CA . SER B 1 164 ? 40.997 46.336 40.257 1.00 9.30 164 SER B CA 1
ATOM 3311 C C . SER B 1 164 ? 40.304 45.092 39.736 1.00 9.84 164 SER B C 1
ATOM 3312 O O . SER B 1 164 ? 39.606 44.391 40.491 1.00 9.88 164 SER B O 1
ATOM 3315 N N . ILE B 1 165 ? 40.571 44.785 38.465 1.00 9.46 165 ILE B N 1
ATOM 3316 C CA . ILE B 1 165 ? 40.059 43.591 37.812 1.00 10.67 165 ILE B CA 1
ATOM 3317 C C . ILE B 1 165 ? 41.172 42.606 37.560 1.00 11.47 165 ILE B C 1
ATOM 3318 O O . ILE B 1 165 ? 42.121 42.905 36.806 1.00 10.11 165 ILE B O 1
ATOM 3323 N N . TYR B 1 166 ? 41.029 41.427 38.194 1.00 9.24 166 TYR B N 1
ATOM 3324 C CA . TYR B 1 166 ? 42.010 40.345 38.068 1.00 8.80 166 TYR B CA 1
ATOM 3325 C C . TYR B 1 166 ? 41.326 39.210 37.287 1.00 9.29 166 TYR B C 1
ATOM 3326 O O . TYR B 1 166 ? 40.444 38.507 37.815 1.00 8.58 166 TYR B O 1
ATOM 3335 N N . CYS B 1 167 ? 41.708 39.046 36.020 1.00 10.32 167 CYS B N 1
ATOM 3336 C CA . CYS B 1 167 ? 41.048 38.098 35.094 1.00 8.76 167 CYS B CA 1
ATOM 3337 C C . CYS B 1 167 ? 41.822 36.855 34.836 1.00 9.03 167 CYS B C 1
ATOM 3338 O O . CYS B 1 167 ? 42.944 36.680 35.339 1.00 9.87 167 CYS B O 1
ATOM 3341 N N . GLY B 1 168 ? 41.207 35.956 34.082 1.00 8.51 168 GLY B N 1
ATOM 3342 C CA . GLY B 1 168 ? 41.766 34.572 33.982 1.00 8.21 168 GLY B CA 1
ATOM 3343 C C . GLY B 1 168 ? 42.976 34.379 33.093 1.00 9.38 168 GLY B C 1
ATOM 3344 O O . GLY B 1 168 ? 43.686 33.363 33.235 1.00 10.25 168 GLY B O 1
ATOM 3345 N N . HIS B 1 169 ? 43.240 35.332 32.181 1.00 8.76 169 HIS B N 1
ATOM 3346 C CA . HIS B 1 169 ? 44.287 35.111 31.162 1.00 7.97 169 HIS B CA 1
ATOM 3347 C C . HIS B 1 169 ? 44.940 36.415 30.774 1.00 11.61 169 HIS B C 1
ATOM 3348 O O . HIS B 1 169 ? 44.345 37.473 30.822 1.00 11.56 169 HIS B O 1
ATOM 3355 N N . GLU B 1 170 ? 46.163 36.284 30.3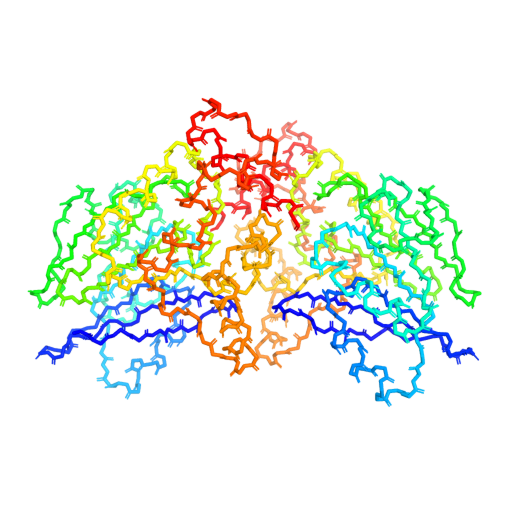05 1.00 8.83 170 GLU B N 1
ATOM 3356 C CA . GLU B 1 170 ? 46.948 37.393 29.711 1.00 8.84 170 GLU B CA 1
ATOM 3357 C C . GLU B 1 170 ? 46.674 37.432 28.210 1.00 11.09 170 GLU B C 1
ATOM 3358 O O . GLU B 1 170 ? 47.451 36.888 27.393 1.00 11.20 170 GLU B O 1
ATOM 3364 N N . TYR B 1 171 ? 45.515 38.024 27.862 1.00 10.44 171 TYR B N 1
ATOM 3365 C CA . TYR B 1 171 ? 45.103 38.208 26.485 1.00 9.66 171 TYR B CA 1
ATOM 3366 C C . TYR B 1 171 ? 45.157 39.676 25.993 1.00 10.55 171 TYR B C 1
ATOM 3367 O O . TYR B 1 171 ? 44.717 39.971 24.847 1.00 8.67 171 TYR B O 1
ATOM 3376 N N . THR B 1 172 ? 45.612 40.588 26.857 1.00 8.65 172 THR B N 1
ATOM 3377 C CA . THR B 1 172 ? 45.402 42.026 26.641 1.00 8.57 172 THR B CA 1
ATOM 3378 C C . THR B 1 172 ? 46.050 42.533 25.352 1.00 10.06 172 THR B C 1
ATOM 3379 O O . THR B 1 172 ? 45.435 43.325 24.634 1.00 9.85 172 THR B O 1
ATOM 3383 N N . LEU B 1 173 ? 47.259 42.062 25.017 1.00 9.97 173 LEU B N 1
ATOM 3384 C CA . LEU B 1 173 ? 47.916 42.582 23.835 1.00 10.14 173 LEU B CA 1
ATOM 3385 C C . LEU B 1 173 ? 47.125 42.203 22.607 1.00 8.20 173 LEU B C 1
ATOM 3386 O O . LEU B 1 173 ? 46.835 43.067 21.777 1.00 11.85 173 LEU B O 1
ATOM 3391 N N . SER B 1 174 ? 46.791 40.928 22.432 1.00 9.28 174 SER B N 1
ATOM 3392 C CA . SER B 1 174 ? 45.970 40.546 21.276 1.00 10.93 174 SER B CA 1
ATOM 3393 C C . SER B 1 174 ? 44.647 41.267 21.251 1.00 11.98 174 SER B C 1
ATOM 3394 O O . SER B 1 174 ? 44.156 41.674 20.204 1.00 10.36 174 SER B O 1
ATOM 3397 N N . ASN B 1 175 ? 44.002 41.345 22.414 1.00 10.72 175 ASN B N 1
ATOM 3398 C CA . ASN B 1 175 ? 42.746 42.050 22.545 1.00 10.02 175 ASN B CA 1
ATOM 3399 C C . ASN B 1 175 ? 42.833 43.492 22.037 1.00 12.38 175 ASN B C 1
ATOM 3400 O O . ASN B 1 175 ? 41.920 43.999 21.361 1.00 11.38 175 ASN B O 1
ATOM 3405 N N . SER B 1 176 ? 43.959 44.134 22.344 1.00 10.32 176 SER B N 1
ATOM 3406 C CA . SER B 1 176 ? 44.192 45.546 21.975 1.00 11.84 176 SER B CA 1
ATOM 3407 C C . SER B 1 176 ? 44.200 45.723 20.468 1.00 13.55 176 SER B C 1
ATOM 3408 O O . SER B 1 176 ? 43.748 46.753 19.988 1.00 14.53 176 SER B O 1
ATOM 3411 N N . LYS B 1 177 ? 44.692 44.722 19.759 1.00 13.89 177 LYS B N 1
ATOM 3412 C CA . LYS B 1 177 ? 44.792 44.831 18.301 1.00 15.37 177 LYS B CA 1
ATOM 3413 C C . LYS B 1 177 ? 43.377 44.859 17.683 1.00 14.81 177 LYS B C 1
ATOM 3414 O O . LYS B 1 177 ? 43.053 45.661 16.779 1.00 14.29 177 LYS B O 1
ATOM 3423 N N . PHE B 1 178 ? 42.498 44.004 18.164 1.00 12.87 178 PHE B N 1
ATOM 3424 C CA . PHE B 1 178 ? 41.121 44.044 17.683 1.00 11.56 178 PHE B CA 1
ATOM 3425 C C . PHE B 1 178 ? 40.445 45.341 18.103 1.00 11.94 178 PHE B C 1
ATOM 3426 O O . PHE B 1 178 ? 39.773 46.007 17.311 1.00 12.72 178 PHE B O 1
ATOM 3434 N N . ALA B 1 179 ? 40.590 45.709 19.357 1.00 11.35 179 ALA B N 1
ATOM 3435 C CA . ALA B 1 179 ? 39.948 46.962 19.831 1.00 12.59 179 ALA B CA 1
ATOM 3436 C C . ALA B 1 179 ? 40.374 48.163 18.968 1.00 11.88 179 ALA B C 1
ATOM 3437 O O . ALA B 1 179 ? 39.512 48.966 18.552 1.00 15.62 179 ALA B O 1
ATOM 3439 N N . LEU B 1 180 ? 41.640 48.232 18.620 1.00 12.55 180 LEU B N 1
ATOM 3440 C CA . LEU B 1 180 ? 42.132 49.360 17.821 1.00 15.11 180 LEU B CA 1
ATOM 3441 C C . LEU B 1 180 ? 41.666 49.323 16.398 1.00 15.20 180 LEU B C 1
ATOM 3442 O O . LEU B 1 180 ? 41.547 50.378 15.734 1.00 13.98 180 LEU B O 1
ATOM 3447 N N . SER B 1 181 ? 41.363 48.119 15.943 1.00 14.71 181 SER B N 1
ATOM 3448 C CA . SER B 1 181 ? 40.735 47.889 14.620 1.00 15.40 181 SER B CA 1
ATOM 3449 C C . SER B 1 181 ? 39.351 48.545 14.536 1.00 17.04 181 SER B C 1
ATOM 3450 O O . SER B 1 181 ? 38.917 48.978 13.444 1.00 18.26 181 SER B O 1
ATOM 3453 N N . LEU B 1 182 ? 38.642 48.619 15.667 1.00 14.80 182 LEU B N 1
ATOM 3454 C CA . LEU B 1 182 ? 37.251 49.110 15.699 1.00 14.40 182 LEU B CA 1
ATOM 3455 C C . LEU B 1 182 ? 37.177 50.566 16.048 1.00 16.23 182 LEU B C 1
ATOM 3456 O O . LEU B 1 182 ? 36.287 51.277 15.593 1.00 16.98 182 LEU B O 1
ATOM 3461 N N . GLU B 1 183 ? 38.039 50.977 16.973 1.00 13.32 183 GLU B N 1
ATOM 3462 C CA . GLU B 1 183 ? 37.999 52.305 17.574 1.00 14.94 183 GLU B CA 1
ATOM 3463 C C . GLU B 1 183 ? 39.376 52.964 17.560 1.00 14.37 183 GLU B C 1
ATOM 3464 O O . GLU B 1 183 ? 39.961 53.357 18.598 1.00 14.77 183 GLU B O 1
ATOM 3470 N N . PRO B 1 184 ? 39.944 53.150 16.361 1.00 13.76 184 PRO B N 1
ATOM 3471 C CA . PRO B 1 184 ? 41.281 53.667 16.292 1.00 14.73 184 PRO B CA 1
ATOM 3472 C C . PRO B 1 184 ? 41.514 55.070 16.843 1.00 15.84 184 PRO B C 1
ATOM 3473 O O . PRO B 1 184 ? 42.631 55.447 17.233 1.00 20.32 184 PRO B O 1
ATOM 3477 N N . ASN B 1 185 ? 40.478 55.866 16.846 1.00 15.76 185 ASN B N 1
ATOM 3478 C CA . ASN B 1 185 ? 40.605 57.212 17.315 1.00 17.08 185 ASN B CA 1
ATOM 3479 C C . ASN B 1 185 ? 40.355 57.341 18.811 1.00 18.79 185 ASN B C 1
ATOM 3480 O O . ASN B 1 185 ? 40.404 58.444 19.299 1.00 19.57 185 ASN B O 1
ATOM 3485 N N . ASN B 1 186 ? 40.107 56.228 19.542 1.00 15.87 186 ASN B N 1
ATOM 3486 C CA . ASN B 1 186 ? 39.945 56.278 21.023 1.00 14.89 186 ASN B CA 1
ATOM 3487 C C . ASN B 1 186 ? 41.336 56.564 21.667 1.00 16.97 186 ASN B C 1
ATOM 3488 O O . ASN B 1 186 ? 42.257 55.731 21.640 1.00 12.95 186 ASN B O 1
ATOM 3493 N N . GLU B 1 187 ? 41.514 57.791 22.173 1.00 16.72 187 GLU B N 1
ATOM 3494 C CA . GLU B 1 187 ? 42.848 58.230 22.639 1.00 16.86 187 GLU B CA 1
ATOM 3495 C C . GLU B 1 187 ? 43.297 57.450 23.848 1.00 13.22 187 GLU B C 1
ATOM 3496 O O . GLU B 1 187 ? 44.517 57.108 23.951 1.00 12.57 187 GLU B O 1
ATOM 3502 N N . VAL B 1 188 ? 42.364 57.202 24.743 1.00 12.44 188 VAL B N 1
ATOM 3503 C CA . VAL B 1 188 ? 42.758 56.476 25.980 1.00 13.93 188 VAL B CA 1
ATOM 3504 C C . VAL B 1 188 ? 43.156 55.034 25.596 1.00 13.86 188 VAL B C 1
ATOM 3505 O O . VAL B 1 188 ? 44.162 54.479 26.099 1.00 11.98 188 VAL B O 1
ATOM 3509 N N . LEU B 1 189 ? 42.409 54.462 24.670 1.00 13.25 189 LEU B N 1
ATOM 3510 C CA . LEU B 1 189 ? 42.738 53.115 24.177 1.00 13.32 189 LEU B CA 1
ATOM 3511 C C . LEU B 1 189 ? 44.105 53.109 23.464 1.00 14.18 189 LEU B C 1
ATOM 3512 O O . LEU B 1 189 ? 44.930 52.198 23.626 1.00 11.26 189 LEU B O 1
ATOM 3517 N N . GLN B 1 190 ? 44.384 54.118 22.655 1.00 13.03 190 GLN B N 1
ATOM 3518 C CA . GLN B 1 190 ? 45.715 54.163 22.027 1.00 13.82 190 GLN B CA 1
ATOM 3519 C C . GLN B 1 190 ? 46.849 54.144 23.074 1.00 12.99 190 GLN B C 1
ATOM 3520 O O . GLN B 1 190 ? 47.872 53.418 22.889 1.00 14.04 190 GLN B O 1
ATOM 3526 N N . SER B 1 191 ? 46.677 54.952 24.116 1.00 13.05 191 SER B N 1
ATOM 3527 C CA . SER B 1 191 ? 47.722 55.109 25.154 1.00 13.43 191 SER B CA 1
ATOM 3528 C C . SER B 1 191 ? 47.845 53.801 25.946 1.00 13.39 191 SER B C 1
ATOM 3529 O O . SER B 1 191 ? 48.964 53.288 26.190 1.00 13.71 191 SER B O 1
ATOM 3534 N N . TYR B 1 192 ? 46.695 53.253 26.306 1.00 14.18 192 TYR B N 1
ATOM 3535 C CA . TYR B 1 192 ? 46.691 52.023 27.041 1.00 12.54 192 TYR B CA 1
ATOM 3536 C C . TYR B 1 192 ? 47.298 50.876 26.203 1.00 13.09 192 TYR B C 1
ATOM 3537 O O . TYR B 1 192 ? 48.049 50.084 26.730 1.00 12.20 192 TYR B O 1
ATOM 3546 N N . ALA B 1 193 ? 46.956 50.779 24.929 1.00 12.67 193 ALA B N 1
ATOM 3547 C CA . ALA B 1 193 ? 47.476 49.741 24.059 1.00 14.15 193 ALA B CA 1
ATOM 3548 C C . ALA B 1 193 ? 48.977 49.869 23.961 1.00 14.59 193 ALA B C 1
ATOM 3549 O O . ALA B 1 193 ? 49.729 48.891 23.964 1.00 11.49 193 ALA B O 1
ATOM 3551 N N . ALA B 1 194 ? 49.446 51.097 23.897 1.00 12.70 194 ALA B N 1
ATOM 3552 C CA . ALA B 1 194 ? 50.891 51.285 23.824 1.00 13.23 194 ALA B CA 1
ATOM 3553 C C . ALA B 1 194 ? 51.596 50.845 25.103 1.00 13.86 194 ALA B C 1
ATOM 3554 O O . ALA B 1 194 ? 52.689 50.259 25.036 1.00 13.95 194 ALA B O 1
ATOM 3556 N N . HIS B 1 195 ? 50.996 51.143 26.249 1.00 13.10 195 HIS B N 1
ATOM 3557 C CA . HIS B 1 195 ? 51.471 50.711 27.573 1.00 13.24 195 HIS B CA 1
ATOM 3558 C C . HIS B 1 195 ? 51.479 49.184 27.672 1.00 13.20 195 HIS B C 1
ATOM 3559 O O . HIS B 1 195 ? 52.476 48.559 28.122 1.00 12.27 195 HIS B O 1
ATOM 3566 N N . VAL B 1 196 ? 50.374 48.589 27.229 1.00 10.49 196 VAL B N 1
ATOM 3567 C CA . VAL B 1 196 ? 50.265 47.129 27.141 1.00 11.59 196 VAL B CA 1
ATOM 3568 C C . VAL B 1 196 ? 51.392 46.473 26.297 1.00 11.88 196 VAL B C 1
ATOM 3569 O O . VAL B 1 196 ? 52.031 45.494 26.705 1.00 12.22 196 VAL B O 1
ATOM 3573 N N . ALA B 1 197 ? 51.668 47.026 25.119 1.00 12.24 197 ALA B N 1
ATOM 3574 C CA . ALA B 1 197 ? 52.753 46.503 24.284 1.00 12.58 197 ALA B CA 1
ATOM 3575 C C . ALA B 1 197 ? 54.119 46.594 24.980 1.00 12.15 197 ALA B C 1
ATOM 3576 O O . ALA B 1 197 ? 54.938 45.670 24.921 1.00 13.31 197 ALA B O 1
ATOM 3578 N N . GLU B 1 198 ? 54.326 47.674 25.702 1.00 13.77 198 GLU B N 1
ATOM 3579 C CA . GLU B 1 198 ? 55.602 47.897 26.433 1.00 14.17 198 GLU B CA 1
ATOM 3580 C C . GLU B 1 198 ? 55.740 46.867 27.551 1.00 14.33 198 GLU B C 1
ATOM 3581 O O . GLU B 1 198 ? 56.742 46.198 27.673 1.00 13.25 198 GLU B O 1
ATOM 3587 N N . LEU B 1 199 ? 54.666 46.660 28.309 1.00 10.82 199 LEU B N 1
ATOM 3588 C CA . LEU B 1 199 ? 54.654 45.663 29.373 1.00 10.19 199 LEU B CA 1
ATOM 3589 C C . LEU B 1 199 ? 54.947 44.302 28.802 1.00 10.55 199 LEU B C 1
ATOM 3590 O O . LEU B 1 199 ? 55.818 43.585 29.291 1.00 11.47 199 LEU B O 1
ATOM 3595 N N . ARG B 1 200 ? 54.252 43.935 27.737 1.00 9.99 200 ARG B N 1
ATOM 3596 C CA . ARG B 1 200 ? 54.399 42.587 27.194 1.00 10.53 200 ARG B CA 1
ATOM 3597 C C . ARG B 1 200 ? 55.783 42.397 26.560 1.00 10.57 200 ARG B C 1
ATOM 3598 O O . ARG B 1 200 ? 56.361 41.303 26.635 1.00 11.43 200 ARG B O 1
ATOM 3606 N N . SER B 1 201 ? 56.363 43.467 26.031 1.00 12.21 201 SER B N 1
ATOM 3607 C CA . SER B 1 201 ? 57.761 43.393 25.522 1.00 13.19 201 SER B CA 1
ATOM 3608 C C . SER B 1 201 ? 58.765 43.046 26.601 1.00 16.14 201 SER B C 1
ATOM 3609 O O . SER B 1 201 ? 59.815 42.466 26.286 1.00 17.54 201 SER B O 1
ATOM 3612 N N . LYS B 1 202 ? 58.457 43.424 27.845 1.00 13.62 202 LYS B N 1
ATOM 3613 C CA . LYS B 1 202 ? 59.269 43.120 29.004 1.00 12.97 202 LYS B CA 1
ATOM 3614 C C . LYS B 1 202 ? 58.830 41.877 29.745 1.00 13.21 202 LYS B C 1
ATOM 3615 O O . LYS B 1 202 ? 59.367 41.563 30.842 1.00 13.83 202 LYS B O 1
ATOM 3621 N N . LYS B 1 203 ? 57.927 41.125 29.133 1.00 14.93 203 LYS B N 1
ATOM 3622 C CA . LYS B 1 203 ? 57.348 39.914 29.716 1.00 16.85 203 LYS B CA 1
ATOM 3623 C C . LYS B 1 203 ? 56.666 40.152 31.037 1.00 17.40 203 LYS B C 1
ATOM 3624 O O . LYS B 1 203 ? 56.617 39.266 31.911 1.00 15.16 203 LYS B O 1
ATOM 3630 N N . LEU B 1 204 ? 56.056 41.323 31.169 1.00 12.12 204 LEU B N 1
ATOM 3631 C CA . LEU B 1 204 ? 55.359 41.672 32.388 1.00 11.89 204 LEU B CA 1
ATOM 3632 C C . LEU B 1 204 ? 53.841 41.515 32.180 1.00 10.41 204 LEU B C 1
ATOM 3633 O O . LEU B 1 204 ? 53.332 41.783 31.080 1.00 11.55 204 LEU B O 1
ATOM 3638 N N . PRO B 1 205 ? 53.121 41.155 33.250 1.00 10.33 205 PRO B N 1
ATOM 3639 C CA . PRO B 1 205 ? 51.643 41.110 33.209 1.00 12.06 205 PRO B CA 1
ATOM 3640 C C . PRO B 1 205 ? 51.039 42.441 32.891 1.00 10.71 205 PRO B C 1
ATOM 3641 O O . PRO B 1 205 ? 51.632 43.494 33.199 1.00 12.01 205 PRO B O 1
ATOM 3645 N N . THR B 1 206 ? 49.863 42.403 32.281 1.00 10.40 206 THR B N 1
ATOM 3646 C CA . THR B 1 206 ? 49.036 43.575 32.121 1.00 9.53 206 THR B CA 1
ATOM 3647 C C . THR B 1 206 ? 47.852 43.671 33.058 1.00 11.55 206 THR B C 1
ATOM 3648 O O . THR B 1 206 ? 46.997 44.594 32.929 1.00 10.18 206 THR B O 1
ATOM 3652 N N . ILE B 1 207 ? 47.807 42.748 34.010 1.00 10.85 207 ILE B N 1
ATOM 3653 C CA . ILE B 1 207 ? 46.675 42.528 34.890 1.00 9.35 207 ILE B CA 1
ATOM 3654 C C . ILE B 1 207 ? 47.236 42.802 36.312 1.00 11.47 207 ILE B C 1
ATOM 3655 O O . ILE B 1 207 ? 48.297 42.311 36.615 1.00 10.60 207 ILE B O 1
ATOM 3660 N N . PRO B 1 208 ? 46.529 43.550 37.168 1.00 10.21 208 PRO B N 1
ATOM 3661 C CA . PRO B 1 208 ? 45.130 43.963 37.034 1.00 10.51 208 PRO B CA 1
ATOM 3662 C C . PRO B 1 208 ? 44.917 45.140 36.087 1.00 8.57 208 PRO B C 1
ATOM 3663 O O . PRO B 1 208 ? 45.834 45.975 35.873 1.00 9.84 208 PRO B O 1
ATOM 3667 N N . THR B 1 209 ? 43.704 45.216 35.584 1.00 10.06 209 THR B N 1
ATOM 3668 C CA . THR B 1 209 ? 43.166 46.396 34.981 1.00 9.51 209 THR B CA 1
ATOM 3669 C C . THR B 1 209 ? 42.175 47.045 36.000 1.00 9.95 209 THR B C 1
ATOM 3670 O O . THR B 1 209 ? 42.170 46.684 37.173 1.00 8.95 209 THR B O 1
ATOM 3674 N N . THR B 1 210 ? 41.442 48.039 35.575 1.00 9.21 210 THR B N 1
ATOM 3675 C CA . THR B 1 210 ? 40.436 48.639 36.441 1.00 10.95 210 THR B CA 1
ATOM 3676 C C . THR B 1 210 ? 39.087 48.786 35.706 1.00 10.68 210 THR B C 1
ATOM 3677 O O . THR B 1 210 ? 39.013 48.900 34.468 1.00 8.89 210 THR B O 1
ATOM 3681 N N . VAL B 1 211 ? 38.023 48.876 36.488 1.00 11.02 211 VAL B N 1
ATOM 3682 C CA . VAL B 1 211 ? 36.697 49.250 35.912 1.00 12.87 211 VAL B CA 1
ATOM 3683 C C . VAL B 1 211 ? 36.765 50.514 35.042 1.00 12.26 211 VAL B C 1
ATOM 3684 O O . VAL B 1 211 ? 36.234 50.536 33.930 1.00 11.46 211 VAL B O 1
ATOM 3688 N N . LYS B 1 212 ? 37.454 51.530 35.529 1.00 13.18 212 LYS B N 1
ATOM 3689 C CA . LYS B 1 212 ? 37.540 52.767 34.759 1.00 14.49 212 LYS B CA 1
ATOM 3690 C C . LYS B 1 212 ? 38.208 52.575 33.388 1.00 13.29 212 LYS B C 1
ATOM 3691 O O . LYS B 1 212 ? 37.722 53.086 32.363 1.00 13.30 212 LYS B O 1
ATOM 3697 N N . MET B 1 213 ? 39.359 51.912 33.366 1.00 12.43 213 MET B N 1
ATOM 3698 C CA . MET B 1 213 ? 40.073 51.695 32.103 1.00 11.90 213 MET B CA 1
ATOM 3699 C C . MET B 1 213 ? 39.191 50.896 31.140 1.00 8.63 213 MET B C 1
ATOM 3700 O O . MET B 1 213 ? 39.171 51.155 29.931 1.00 9.89 213 MET B O 1
ATOM 3705 N N . GLU B 1 214 ? 38.543 49.849 31.659 1.00 10.61 214 GLU B N 1
ATOM 3706 C CA . GLU B 1 214 ? 37.751 48.952 30.792 1.00 10.70 214 GLU B CA 1
ATOM 3707 C C . GLU B 1 214 ? 36.528 49.694 30.235 1.00 10.94 214 GLU B C 1
ATOM 3708 O O . GLU B 1 214 ? 36.211 49.590 29.065 1.00 13.21 214 GLU B O 1
ATOM 3714 N N . LYS B 1 215 ? 35.856 50.503 31.052 1.00 10.85 215 LYS B N 1
ATOM 3715 C CA . LYS B 1 215 ? 34.819 51.373 30.510 1.00 12.28 215 LYS B CA 1
ATOM 3716 C C . LYS B 1 215 ? 35.269 52.248 29.334 1.00 12.71 215 LYS B C 1
ATOM 3717 O O . LYS B 1 215 ? 34.533 52.435 28.342 1.00 12.28 215 LYS B O 1
ATOM 3723 N N . ALA B 1 216 ? 36.467 52.754 29.448 1.00 10.79 216 ALA B N 1
ATOM 3724 C CA . ALA B 1 216 ? 37.052 53.660 28.484 1.00 11.99 216 ALA B CA 1
ATOM 3725 C C . ALA B 1 216 ? 37.511 52.989 27.199 1.00 13.05 216 ALA B C 1
ATOM 3726 O O . ALA B 1 216 ? 37.654 53.674 26.172 1.00 12.63 216 ALA B O 1
ATOM 3728 N N . CYS B 1 217 ? 37.922 51.722 27.307 1.00 10.42 217 CYS B N 1
ATOM 3729 C CA . CYS B 1 217 ? 38.666 51.040 26.240 1.00 11.07 217 CYS B CA 1
ATOM 3730 C C . CYS B 1 217 ? 38.132 49.720 25.676 1.00 11.21 217 CYS B C 1
ATOM 3731 O O . CYS B 1 217 ? 38.468 49.383 24.580 1.00 10.29 217 CYS B O 1
ATOM 3734 N N . ASN B 1 218 ? 37.360 48.985 26.448 1.00 10.30 218 ASN B N 1
ATOM 3735 C CA . ASN B 1 218 ? 36.960 47.597 26.117 1.00 9.53 218 ASN B CA 1
ATOM 3736 C C . ASN B 1 218 ? 35.735 47.622 25.207 1.00 9.36 218 ASN B C 1
ATOM 3737 O O . ASN B 1 218 ? 34.689 48.088 25.612 1.00 10.73 218 ASN B O 1
ATOM 3742 N N . PRO B 1 219 ? 35.847 47.105 23.960 1.00 9.95 219 PRO B N 1
ATOM 3743 C CA . PRO B 1 219 ? 34.750 47.247 23.013 1.00 11.98 219 PRO B CA 1
ATOM 3744 C C . PRO B 1 219 ? 33.473 46.654 23.574 1.00 12.15 219 PRO B C 1
ATOM 3745 O O . PRO B 1 219 ? 32.375 47.085 23.235 1.00 10.74 219 PRO B O 1
ATOM 3749 N N . PHE B 1 220 ? 33.602 45.560 24.364 1.00 10.01 220 PHE B N 1
ATOM 3750 C CA . PHE B 1 220 ? 32.432 44.886 24.832 1.00 11.05 220 PHE B CA 1
ATOM 3751 C C . PHE B 1 220 ? 31.634 45.699 25.835 1.00 11.24 220 PHE B C 1
ATOM 3752 O O . PHE B 1 220 ? 30.441 45.360 26.102 1.00 13.29 220 PHE B O 1
ATOM 3760 N N . LEU B 1 221 ? 32.291 46.719 26.431 1.00 10.74 221 LEU B N 1
ATOM 3761 C CA . LEU B 1 221 ? 31.600 47.643 27.361 1.00 10.12 221 LEU B CA 1
ATOM 3762 C C . LEU B 1 221 ? 31.138 48.938 26.626 1.00 11.39 221 LEU B C 1
ATOM 3763 O O . LEU B 1 221 ? 30.612 49.842 27.259 1.00 11.88 221 LEU B O 1
ATOM 3768 N N . ARG B 1 222 ? 31.329 48.966 25.328 1.00 9.33 222 ARG B N 1
ATOM 3769 C CA . ARG B 1 222 ? 31.158 50.152 24.482 1.00 11.47 222 ARG B CA 1
ATOM 3770 C C . ARG B 1 222 ? 30.286 49.844 23.266 1.00 11.50 222 ARG B C 1
ATOM 3771 O O . ARG B 1 222 ? 30.473 50.430 22.209 1.00 11.77 222 ARG B O 1
ATOM 3779 N N . SER B 1 223 ? 29.334 48.942 23.454 1.00 10.23 223 SER B N 1
ATOM 3780 C CA . SER B 1 223 ? 28.561 48.334 22.342 1.00 13.21 223 SER B CA 1
ATOM 3781 C C . SER B 1 223 ? 27.630 49.321 21.635 1.00 12.87 223 SER B C 1
ATOM 3782 O O . SER B 1 223 ? 27.156 49.036 20.508 1.00 14.29 223 SER B O 1
ATOM 3785 N N . SER B 1 224 ? 27.415 50.475 22.280 1.00 15.41 224 SER B N 1
ATOM 3786 C CA . SER B 1 224 ? 26.634 51.595 21.655 1.00 16.27 224 SER B CA 1
ATOM 3787 C C . SER B 1 224 ? 27.494 52.636 20.996 1.00 17.89 224 SER B C 1
ATOM 3788 O O . SER B 1 224 ? 26.999 53.600 20.430 1.00 14.93 224 SER B O 1
ATOM 3791 N N . ASN B 1 225 ? 28.810 52.453 21.052 1.00 14.79 225 ASN B N 1
ATOM 3792 C CA . ASN B 1 225 ? 29.717 53.392 20.417 1.00 14.32 225 ASN B CA 1
ATOM 3793 C C . ASN B 1 225 ? 29.490 53.533 18.927 1.00 14.87 225 ASN B C 1
ATOM 3794 O O . ASN B 1 225 ? 29.425 52.557 18.199 1.00 12.79 225 ASN B O 1
ATOM 3799 N N . THR B 1 226 ? 29.444 54.764 18.452 1.00 14.50 226 THR B N 1
ATOM 3800 C CA . THR B 1 226 ? 29.187 54.974 17.013 1.00 15.82 226 THR B CA 1
ATOM 3801 C C . THR B 1 226 ? 30.275 54.417 16.117 1.00 13.13 226 THR B C 1
ATOM 3802 O O . THR B 1 226 ? 29.982 53.805 15.064 1.00 13.03 226 THR B O 1
ATOM 3806 N N . ASP B 1 227 ? 31.529 54.640 16.496 1.00 13.05 227 ASP B N 1
ATOM 3807 C CA . ASP B 1 227 ? 32.638 54.153 15.660 1.00 15.24 227 ASP B CA 1
ATOM 3808 C C . ASP B 1 227 ? 32.615 52.627 15.573 1.00 15.42 227 ASP B C 1
ATOM 3809 O O . ASP B 1 227 ? 32.776 52.011 14.495 1.00 14.80 227 ASP B O 1
ATOM 3814 N N . ILE B 1 228 ? 32.399 51.994 16.728 1.00 14.45 228 ILE B N 1
ATOM 3815 C CA . ILE B 1 228 ? 32.314 50.531 16.745 1.00 12.64 228 ILE B CA 1
ATOM 3816 C C . ILE B 1 228 ? 31.166 50.002 15.880 1.00 11.48 228 ILE B C 1
ATOM 3817 O O . ILE B 1 228 ? 31.337 49.075 15.051 1.00 12.18 228 ILE B O 1
ATOM 3822 N N . ARG B 1 229 ? 29.980 50.580 16.036 1.00 12.44 229 ARG B N 1
ATOM 3823 C CA . ARG B 1 229 ? 28.830 50.181 15.249 1.00 12.84 229 ARG B CA 1
ATOM 3824 C C . ARG B 1 229 ? 29.040 50.433 13.751 1.00 12.14 229 ARG B C 1
ATOM 3825 O O . ARG B 1 229 ? 28.662 49.594 12.917 1.00 12.98 229 ARG B O 1
ATOM 3833 N N . ARG B 1 230 ? 29.698 51.527 13.412 1.00 15.17 230 ARG B N 1
ATOM 3834 C CA . ARG B 1 230 ? 30.001 51.810 12.022 1.00 16.65 230 ARG B CA 1
ATOM 3835 C C . ARG B 1 230 ? 30.912 50.719 11.477 1.00 15.53 230 ARG B C 1
ATOM 3836 O O . ARG B 1 230 ? 30.674 50.168 10.425 1.00 14.67 230 ARG B O 1
ATOM 3844 N N . ALA B 1 231 ? 31.963 50.406 12.219 1.00 12.85 231 ALA B N 1
ATOM 3845 C CA . ALA B 1 231 ? 32.970 49.460 11.726 1.00 12.28 231 ALA B CA 1
ATOM 3846 C C . ALA B 1 231 ? 32.395 48.082 11.477 1.00 12.73 231 ALA B C 1
ATOM 3847 O O . ALA B 1 231 ? 32.844 47.338 10.574 1.00 13.13 231 ALA B O 1
ATOM 3849 N N . LEU B 1 232 ? 31.416 47.702 12.283 1.00 9.99 232 LEU B N 1
ATOM 3850 C CA . LEU B 1 232 ? 30.860 46.347 12.236 1.00 13.35 232 LEU B CA 1
ATOM 3851 C C . LEU B 1 232 ? 29.442 46.261 11.607 1.00 11.60 232 LEU B C 1
ATOM 3852 O O . LEU B 1 232 ? 28.824 45.186 11.558 1.00 14.20 232 LEU B O 1
ATOM 3857 N N . ARG B 1 233 ? 28.959 47.405 11.072 1.00 13.46 233 ARG B N 1
ATOM 3858 C CA . ARG B 1 233 ? 27.705 47.502 10.392 1.00 15.27 233 ARG B CA 1
ATOM 3859 C C . ARG B 1 233 ? 26.565 47.052 11.329 1.00 14.80 233 ARG B C 1
ATOM 3860 O O . ARG B 1 233 ? 25.587 46.364 10.935 1.00 15.57 233 ARG B O 1
ATOM 3868 N N . ILE B 1 234 ? 26.655 47.520 12.564 1.00 13.21 234 ILE B N 1
ATOM 3869 C CA . ILE B 1 234 ? 25.639 47.266 13.520 1.00 13.23 234 ILE B CA 1
ATOM 3870 C C . ILE B 1 234 ? 24.593 48.375 13.428 1.00 12.44 234 ILE B C 1
ATOM 3871 O O . ILE B 1 234 ? 24.934 49.546 13.600 1.00 12.57 234 ILE B O 1
ATOM 3876 N N . PRO B 1 235 ? 23.336 48.010 13.147 1.00 14.69 235 PRO B N 1
ATOM 3877 C CA . PRO B 1 235 ? 22.313 49.044 13.067 1.00 14.81 235 PRO B CA 1
ATOM 3878 C C . PRO B 1 235 ? 22.227 49.925 14.287 1.00 14.58 235 PRO B C 1
ATOM 3879 O O . PRO B 1 235 ? 22.368 49.463 15.399 1.00 10.92 235 PRO B O 1
ATOM 3883 N N . GLU B 1 236 ? 21.876 51.201 14.084 1.00 14.78 236 GLU B N 1
ATOM 3884 C CA . GLU B 1 236 ? 21.889 52.107 15.232 1.00 16.56 236 GLU B CA 1
ATOM 3885 C C . GLU B 1 236 ? 20.891 51.687 16.318 1.00 14.19 236 GLU B C 1
ATOM 3886 O O . GLU B 1 236 ? 21.095 51.973 17.497 1.00 14.02 236 GLU B O 1
ATOM 3892 N N . ALA B 1 237 ? 19.765 51.095 15.919 1.00 13.99 237 ALA B N 1
ATOM 3893 C CA . ALA B 1 237 ? 18.691 50.810 16.846 1.00 15.58 237 ALA B CA 1
ATOM 3894 C C . ALA B 1 237 ? 18.807 49.430 17.494 1.00 16.17 237 ALA B C 1
ATOM 3895 O O . ALA B 1 237 ? 18.066 49.094 18.376 1.00 14.92 237 ALA B O 1
ATOM 3897 N N . ALA B 1 238 ? 19.764 48.637 17.078 1.00 13.83 238 ALA B N 1
ATOM 3898 C CA . ALA B 1 238 ? 19.983 47.350 17.688 1.00 13.43 238 ALA B CA 1
ATOM 3899 C C . ALA B 1 238 ? 20.223 47.420 19.184 1.00 13.58 238 ALA B C 1
ATOM 3900 O O . ALA B 1 238 ? 20.949 48.289 19.638 1.00 15.22 238 ALA B O 1
ATOM 3902 N N . ASP B 1 239 ? 19.650 46.474 19.942 1.00 14.90 239 ASP B N 1
ATOM 3903 C CA . ASP B 1 239 ? 19.912 46.506 21.360 1.00 14.51 239 ASP B CA 1
ATOM 3904 C C . ASP B 1 239 ? 21.383 46.092 21.646 1.00 14.45 239 ASP B C 1
ATOM 3905 O O . ASP B 1 239 ? 22.084 45.574 20.798 1.00 15.20 239 ASP B O 1
ATOM 3910 N N . GLU B 1 240 ? 21.836 46.374 22.854 1.00 14.56 240 GLU B N 1
ATOM 3911 C CA . GLU B 1 240 ? 23.263 46.169 23.180 1.00 14.12 240 GLU B CA 1
ATOM 3912 C C . GLU B 1 240 ? 23.621 44.692 23.234 1.00 13.18 240 GLU B C 1
ATOM 3913 O O . GLU B 1 240 ? 24.792 44.341 22.941 1.00 13.76 240 GLU B O 1
ATOM 3919 N N . ALA B 1 241 ? 22.689 43.842 23.634 1.00 14.16 241 ALA B N 1
ATOM 3920 C CA . ALA B 1 241 ? 22.958 42.375 23.548 1.00 14.69 241 ALA B CA 1
ATOM 3921 C C . ALA B 1 241 ? 23.228 41.958 22.123 1.00 15.64 241 ALA B C 1
ATOM 3922 O O . ALA B 1 241 ? 24.195 41.213 21.857 1.00 13.57 241 ALA B O 1
ATOM 3924 N N . GLU B 1 242 ? 22.399 42.425 21.194 1.00 14.88 242 GLU B N 1
ATOM 3925 C CA . GLU B 1 242 ? 22.628 42.101 19.764 1.00 13.77 242 GLU B CA 1
ATOM 3926 C C . GLU B 1 242 ? 23.992 42.625 19.292 1.00 14.26 242 GLU B C 1
ATOM 3927 O O . GLU B 1 242 ? 24.767 41.879 18.622 1.00 12.34 242 GLU B O 1
ATOM 3933 N N . ALA B 1 243 ? 24.261 43.878 19.608 1.00 13.50 243 ALA B N 1
ATOM 3934 C CA . ALA B 1 243 ? 25.535 44.528 19.270 1.00 12.19 243 ALA B CA 1
ATOM 3935 C C . ALA B 1 243 ? 26.722 43.699 19.871 1.00 12.19 243 ALA B C 1
ATOM 3936 O O . ALA B 1 243 ? 27.689 43.364 19.148 1.00 12.43 243 ALA B O 1
ATOM 3938 N N . LEU B 1 244 ? 26.645 43.357 21.162 1.00 10.89 244 LEU B N 1
ATOM 3939 C CA . LEU B 1 244 ? 27.713 42.536 21.761 1.00 10.61 244 LEU B CA 1
ATOM 3940 C C . LEU B 1 244 ? 27.923 41.246 20.996 1.00 12.24 244 LEU B C 1
ATOM 3941 O O . LEU B 1 244 ? 29.070 40.817 20.801 1.00 11.45 244 LEU B O 1
ATOM 3946 N N . GLY B 1 245 ? 26.844 40.576 20.602 1.00 11.34 245 GLY B N 1
ATOM 3947 C CA . GLY B 1 245 ? 26.955 39.345 19.865 1.00 12.99 245 GLY B CA 1
ATOM 3948 C C . GLY B 1 245 ? 27.741 39.507 18.597 1.00 10.99 245 GLY B C 1
ATOM 3949 O O . GLY B 1 245 ? 28.567 38.633 18.252 1.00 12.96 245 GLY B O 1
ATOM 3950 N N . ILE B 1 246 ? 27.497 40.602 17.896 1.00 11.83 246 ILE B N 1
ATOM 3951 C CA . ILE B 1 246 ? 28.161 40.839 16.627 1.00 12.28 246 ILE B CA 1
ATOM 3952 C C . ILE B 1 246 ? 29.651 41.167 16.868 1.00 11.37 246 ILE B C 1
ATOM 3953 O O . ILE B 1 246 ? 30.501 40.677 16.127 1.00 11.76 246 ILE B O 1
ATOM 3958 N N . ILE B 1 247 ? 29.956 41.971 17.897 1.00 9.20 247 ILE B N 1
ATOM 3959 C CA . ILE B 1 247 ? 31.343 42.307 18.254 1.00 9.36 247 ILE B CA 1
ATOM 3960 C C . ILE B 1 247 ? 32.091 40.981 18.600 1.00 9.80 247 ILE B C 1
ATOM 3961 O O . ILE B 1 247 ? 33.218 40.744 18.174 1.00 10.76 247 ILE B O 1
ATOM 3966 N N . ARG B 1 248 ? 31.379 40.102 19.299 1.00 9.57 248 ARG B N 1
ATOM 3967 C CA . ARG B 1 248 ? 32.000 38.847 19.772 1.00 9.28 248 ARG B CA 1
ATOM 3968 C C . ARG B 1 248 ? 32.344 37.990 18.543 1.00 9.98 248 ARG B C 1
ATOM 3969 O O . ARG B 1 248 ? 33.424 37.394 18.448 1.00 11.88 248 ARG B O 1
ATOM 3977 N N . LYS B 1 249 ? 31.418 37.865 17.638 1.00 10.27 249 LYS B N 1
ATOM 3978 C CA . LYS B 1 249 ? 31.658 37.054 16.441 1.00 13.09 249 LYS B CA 1
ATOM 3979 C C . LYS B 1 249 ? 32.786 37.595 15.609 1.00 12.50 249 LYS B C 1
ATOM 3980 O O . LYS B 1 249 ? 33.603 36.826 15.086 1.00 12.34 249 LYS B O 1
ATOM 3986 N N . ALA B 1 250 ? 32.790 38.916 15.453 1.00 10.51 250 ALA B N 1
ATOM 3987 C CA . ALA B 1 250 ? 33.864 39.629 14.767 1.00 11.23 250 ALA B CA 1
ATOM 3988 C C . ALA B 1 250 ? 35.201 39.359 15.403 1.00 9.52 250 ALA B C 1
ATOM 3989 O O . ALA B 1 250 ? 36.200 39.111 14.704 1.00 9.21 250 ALA B O 1
ATOM 3991 N N . LYS B 1 251 ? 35.267 39.461 16.730 1.00 10.77 251 LYS B N 1
ATOM 3992 C CA . LYS B 1 251 ? 36.546 39.201 17.405 1.00 12.26 251 LYS B CA 1
ATOM 3993 C C . LYS B 1 251 ? 36.985 37.750 17.217 1.00 9.86 251 LYS B C 1
ATOM 3994 O O . LYS B 1 251 ? 38.204 37.485 16.939 1.00 10.82 251 LYS B O 1
ATOM 4000 N N . ASP B 1 252 ? 36.030 36.843 17.339 1.00 10.58 252 ASP B N 1
ATOM 4001 C CA . ASP B 1 252 ? 36.308 35.444 17.171 1.00 12.56 252 ASP B CA 1
ATOM 4002 C C . ASP B 1 252 ? 37.027 35.206 15.836 1.00 12.57 252 ASP B C 1
ATOM 4003 O O . ASP B 1 252 ? 37.988 34.395 15.773 1.00 13.97 252 ASP B O 1
ATOM 4008 N N . ASP B 1 253 ? 36.566 35.852 14.765 1.00 12.12 253 ASP B N 1
ATOM 4009 C CA . ASP B 1 253 ? 37.089 35.619 13.428 1.00 11.64 253 ASP B CA 1
ATOM 4010 C C . ASP B 1 253 ? 38.091 36.673 12.917 1.00 12.55 253 ASP B C 1
ATOM 4011 O O . ASP B 1 253 ? 38.320 36.827 11.689 1.00 13.73 253 ASP B O 1
ATOM 4016 N N . PHE B 1 254 ? 38.684 37.428 13.833 1.00 12.72 254 PHE B N 1
ATOM 4017 C CA . PHE B 1 254 ? 39.642 38.497 13.486 1.00 11.43 254 PHE B CA 1
ATOM 4018 C C . PHE B 1 254 ? 41.044 37.997 13.253 1.00 13.01 254 PHE B C 1
ATOM 4019 O O . PHE B 1 254 ? 41.529 37.143 14.033 1.00 16.15 254 PHE B O 1
#

Radius of gyration: 23.42 Å; Cα contacts (8 Å, |Δi|>4): 1122; chains: 2; bounding box: 53×54×69 Å

Solvent-accessible surface area: 21063 Å² total; per-residue (Å²): 43,93,38,39,40,10,92,4,65,85,21,6,8,0,3,0,0,9,3,109,138,78,33,24,0,0,0,2,2,0,5,57,7,96,29,0,6,85,6,0,118,161,47,62,63,86,1,49,48,0,1,1,1,1,26,6,90,32,0,6,28,0,0,106,94,0,54,128,121,31,57,1,111,0,6,1,2,38,122,4,111,155,88,6,43,24,30,61,92,30,7,126,74,58,28,118,23,88,0,34,63,64,65,0,53,1,24,27,0,31,0,10,0,106,1,1,2,0,2,29,3,46,77,38,148,0,0,1,0,2,5,0,0,7,0,0,2,2,1,66,43,59,44,12,66,47,156,49,0,18,47,1,0,75,76,0,25,95,31,72,60,86,1,28,0,24,0,1,10,9,64,1,52,64,2,3,62,5,1,55,60,7,11,68,123,16,127,78,0,77,77,22,8,59,96,0,45,105,35,75,100,136,181,82,46,8,9,58,6,44,0,136,58,0,86,29,1,0,2,0,31,59,0,85,36,82,58,0,23,158,56,40,211,8,70,174,101,10,92,59,18,92,0,0,11,56,0,10,161,29,35,35,33,76,56,99,38,52,39,10,90,3,71,87,21,6,9,0,4,0,0,18,8,130,136,88,14,24,0,0,0,1,2,0,6,40,2,95,26,0,16,91,19,1,137,214,42,67,117,107,5,51,49,0,0,1,1,1,28,6,93,30,0,7,29,1,0,109,96,0,54,127,122,39,57,1,110,0,4,0,2,11,108,6,113,149,85,7,43,23,43,64,84,42,12,135,75,62,47,113,19,88,1,32,63,86,70,0,62,1,24,26,0,18,0,10,0,78,3,1,2,0,2,25,3,45,73,39,145,0,0,1,0,2,5,0,0,8,0,0,2,2,0,64,41,62,59,13,69,42,152,51,0,26,49,1,0,96,74,0,25,94,27,72,56,83,1,28,0,28,0,1,9,8,66,1,48,64,1,3,61,5,2,42,57,8,10,67,114,18,142,77,0,79,77,18,8,64,96,0,46,96,38,59,87,128,170,80,50,8,8,63,6,46,0,138,59,0,89,29,1,0,2,1,42,57,8,76,35,102,40,1,18,152,52,41,220,9,78,168,102,15,92,56,18,87,0,0,7,56,0,9,149,27,34,35,32,70

B-factor: mean 18.13, std 9.43, range [2.0, 72.79]

Nearest PDB structures (foldseek):
  1xm8-assembly2_B  TM=1.003E+00  e=8.103E-55  Arabidopsis thaliana
  6s0i-assembly1_A  TM=9.545E-01  e=2.558E-31  Escherichia coli K-12
  8ewo-assembly2_B  TM=9.621E-01  e=2.017E-30  Pseudomonas aeruginosa PAO1
  2qed-assembly1_A  TM=9.536E-01  e=1.241E-30  Salmonella enterica subsp. enterica serovar Typhimurium str. LT2
  1qh5-assembly1_B  TM=9.262E-01  e=1.401E-30  Homo sapiens